Protein AF-A0A3D4PCR9-F1 (afdb_monomer_lite)

Structure (mmCIF, N/CA/C/O backbone):
data_AF-A0A3D4PCR9-F1
#
_entry.id   AF-A0A3D4PCR9-F1
#
loop_
_atom_site.group_PDB
_atom_site.id
_atom_site.type_symbol
_atom_site.label_atom_id
_atom_site.label_alt_id
_atom_site.label_comp_id
_atom_site.label_asym_id
_atom_site.label_entity_id
_atom_site.label_seq_id
_atom_site.pdbx_PDB_ins_code
_atom_site.Cartn_x
_atom_site.Cartn_y
_atom_site.Cartn_z
_atom_site.occupancy
_atom_site.B_iso_or_equiv
_atom_site.auth_seq_id
_atom_site.auth_comp_id
_atom_site.auth_asym_id
_atom_site.auth_atom_id
_atom_site.pdbx_PDB_model_num
ATOM 1 N N . MET A 1 1 ? -15.362 -0.947 72.064 1.00 38.75 1 MET A N 1
ATOM 2 C CA . MET A 1 1 ? -14.409 -1.753 71.273 1.00 38.75 1 MET A CA 1
ATOM 3 C C . MET A 1 1 ? -15.087 -2.124 69.965 1.00 38.75 1 MET A C 1
ATOM 5 O O . MET A 1 1 ? -15.830 -3.091 69.920 1.00 38.75 1 MET A O 1
ATOM 9 N N . SER A 1 2 ? -14.912 -1.293 68.941 1.00 34.62 2 SER A N 1
ATOM 10 C CA . SER A 1 2 ? -15.423 -1.503 67.584 1.00 34.62 2 SER A CA 1
ATOM 11 C C . SER A 1 2 ? -14.216 -1.511 66.654 1.00 34.62 2 SER A C 1
ATOM 13 O O . SER A 1 2 ? -13.598 -0.473 66.435 1.00 34.62 2 SER A O 1
ATOM 15 N N . THR A 1 3 ? -13.821 -2.697 66.205 1.00 38.88 3 THR A N 1
ATOM 16 C CA . THR A 1 3 ? -12.714 -2.907 65.271 1.00 38.88 3 THR A CA 1
ATOM 17 C C . THR A 1 3 ? -13.124 -2.453 63.875 1.00 38.88 3 THR A C 1
ATOM 19 O O . THR A 1 3 ? -14.027 -3.032 63.271 1.00 38.88 3 THR A O 1
ATOM 22 N N . GLU A 1 4 ? -12.465 -1.404 63.387 1.00 37.78 4 GLU A N 1
ATOM 23 C CA . GLU A 1 4 ? -12.544 -0.923 62.010 1.00 37.78 4 GLU A CA 1
ATOM 24 C C . GLU A 1 4 ? -12.047 -2.000 61.036 1.00 37.78 4 GLU A C 1
ATOM 26 O O . GLU A 1 4 ? -10.979 -2.589 61.215 1.00 37.78 4 GLU A O 1
ATOM 31 N N . ALA A 1 5 ? -12.844 -2.264 60.001 1.00 41.66 5 ALA A N 1
ATOM 32 C CA . ALA A 1 5 ? -12.480 -3.138 58.898 1.00 41.66 5 ALA A CA 1
ATOM 33 C C . ALA A 1 5 ? -11.456 -2.437 57.992 1.00 41.66 5 ALA A C 1
ATOM 35 O O . ALA A 1 5 ? -11.691 -1.335 57.495 1.00 41.66 5 ALA A O 1
ATOM 36 N N . SER A 1 6 ? -10.323 -3.095 57.766 1.00 38.94 6 SER A N 1
ATOM 37 C CA . SER A 1 6 ? -9.277 -2.665 56.843 1.00 38.94 6 SER A CA 1
ATOM 38 C C . SER A 1 6 ? -9.745 -2.744 55.377 1.00 38.94 6 SER A C 1
ATOM 40 O O . SER A 1 6 ? -10.474 -3.668 55.006 1.00 38.94 6 SER A O 1
ATOM 42 N N . PRO A 1 7 ? -9.329 -1.806 54.505 1.00 43.97 7 PRO A N 1
ATOM 43 C CA . PRO A 1 7 ? -9.683 -1.840 53.093 1.00 43.97 7 PRO A CA 1
ATOM 44 C C . PRO A 1 7 ? -8.920 -2.969 52.388 1.00 43.97 7 PRO A C 1
ATOM 46 O O . PRO A 1 7 ? -7.691 -3.030 52.417 1.00 43.97 7 PRO A O 1
ATOM 49 N N . SER A 1 8 ? -9.660 -3.869 51.739 1.00 39.69 8 SER A N 1
ATOM 50 C CA . SER A 1 8 ? -9.116 -4.939 50.904 1.00 39.69 8 SER A CA 1
ATOM 51 C C . SER A 1 8 ? -8.213 -4.361 49.811 1.00 39.69 8 SER A C 1
ATOM 53 O O . SER A 1 8 ? -8.686 -3.615 48.948 1.00 39.69 8 SER A O 1
ATOM 55 N N . LEU A 1 9 ? -6.925 -4.721 49.831 1.00 37.12 9 LEU A N 1
ATOM 56 C CA . LEU A 1 9 ? -5.989 -4.428 48.750 1.00 37.12 9 LEU A CA 1
ATOM 57 C C . LEU A 1 9 ? -6.541 -4.983 47.432 1.00 37.12 9 LEU A C 1
ATOM 59 O O . LEU A 1 9 ? -6.709 -6.192 47.273 1.00 37.12 9 LEU A O 1
ATOM 63 N N . ALA A 1 10 ? -6.791 -4.091 46.474 1.00 42.28 10 ALA A N 1
ATOM 64 C CA . ALA A 1 10 ? -7.032 -4.468 45.093 1.00 42.28 10 ALA A CA 1
ATOM 65 C C . ALA A 1 10 ? -5.829 -5.280 44.587 1.00 42.28 10 ALA A C 1
ATOM 67 O O . ALA A 1 10 ? -4.689 -4.813 44.631 1.00 42.28 10 ALA A O 1
ATOM 68 N N . ALA A 1 11 ? -6.084 -6.508 44.135 1.00 37.25 11 ALA A N 1
ATOM 69 C CA . ALA A 1 11 ? -5.051 -7.370 43.585 1.00 37.25 11 ALA A CA 1
ATOM 70 C C . ALA A 1 11 ? -4.355 -6.671 42.397 1.00 37.25 11 ALA A C 1
ATOM 72 O O . ALA A 1 11 ? -5.036 -6.081 41.551 1.00 37.25 11 ALA A O 1
ATOM 73 N N . PRO A 1 12 ? -3.016 -6.731 42.297 1.00 39.25 12 PRO A N 1
ATOM 74 C CA . PRO A 1 12 ? -2.302 -6.134 41.181 1.00 39.25 12 PRO A CA 1
ATOM 75 C C . PRO A 1 12 ? -2.707 -6.845 39.886 1.00 39.25 12 PRO A C 1
ATOM 77 O O . PRO A 1 12 ? -2.620 -8.070 39.779 1.00 39.25 12 PRO A O 1
ATOM 80 N N . VAL A 1 13 ? -3.140 -6.069 38.889 1.00 45.72 13 VAL A N 1
ATOM 81 C CA . VAL A 1 13 ? -3.347 -6.551 37.519 1.00 45.72 13 VAL A CA 1
ATOM 82 C C . VAL A 1 13 ? -1.994 -7.052 37.015 1.00 45.72 13 VAL A C 1
ATOM 84 O O . VAL A 1 13 ? -1.129 -6.254 36.653 1.00 45.72 13 VAL A O 1
ATOM 87 N N . LYS A 1 14 ? -1.776 -8.373 37.039 1.00 45.38 14 LYS A N 1
ATOM 88 C CA . LYS A 1 14 ? -0.592 -8.992 36.435 1.00 45.38 14 LYS A CA 1
ATOM 89 C C . LYS A 1 14 ? -0.577 -8.606 34.959 1.00 45.38 14 LYS A C 1
ATOM 91 O O . LYS A 1 14 ? -1.484 -8.980 34.217 1.00 45.38 14 LYS A O 1
ATOM 96 N N . SER A 1 15 ? 0.435 -7.850 34.541 1.00 50.72 15 SER A N 1
ATOM 97 C CA . SER A 1 15 ? 0.694 -7.618 33.127 1.00 50.72 15 SER A CA 1
ATOM 98 C C . SER A 1 15 ? 0.988 -8.966 32.480 1.00 50.72 15 SER A C 1
ATOM 100 O O . SER A 1 15 ? 1.953 -9.651 32.822 1.00 50.72 15 SER A O 1
ATOM 102 N N . THR A 1 16 ? 0.110 -9.393 31.579 1.00 50.12 16 THR A N 1
ATOM 103 C CA . THR A 1 16 ? 0.331 -10.608 30.802 1.00 50.12 16 THR A CA 1
ATOM 104 C C . THR A 1 16 ? 1.608 -10.413 29.981 1.00 50.12 16 THR A C 1
ATOM 106 O O . THR A 1 16 ? 1.724 -9.397 29.286 1.00 50.12 16 THR A O 1
ATOM 109 N N . PRO A 1 17 ? 2.585 -11.330 30.052 1.00 55.50 17 PRO A N 1
ATOM 110 C CA . PRO A 1 17 ? 3.783 -11.237 29.234 1.00 55.50 17 PRO A CA 1
ATOM 111 C C . PRO A 1 17 ? 3.419 -11.202 27.747 1.00 55.50 17 PRO A C 1
ATOM 113 O O . PRO A 1 17 ? 2.534 -11.936 27.311 1.00 55.50 17 PRO A O 1
ATOM 116 N N . TRP A 1 18 ? 4.104 -10.372 26.959 1.00 54.16 18 TRP A N 1
ATOM 117 C CA . TRP A 1 18 ? 3.751 -10.118 25.555 1.00 54.16 18 TRP A CA 1
ATOM 118 C C . TRP A 1 18 ? 3.720 -11.388 24.682 1.00 54.16 18 TRP A C 1
ATOM 120 O O . TRP A 1 18 ? 2.953 -11.453 23.723 1.00 54.16 18 TRP A O 1
ATOM 130 N N . TRP A 1 19 ? 4.490 -12.420 25.041 1.00 49.97 19 TRP A N 1
ATOM 131 C CA . TRP A 1 19 ? 4.498 -13.720 24.362 1.00 49.97 19 TRP A CA 1
ATOM 132 C C . TRP A 1 19 ? 3.258 -14.578 24.662 1.00 49.97 19 TRP A C 1
ATOM 134 O O . TRP A 1 19 ? 2.782 -15.287 23.782 1.00 49.97 19 TRP A O 1
ATOM 144 N N . LEU A 1 20 ? 2.678 -14.482 25.864 1.00 47.78 20 LEU A N 1
ATOM 145 C CA . LEU A 1 20 ? 1.407 -15.141 26.207 1.00 47.78 20 LEU A CA 1
ATOM 146 C C . LEU A 1 20 ? 0.223 -14.482 25.487 1.00 47.78 20 LEU A C 1
ATOM 148 O O . LEU A 1 20 ? -0.741 -15.154 25.134 1.00 47.78 20 LEU A O 1
ATOM 152 N N . THR A 1 21 ? 0.326 -13.187 25.183 1.00 51.66 21 THR A N 1
ATOM 153 C CA . THR A 1 21 ? -0.612 -12.489 24.293 1.00 51.66 21 THR A CA 1
ATOM 154 C C . THR A 1 21 ? -0.506 -12.987 22.847 1.00 51.66 21 THR A C 1
ATOM 156 O O . THR A 1 21 ? -1.517 -13.039 22.155 1.00 51.66 21 THR A O 1
ATOM 159 N N . LEU A 1 22 ? 0.687 -13.403 22.400 1.00 43.91 22 LEU A N 1
ATOM 160 C CA . LEU A 1 22 ? 0.885 -14.076 21.109 1.00 43.91 22 LEU A CA 1
ATOM 161 C C . LEU A 1 22 ? 0.280 -15.493 21.104 1.00 43.91 22 LEU A C 1
ATOM 163 O O . LEU A 1 22 ? -0.306 -15.899 20.107 1.00 43.91 22 LEU A O 1
ATOM 167 N N . TYR A 1 23 ? 0.394 -16.221 22.221 1.00 37.44 23 TYR A N 1
ATOM 168 C CA . TYR A 1 23 ? -0.085 -17.603 22.374 1.00 37.44 23 TYR A CA 1
ATOM 169 C C . TYR A 1 23 ? -1.620 -17.726 22.424 1.00 37.44 23 TYR A C 1
ATOM 171 O O . TYR A 1 23 ? -2.170 -18.771 22.091 1.00 37.44 23 TYR A O 1
ATOM 179 N N . ASN A 1 24 ? -2.327 -16.648 22.783 1.00 43.16 24 ASN A N 1
ATOM 180 C CA . ASN A 1 24 ? -3.793 -16.578 22.720 1.00 43.16 24 ASN A CA 1
ATOM 181 C C . ASN A 1 24 ? -4.350 -16.485 21.286 1.00 43.16 24 ASN A C 1
ATOM 183 O O . ASN A 1 24 ? -5.566 -16.462 21.103 1.00 43.16 24 ASN A O 1
ATOM 187 N N . HIS A 1 25 ? -3.484 -16.431 20.271 1.00 56.12 25 HIS A N 1
ATOM 188 C CA . HIS A 1 25 ? -3.868 -16.493 18.869 1.00 56.12 25 HIS A CA 1
ATOM 189 C C . HIS A 1 25 ? -3.437 -17.839 18.295 1.00 56.12 25 HIS A C 1
ATOM 191 O O . HIS A 1 25 ? -2.251 -18.145 18.280 1.00 56.12 25 HIS A O 1
ATOM 197 N N . ASN A 1 26 ? -4.393 -18.635 17.816 1.00 62.25 26 ASN A N 1
ATOM 198 C CA . ASN A 1 26 ? -4.150 -19.952 17.236 1.00 62.25 26 ASN A CA 1
ATOM 199 C C . ASN A 1 26 ? -3.173 -19.857 16.032 1.00 62.25 26 ASN A C 1
ATOM 201 O O . ASN A 1 26 ? -3.580 -19.413 14.950 1.00 62.25 26 ASN A O 1
ATOM 205 N N . PRO A 1 27 ? -1.889 -20.255 16.182 1.00 66.25 27 PRO A N 1
ATOM 206 C CA . PRO A 1 27 ? -0.880 -20.077 15.140 1.00 66.25 27 PRO A CA 1
ATOM 207 C C . PRO A 1 27 ? -1.011 -21.129 14.033 1.00 66.25 27 PRO A C 1
ATOM 209 O O . PRO A 1 27 ? -0.393 -20.989 12.976 1.00 66.25 27 PRO A O 1
ATOM 212 N N . PHE A 1 28 ? -1.820 -22.174 14.248 1.00 75.19 28 PHE A N 1
ATOM 213 C CA . PHE A 1 28 ? -1.920 -23.313 13.343 1.00 75.19 28 PHE A CA 1
ATOM 214 C C . PHE A 1 28 ? -2.427 -22.920 11.956 1.00 75.19 28 PHE A C 1
ATOM 216 O O . PHE A 1 28 ? -2.010 -23.535 10.984 1.00 75.19 28 PHE A O 1
ATOM 223 N N . TYR A 1 29 ? -3.232 -21.861 11.819 1.00 76.12 29 TYR A N 1
ATOM 224 C CA . TYR A 1 29 ? -3.656 -21.377 10.498 1.00 76.12 29 TYR A CA 1
ATOM 225 C C . TYR A 1 29 ? -2.513 -20.735 9.705 1.00 76.12 29 TYR A C 1
ATOM 227 O O . TYR A 1 29 ? -2.405 -20.929 8.492 1.00 76.12 29 TYR A O 1
ATOM 235 N N . VAL A 1 30 ? -1.633 -19.990 10.383 1.00 74.94 30 VAL A N 1
ATOM 236 C CA . VAL A 1 30 ? -0.445 -19.399 9.752 1.00 74.94 30 VAL A CA 1
ATOM 237 C C . VAL A 1 30 ? 0.533 -20.509 9.390 1.00 74.94 30 VAL A C 1
ATOM 239 O O . VAL A 1 30 ? 0.990 -20.561 8.253 1.00 74.94 30 VAL A O 1
ATOM 242 N N . ILE A 1 31 ? 0.782 -21.441 10.315 1.00 79.69 31 ILE A N 1
ATOM 243 C CA . ILE A 1 31 ? 1.640 -22.610 10.083 1.00 79.69 31 ILE A CA 1
ATOM 244 C C . ILE A 1 31 ? 1.096 -23.453 8.926 1.00 79.69 31 ILE A C 1
ATOM 246 O O . ILE A 1 31 ? 1.847 -23.761 8.013 1.00 79.69 31 ILE A O 1
ATOM 250 N N . SER A 1 32 ? -0.204 -23.759 8.905 1.00 80.81 32 SER A N 1
ATOM 251 C CA . SER A 1 32 ? -0.871 -24.473 7.806 1.00 80.81 32 SER A CA 1
ATOM 252 C C . SER A 1 32 ? -0.671 -23.760 6.476 1.00 80.81 32 SER A C 1
ATOM 254 O O . SER A 1 32 ? -0.349 -24.390 5.477 1.00 80.81 32 SER A O 1
ATOM 256 N N . THR A 1 33 ? -0.814 -22.435 6.458 1.00 78.75 33 THR A N 1
ATOM 257 C CA . THR A 1 33 ? -0.623 -21.647 5.238 1.00 78.75 33 THR A CA 1
ATOM 258 C C . THR A 1 33 ? 0.830 -21.681 4.774 1.00 78.75 33 THR A C 1
ATOM 260 O O . THR A 1 33 ? 1.081 -21.889 3.594 1.00 78.75 33 THR A O 1
ATOM 263 N N . VAL A 1 34 ? 1.794 -21.546 5.686 1.00 80.31 34 VAL A N 1
ATOM 264 C CA . VAL A 1 34 ? 3.226 -21.655 5.367 1.00 80.31 34 VAL A CA 1
ATOM 265 C C . VAL A 1 34 ? 3.574 -23.060 4.873 1.00 80.31 34 VAL A C 1
ATOM 267 O O . VAL A 1 34 ? 4.227 -23.190 3.844 1.00 80.31 34 VAL A O 1
ATOM 270 N N . LEU A 1 35 ? 3.107 -24.109 5.551 1.00 82.75 35 LEU A N 1
ATOM 271 C CA . LEU A 1 35 ? 3.311 -25.497 5.136 1.00 82.75 35 LEU A CA 1
ATOM 272 C C . LEU A 1 35 ? 2.672 -25.776 3.778 1.00 82.75 35 LEU A C 1
ATOM 274 O O . LEU A 1 35 ? 3.286 -26.451 2.960 1.00 82.75 35 LEU A O 1
ATOM 278 N N . MET A 1 36 ? 1.486 -25.230 3.509 1.00 83.12 36 MET A N 1
ATOM 279 C CA . MET A 1 36 ? 0.841 -25.308 2.201 1.00 83.12 36 MET A CA 1
ATOM 280 C C . MET A 1 36 ? 1.700 -24.622 1.134 1.00 83.12 36 MET A C 1
ATOM 282 O O . MET A 1 36 ? 2.001 -25.250 0.126 1.00 83.12 36 MET A O 1
ATOM 286 N N . LEU A 1 37 ? 2.182 -23.398 1.375 1.00 78.06 37 LEU A N 1
ATOM 287 C CA . LEU A 1 37 ? 3.066 -22.689 0.441 1.00 78.06 37 LEU A CA 1
ATOM 288 C C . LEU A 1 37 ? 4.370 -23.457 0.182 1.00 78.06 37 LEU A C 1
ATOM 290 O O . LEU A 1 37 ? 4.813 -23.549 -0.962 1.00 78.06 37 LEU A O 1
ATOM 294 N N . ILE A 1 38 ? 4.965 -24.045 1.224 1.00 78.06 38 ILE A N 1
ATOM 295 C CA . ILE A 1 38 ? 6.149 -24.905 1.104 1.00 78.06 38 ILE A CA 1
ATOM 296 C C . ILE A 1 38 ? 5.814 -26.168 0.313 1.00 78.06 38 ILE A C 1
ATOM 298 O O . ILE A 1 38 ? 6.592 -26.550 -0.549 1.00 78.06 38 ILE A O 1
ATOM 302 N N . SER A 1 39 ? 4.665 -26.795 0.566 1.00 76.25 39 SER A N 1
ATOM 303 C CA . SER A 1 39 ? 4.239 -28.021 -0.119 1.00 76.25 39 SER A CA 1
ATOM 304 C C . SER A 1 39 ? 3.983 -27.769 -1.599 1.00 76.25 39 SER A C 1
ATOM 306 O O . SER A 1 39 ? 4.423 -28.550 -2.431 1.00 76.25 39 SER A O 1
ATOM 308 N N . VAL A 1 40 ? 3.336 -26.652 -1.939 1.00 73.56 40 VAL A N 1
ATOM 309 C CA . VAL A 1 40 ? 3.161 -26.205 -3.325 1.00 73.56 40 VAL A CA 1
ATOM 310 C C . VAL A 1 40 ? 4.531 -25.964 -3.956 1.00 73.56 40 VAL A C 1
ATOM 312 O O . VAL A 1 40 ? 4.828 -26.523 -5.006 1.00 73.56 40 VAL A O 1
ATOM 315 N N . ARG A 1 41 ? 5.422 -25.217 -3.294 1.00 70.75 41 ARG A N 1
ATOM 316 C CA . ARG A 1 41 ? 6.776 -24.991 -3.814 1.00 70.75 41 ARG A CA 1
ATOM 317 C C . ARG A 1 41 ? 7.580 -26.283 -3.971 1.00 70.75 41 ARG A C 1
ATOM 319 O O . ARG A 1 41 ? 8.335 -26.381 -4.923 1.00 70.75 41 ARG A O 1
ATOM 326 N N . ALA A 1 42 ? 7.451 -27.246 -3.065 1.00 69.75 42 ALA A N 1
ATOM 327 C CA . ALA A 1 42 ? 8.159 -28.520 -3.134 1.00 69.75 42 ALA A CA 1
ATOM 328 C C . ALA A 1 42 ? 7.602 -29.404 -4.259 1.00 69.75 42 ALA A C 1
ATOM 330 O O . ALA A 1 42 ? 8.367 -29.895 -5.078 1.00 69.75 42 ALA A O 1
ATOM 331 N N . ALA A 1 43 ? 6.275 -29.528 -4.356 1.00 66.50 43 ALA A N 1
ATOM 332 C CA . ALA A 1 43 ? 5.608 -30.335 -5.377 1.00 66.50 43 ALA A CA 1
ATOM 333 C C . ALA A 1 43 ? 5.851 -29.815 -6.803 1.00 66.50 43 ALA A C 1
ATOM 335 O O . ALA A 1 43 ? 5.953 -30.605 -7.736 1.00 66.50 43 ALA A O 1
ATOM 336 N N . TYR A 1 44 ? 5.958 -28.494 -6.971 1.00 63.41 44 TYR A N 1
ATOM 337 C CA . TYR A 1 44 ? 6.218 -27.871 -8.272 1.00 63.41 44 TYR A CA 1
ATOM 338 C C . TYR A 1 44 ? 7.682 -27.444 -8.466 1.00 63.41 44 TYR A C 1
ATOM 340 O O . TYR A 1 44 ? 8.042 -26.994 -9.546 1.00 63.41 44 TYR A O 1
ATOM 348 N N . GLY A 1 45 ? 8.535 -27.592 -7.449 1.00 53.94 45 GLY A N 1
ATOM 349 C CA . GLY A 1 45 ? 9.948 -27.196 -7.476 1.00 53.94 45 GLY A CA 1
ATOM 350 C C . GLY A 1 45 ? 10.891 -28.238 -8.076 1.00 53.94 45 GLY A C 1
ATOM 351 O O . GLY A 1 45 ? 12.049 -27.917 -8.324 1.00 53.94 45 GLY A O 1
ATOM 352 N N . GLU A 1 46 ? 10.409 -29.461 -8.318 1.00 48.97 46 GLU A N 1
ATOM 353 C CA . GLU A 1 46 ? 11.153 -30.508 -9.038 1.00 48.97 46 GLU A CA 1
ATOM 354 C C . GLU A 1 46 ? 11.009 -30.403 -10.567 1.00 48.97 46 GLU A C 1
ATOM 356 O O . GLU A 1 46 ? 11.743 -31.057 -11.306 1.00 48.97 46 GLU A O 1
ATOM 361 N N . MET A 1 47 ? 10.098 -29.557 -11.059 1.00 49.31 47 MET A N 1
ATOM 362 C CA . MET A 1 47 ? 9.995 -29.237 -12.485 1.00 49.31 47 MET A CA 1
ATOM 363 C C . MET A 1 47 ? 11.031 -28.164 -12.854 1.00 49.31 47 MET A C 1
ATOM 365 O O . MET A 1 47 ? 11.295 -27.275 -12.037 1.00 49.31 47 MET A O 1
ATOM 369 N N . PRO A 1 48 ? 11.608 -28.187 -14.071 1.00 50.09 48 PRO A N 1
ATOM 370 C CA . PRO A 1 48 ? 12.495 -27.125 -14.531 1.00 50.09 48 PRO A CA 1
ATOM 371 C C . PRO A 1 48 ? 11.826 -25.757 -14.336 1.00 50.09 48 PRO A C 1
ATOM 373 O O . PRO A 1 48 ? 10.707 -25.524 -14.796 1.00 50.09 48 PRO A O 1
ATOM 376 N N . ILE A 1 49 ? 12.488 -24.841 -13.625 1.00 48.12 49 ILE A N 1
ATOM 377 C CA . ILE A 1 49 ? 11.961 -23.494 -13.366 1.00 48.12 49 ILE A CA 1
ATOM 378 C C . ILE A 1 49 ? 11.780 -22.787 -14.721 1.00 48.12 49 ILE A C 1
ATOM 380 O O . ILE A 1 49 ? 12.749 -22.568 -15.446 1.00 48.12 49 ILE A O 1
ATOM 384 N N . GLY A 1 50 ? 10.521 -22.504 -15.077 1.00 49.78 50 GLY A N 1
ATOM 385 C CA . GLY A 1 50 ? 10.078 -22.108 -16.425 1.00 49.78 50 GLY A CA 1
ATOM 386 C C . GLY A 1 50 ? 8.936 -22.982 -16.969 1.00 49.78 50 GLY A C 1
ATOM 387 O O . GLY A 1 50 ? 8.005 -22.453 -17.578 1.00 49.78 50 GLY A O 1
ATOM 388 N N . GLU A 1 51 ? 8.934 -24.276 -16.635 1.00 52.84 51 GLU A N 1
ATOM 389 C CA . GLU A 1 51 ? 7.885 -25.263 -16.963 1.00 52.84 51 GLU A CA 1
ATOM 390 C C . GLU A 1 51 ? 6.859 -25.457 -15.838 1.00 52.84 51 GLU A C 1
ATOM 392 O O . GLU A 1 51 ? 5.858 -26.151 -16.011 1.00 52.84 51 GLU A O 1
ATOM 397 N N . ILE A 1 52 ? 7.074 -24.811 -14.685 1.00 60.78 52 ILE A N 1
ATOM 398 C CA . ILE A 1 52 ? 6.090 -24.766 -13.603 1.00 60.78 52 ILE A CA 1
ATOM 399 C C . ILE A 1 52 ? 4.776 -24.238 -14.173 1.00 60.78 52 ILE A C 1
ATOM 401 O O . ILE A 1 52 ? 4.699 -23.115 -14.686 1.00 60.78 52 ILE A O 1
ATOM 405 N N . ASN A 1 53 ? 3.736 -25.063 -14.073 1.00 71.50 53 ASN A N 1
ATOM 406 C CA . ASN A 1 53 ? 2.406 -24.690 -14.506 1.00 71.50 53 ASN A CA 1
ATOM 407 C C . ASN A 1 53 ? 1.809 -23.697 -13.495 1.00 71.50 53 ASN A C 1
ATOM 409 O O . ASN A 1 53 ? 1.121 -24.077 -12.544 1.00 71.50 53 ASN A O 1
ATOM 413 N N . CYS A 1 54 ? 2.101 -22.408 -13.693 1.00 75.25 54 CYS A N 1
ATOM 414 C CA . CYS A 1 54 ? 1.661 -21.321 -12.818 1.00 75.25 54 CYS A CA 1
ATOM 415 C C . CYS A 1 54 ? 0.126 -21.255 -12.693 1.00 75.25 54 CYS A C 1
ATOM 417 O O . CYS A 1 54 ? -0.379 -20.827 -11.656 1.00 75.25 54 CYS A O 1
ATOM 419 N N . TRP A 1 55 ? -0.626 -21.764 -13.681 1.00 80.19 55 TRP A N 1
ATOM 420 C CA . TRP A 1 55 ? -2.083 -21.910 -13.581 1.00 80.19 55 TRP A CA 1
ATOM 421 C C . TRP A 1 55 ? -2.494 -22.869 -12.469 1.00 80.19 55 TRP A C 1
ATOM 423 O O . TRP A 1 55 ? -3.448 -22.596 -11.742 1.00 80.19 55 TRP A O 1
ATOM 433 N N . VAL A 1 56 ? -1.767 -23.975 -12.305 1.00 81.12 56 VAL A N 1
ATOM 434 C CA . VAL A 1 56 ? -2.053 -24.960 -11.258 1.00 81.12 56 VAL A CA 1
ATOM 435 C C . VAL A 1 56 ? -1.711 -24.386 -9.887 1.00 81.12 56 VAL A C 1
ATOM 437 O O . VAL A 1 56 ? -2.521 -24.498 -8.971 1.00 81.12 56 VAL A O 1
ATOM 440 N N . VAL A 1 57 ? -0.569 -23.705 -9.746 1.00 81.12 57 VAL A N 1
ATOM 441 C CA . VAL A 1 57 ? -0.192 -23.016 -8.496 1.00 81.12 57 VAL A CA 1
ATOM 442 C C . VAL A 1 57 ? -1.257 -21.991 -8.101 1.00 81.12 57 VAL A C 1
ATOM 444 O O . VAL A 1 57 ? -1.746 -22.009 -6.969 1.00 81.12 57 VAL A O 1
ATOM 447 N N . MET A 1 58 ? -1.681 -21.149 -9.046 1.00 85.19 58 MET A N 1
ATOM 448 C CA . MET A 1 58 ? -2.756 -20.181 -8.837 1.00 85.19 58 MET A CA 1
ATOM 449 C C . MET A 1 58 ? -4.074 -20.871 -8.454 1.00 85.19 58 MET A C 1
ATOM 451 O O . MET A 1 58 ? -4.738 -20.439 -7.512 1.00 85.19 58 MET A O 1
ATOM 455 N N . GLY A 1 59 ? -4.439 -21.960 -9.136 1.00 86.94 59 GLY A N 1
ATOM 456 C CA . GLY A 1 59 ? -5.645 -22.740 -8.852 1.00 86.94 59 GLY A CA 1
ATOM 457 C C . GLY A 1 59 ? -5.639 -23.360 -7.453 1.00 86.94 59 GLY A C 1
ATOM 458 O O . GLY A 1 59 ? -6.636 -23.269 -6.737 1.00 86.94 59 GLY A O 1
ATOM 459 N N . VAL A 1 60 ? -4.505 -23.921 -7.019 1.00 87.19 60 VAL A N 1
ATOM 460 C CA . VAL A 1 60 ? -4.331 -24.461 -5.662 1.00 87.19 60 VAL A CA 1
ATOM 461 C C . VAL A 1 60 ? -4.451 -23.349 -4.620 1.00 87.19 60 VAL A C 1
ATOM 463 O O . VAL A 1 60 ? -5.170 -23.517 -3.634 1.00 87.19 60 VAL A O 1
ATOM 466 N N . LEU A 1 61 ? -3.819 -22.192 -4.844 1.00 89.19 61 LEU A N 1
ATOM 467 C CA . LEU A 1 61 ? -3.930 -21.042 -3.942 1.00 89.19 61 LEU A CA 1
ATOM 468 C C . LEU A 1 61 ? -5.363 -20.503 -3.867 1.00 89.19 61 LEU A C 1
ATOM 470 O O . LEU A 1 61 ? -5.852 -20.224 -2.770 1.00 89.19 61 LEU A O 1
ATOM 474 N N . ALA A 1 62 ? -6.063 -20.390 -4.996 1.00 91.44 62 ALA A N 1
ATOM 475 C CA . ALA A 1 62 ? -7.461 -19.964 -5.043 1.00 91.44 62 ALA A CA 1
ATOM 476 C C . ALA A 1 62 ? -8.390 -20.969 -4.337 1.00 91.44 62 ALA A C 1
ATOM 478 O O . ALA A 1 62 ? -9.251 -20.574 -3.543 1.00 91.44 62 ALA A O 1
ATOM 479 N N . GLY A 1 63 ? -8.174 -22.270 -4.553 1.00 92.75 63 GLY A N 1
ATOM 480 C CA . GLY A 1 63 ? -8.895 -23.345 -3.870 1.00 92.75 63 GLY A CA 1
ATOM 481 C C . GLY A 1 63 ? -8.679 -23.312 -2.356 1.00 92.75 63 GLY A C 1
ATOM 482 O O . GLY A 1 63 ? -9.646 -23.306 -1.594 1.00 92.75 63 GLY A O 1
ATOM 483 N N . TYR A 1 64 ? -7.426 -23.190 -1.910 1.00 91.00 64 TYR A N 1
ATOM 484 C CA . TYR A 1 64 ? -7.084 -23.067 -0.491 1.00 91.00 64 TYR A CA 1
ATOM 485 C C . TYR A 1 64 ? -7.674 -21.801 0.145 1.00 91.00 64 TYR A C 1
ATOM 487 O O . TYR A 1 64 ? -8.216 -21.854 1.248 1.00 91.00 64 TYR A O 1
ATOM 495 N N . THR A 1 65 ? -7.640 -20.673 -0.567 1.00 94.00 65 THR A N 1
ATOM 496 C CA . THR A 1 65 ? -8.252 -19.411 -0.118 1.00 94.00 65 THR A CA 1
ATOM 497 C C . THR A 1 65 ? -9.760 -19.562 0.066 1.00 94.00 65 THR A C 1
ATOM 499 O O . THR A 1 65 ? -10.306 -19.135 1.082 1.00 94.00 65 THR A O 1
ATOM 502 N N . THR A 1 66 ? -10.432 -20.224 -0.878 1.00 95.81 66 THR A N 1
ATOM 503 C CA . THR A 1 66 ? -11.872 -20.507 -0.798 1.00 95.81 66 THR A CA 1
ATOM 504 C C . THR A 1 66 ? -12.187 -21.425 0.380 1.00 95.81 66 THR A C 1
ATOM 506 O O . THR A 1 66 ? -13.100 -21.143 1.155 1.00 95.81 66 THR A O 1
ATOM 509 N N . LEU A 1 67 ? -11.400 -22.487 0.569 1.00 93.56 67 LEU A N 1
ATOM 510 C CA . LEU A 1 67 ? -11.552 -23.409 1.691 1.00 93.56 67 LEU A CA 1
ATOM 511 C C . LEU A 1 67 ? -11.392 -22.691 3.037 1.00 93.56 67 LEU A C 1
ATOM 513 O O . LEU A 1 67 ? -12.241 -22.838 3.915 1.00 93.56 67 LEU A O 1
ATOM 517 N N . LEU A 1 68 ? -10.350 -21.869 3.196 1.00 92.31 68 LEU A N 1
ATOM 518 C CA . LEU A 1 68 ? -10.156 -21.074 4.409 1.00 92.31 68 LEU A CA 1
ATOM 519 C C . LEU A 1 68 ? -11.283 -20.067 4.634 1.00 92.31 68 LEU A C 1
ATOM 521 O O . LEU A 1 68 ? -11.703 -19.880 5.775 1.00 92.31 68 LEU A O 1
ATOM 525 N N . ALA A 1 69 ? -11.802 -19.444 3.575 1.00 94.25 69 ALA A N 1
ATOM 526 C CA . ALA A 1 69 ? -12.942 -18.542 3.684 1.00 94.25 69 ALA A CA 1
ATOM 527 C C . ALA A 1 69 ? -14.183 -19.281 4.205 1.00 94.25 69 ALA A C 1
ATOM 529 O O . ALA A 1 69 ? -14.827 -18.804 5.141 1.00 94.25 69 ALA A O 1
ATOM 530 N N . LEU A 1 70 ? -14.477 -20.471 3.669 1.00 94.38 70 LEU A N 1
ATOM 531 C CA . LEU A 1 70 ? -15.578 -21.322 4.132 1.00 94.38 70 LEU A CA 1
ATOM 532 C C . LEU A 1 70 ? -15.394 -21.749 5.593 1.00 94.38 70 LEU A C 1
ATOM 534 O O . LEU A 1 70 ? -16.326 -21.624 6.386 1.00 94.38 70 LEU A O 1
ATOM 538 N N . ILE A 1 71 ? -14.190 -22.187 5.975 1.00 90.25 71 ILE A N 1
ATOM 539 C CA . ILE A 1 71 ? -13.865 -22.542 7.365 1.00 90.25 71 ILE A CA 1
ATOM 540 C C . ILE A 1 71 ? -14.070 -21.332 8.285 1.00 90.25 71 ILE A C 1
ATOM 542 O O . ILE A 1 71 ? -14.741 -21.450 9.310 1.00 90.25 71 ILE A O 1
ATOM 546 N N . GLY A 1 72 ? -13.568 -20.155 7.903 1.00 89.12 72 GLY A N 1
ATOM 547 C CA . GLY A 1 72 ? -13.756 -18.913 8.653 1.00 89.12 72 GLY A CA 1
ATOM 548 C C . GLY A 1 72 ? -15.233 -18.549 8.830 1.00 89.12 72 GLY A C 1
ATOM 549 O O . GLY A 1 72 ? -15.655 -18.216 9.939 1.00 89.12 72 GLY A O 1
ATOM 550 N N . ILE A 1 73 ? -16.041 -18.678 7.772 1.00 91.88 73 ILE A N 1
ATOM 551 C CA . ILE A 1 73 ? -17.495 -18.463 7.826 1.00 91.88 73 ILE A CA 1
ATOM 552 C C . ILE A 1 73 ? -18.148 -19.439 8.812 1.00 91.88 73 ILE A C 1
ATOM 554 O O . ILE A 1 73 ? -18.915 -19.005 9.675 1.00 91.88 73 ILE A O 1
ATOM 558 N N . CYS A 1 74 ? -17.827 -20.732 8.727 1.00 88.81 74 CYS A N 1
ATOM 559 C CA . CYS A 1 74 ? -18.357 -21.760 9.620 1.00 88.81 74 CYS A CA 1
ATOM 560 C C . CYS A 1 74 ? -17.986 -21.496 11.088 1.00 88.81 74 CYS A C 1
ATOM 562 O O . CYS A 1 74 ? -18.855 -21.547 11.960 1.00 88.81 74 CYS A O 1
ATOM 564 N N . ILE A 1 75 ? -16.728 -21.145 11.370 1.00 87.31 75 ILE A N 1
ATOM 565 C CA . ILE A 1 75 ? -16.258 -20.826 12.727 1.00 87.31 75 ILE A CA 1
ATOM 566 C C . ILE A 1 75 ? -17.012 -19.624 13.300 1.00 87.31 75 ILE A C 1
ATOM 568 O O . ILE A 1 75 ? -17.449 -19.669 14.451 1.00 87.31 75 ILE A O 1
ATOM 572 N N . ILE A 1 76 ? -17.218 -18.565 12.512 1.00 88.00 76 ILE A N 1
ATOM 573 C CA . ILE A 1 76 ? -17.933 -17.369 12.979 1.00 88.00 76 ILE A CA 1
ATOM 574 C C . ILE A 1 76 ? -19.419 -17.674 13.206 1.00 88.00 76 ILE A C 1
ATOM 576 O O . ILE A 1 76 ? -19.974 -17.284 14.235 1.00 88.00 76 ILE A O 1
ATOM 580 N N . ARG A 1 77 ? -20.072 -18.367 12.264 1.00 87.44 77 ARG A N 1
ATOM 581 C CA . ARG A 1 77 ? -21.520 -18.625 12.316 1.00 87.44 77 ARG A CA 1
ATOM 582 C C . ARG A 1 77 ? -21.909 -19.647 13.374 1.00 87.44 77 ARG A C 1
ATOM 584 O O . ARG A 1 77 ? -22.879 -19.409 14.092 1.00 87.44 77 ARG A O 1
ATOM 591 N N . PHE A 1 78 ? -21.174 -20.752 13.471 1.00 86.19 78 PHE A N 1
ATOM 592 C CA . PHE A 1 78 ? -21.513 -21.861 14.362 1.00 86.19 78 PHE A CA 1
ATOM 593 C C . PHE A 1 78 ? -20.732 -21.808 15.675 1.00 86.19 78 PHE A C 1
ATOM 595 O O . PHE A 1 78 ? -21.321 -21.965 16.740 1.00 86.19 78 PHE A O 1
ATOM 602 N N . GLY A 1 79 ? -19.425 -21.543 15.616 1.00 76.38 79 GLY A N 1
ATOM 603 C CA . GLY A 1 79 ? -18.559 -21.537 16.798 1.00 76.38 79 GLY A CA 1
ATOM 604 C C . GLY A 1 79 ? -18.550 -20.216 17.570 1.00 76.38 79 GLY A C 1
ATOM 605 O O . GLY A 1 79 ? -18.286 -20.216 18.769 1.00 76.38 79 GLY A O 1
ATOM 606 N N . LYS A 1 80 ? -18.814 -19.081 16.903 1.00 79.38 80 LYS A N 1
ATOM 607 C CA . LYS A 1 80 ? -18.642 -17.716 17.449 1.00 79.38 80 LYS A CA 1
ATOM 608 C C . LYS A 1 80 ? -17.252 -17.489 18.078 1.00 79.38 80 LYS A C 1
ATOM 610 O O . LYS A 1 80 ? -17.095 -16.632 18.949 1.00 79.38 80 LYS A O 1
ATOM 615 N N . ILE A 1 81 ? -16.241 -18.235 17.623 1.00 81.31 81 ILE A N 1
ATOM 616 C CA . ILE A 1 81 ? -14.852 -18.140 18.091 1.00 81.31 81 ILE A CA 1
ATOM 617 C C . ILE A 1 81 ? -14.156 -17.051 17.277 1.00 81.31 81 ILE A C 1
ATOM 619 O O . ILE A 1 81 ? -13.619 -17.286 16.196 1.00 81.31 81 ILE A O 1
ATOM 623 N N . TRP A 1 82 ? -14.214 -15.822 17.781 1.00 79.19 82 TRP A N 1
ATOM 624 C CA . TRP A 1 82 ? -13.750 -14.661 17.027 1.00 79.19 82 TRP A CA 1
ATOM 625 C C . TRP A 1 82 ? -12.229 -14.537 16.949 1.00 79.19 82 TRP A C 1
ATOM 627 O O . TRP A 1 82 ? -11.733 -14.043 15.946 1.00 79.19 82 TRP A O 1
ATOM 637 N N . GLU A 1 83 ? -11.471 -14.987 17.948 1.00 75.50 83 GLU A N 1
ATOM 638 C CA . GLU A 1 83 ? -10.005 -14.868 17.895 1.00 75.50 83 GLU A CA 1
ATOM 639 C C . GLU A 1 83 ? -9.398 -15.701 16.754 1.00 75.50 83 GLU A C 1
ATOM 641 O O . GLU A 1 83 ? -8.602 -15.178 15.973 1.00 75.50 83 GLU A O 1
ATOM 646 N N . ASP A 1 84 ? -9.859 -16.940 16.569 1.00 72.19 84 ASP A N 1
ATOM 647 C CA . ASP A 1 84 ? -9.438 -17.805 15.457 1.00 72.19 84 ASP A CA 1
ATOM 648 C C . ASP A 1 84 ? -9.907 -17.259 14.106 1.00 72.19 84 ASP A C 1
ATOM 650 O O . ASP A 1 84 ? -9.146 -17.207 13.135 1.00 72.19 84 ASP A O 1
ATOM 654 N N . ALA A 1 85 ? -11.146 -16.767 14.060 1.00 79.94 85 ALA A N 1
ATOM 655 C CA . ALA A 1 85 ? -11.696 -16.142 12.870 1.00 79.94 85 ALA A CA 1
ATOM 656 C C . ALA A 1 85 ? -10.878 -14.924 12.416 1.00 79.94 85 ALA A C 1
ATOM 658 O O . ALA A 1 85 ? -10.698 -14.724 11.217 1.00 79.94 85 ALA A O 1
ATOM 659 N N . ARG A 1 86 ? -10.337 -14.125 13.348 1.00 84.31 86 ARG A N 1
ATOM 660 C CA . ARG A 1 86 ? -9.492 -12.970 13.013 1.00 84.31 86 ARG A CA 1
ATOM 661 C C . ARG A 1 86 ? -8.293 -13.381 12.173 1.00 84.31 86 ARG A C 1
ATOM 663 O O . ARG A 1 86 ? -8.042 -12.777 11.132 1.00 84.31 86 ARG A O 1
ATOM 670 N N . SER A 1 87 ? -7.562 -14.390 12.636 1.00 83.88 87 SER A N 1
ATOM 671 C CA . SER A 1 87 ? -6.354 -14.877 11.975 1.00 83.88 87 SER A CA 1
ATOM 672 C C . SER A 1 87 ? -6.672 -15.393 10.576 1.00 83.88 87 SER A C 1
ATOM 674 O O . SER A 1 87 ? -5.972 -15.038 9.633 1.00 83.88 87 SER A O 1
ATOM 676 N N . ILE A 1 88 ? -7.775 -16.133 10.415 1.00 86.38 88 ILE A N 1
ATOM 677 C CA . ILE A 1 88 ? -8.236 -16.609 9.103 1.00 86.38 88 ILE A CA 1
ATOM 678 C C . ILE A 1 88 ? -8.557 -15.434 8.174 1.00 86.38 88 ILE A C 1
ATOM 680 O O . ILE A 1 88 ? -8.066 -15.397 7.051 1.00 86.38 88 ILE A O 1
ATOM 684 N N . LEU A 1 89 ? -9.327 -14.442 8.634 1.00 88.12 89 LEU A N 1
ATOM 685 C CA . LEU A 1 89 ? -9.690 -13.284 7.809 1.00 88.12 89 LEU A CA 1
ATOM 686 C C . LEU A 1 89 ? -8.467 -12.472 7.362 1.00 88.12 89 LEU A C 1
ATOM 688 O O . LEU A 1 89 ? -8.425 -12.007 6.227 1.00 88.12 89 LEU A O 1
ATOM 692 N N . LEU A 1 90 ? -7.468 -12.306 8.233 1.00 89.06 90 LEU A N 1
ATOM 693 C CA . LEU A 1 90 ? -6.215 -11.636 7.874 1.00 89.06 90 LEU A CA 1
ATOM 694 C C . LEU A 1 90 ? -5.366 -12.484 6.915 1.00 89.06 90 LEU A C 1
ATOM 696 O O . LEU A 1 90 ? -4.738 -11.930 6.013 1.00 89.06 90 LEU A O 1
ATOM 700 N N . LEU A 1 91 ? -5.383 -13.812 7.066 1.00 89.56 91 LEU A N 1
ATOM 701 C CA . LEU A 1 91 ? -4.727 -14.736 6.141 1.00 89.56 91 LEU A CA 1
ATOM 702 C C . LEU A 1 91 ? -5.342 -14.695 4.743 1.00 89.56 91 LEU A C 1
ATOM 704 O O . LEU A 1 91 ? -4.594 -14.778 3.777 1.00 89.56 91 LEU A O 1
ATOM 708 N N . LEU A 1 92 ? -6.657 -14.496 4.607 1.00 92.69 92 LEU A N 1
ATOM 709 C CA . LEU A 1 92 ? -7.280 -14.319 3.287 1.00 92.69 92 LEU A CA 1
ATOM 710 C C . LEU A 1 92 ? -6.660 -13.143 2.519 1.00 92.69 92 LEU A C 1
ATOM 712 O O . LEU A 1 92 ? -6.402 -13.260 1.327 1.00 92.69 92 LEU A O 1
ATOM 716 N N . LEU A 1 93 ? -6.351 -12.035 3.199 1.00 92.69 93 LEU A N 1
ATOM 717 C CA . LEU A 1 93 ? -5.703 -10.873 2.573 1.00 92.69 93 LEU A CA 1
ATOM 718 C C . LEU A 1 93 ? -4.283 -11.199 2.110 1.00 92.69 93 LEU A C 1
ATOM 720 O O . LEU A 1 93 ? -3.869 -10.777 1.032 1.00 92.69 93 LEU A O 1
ATOM 724 N N . LEU A 1 94 ? -3.548 -11.958 2.925 1.00 90.38 94 LEU A N 1
ATOM 725 C CA . LEU A 1 94 ? -2.211 -12.424 2.574 1.00 90.38 94 LEU A CA 1
ATOM 726 C C . LEU A 1 94 ? -2.255 -13.405 1.395 1.00 90.38 94 LEU A C 1
ATOM 728 O O . LEU A 1 94 ? -1.384 -13.369 0.532 1.00 90.38 94 LEU A O 1
ATOM 732 N N . LEU A 1 95 ? -3.278 -14.253 1.324 1.00 91.94 95 LEU A N 1
ATOM 733 C CA . LEU A 1 95 ? -3.470 -15.175 0.210 1.00 91.94 95 LEU A CA 1
ATOM 734 C C . LEU A 1 95 ? -3.890 -14.456 -1.070 1.00 91.94 95 LEU A C 1
ATOM 736 O O . LEU A 1 95 ? -3.393 -14.816 -2.129 1.00 91.94 95 LEU A O 1
ATOM 740 N N . PHE A 1 96 ? -4.711 -13.405 -0.998 1.00 94.19 96 PHE A N 1
ATOM 741 C CA . PHE A 1 96 ? -4.972 -12.556 -2.165 1.00 94.19 96 PHE A CA 1
ATOM 742 C C . PHE A 1 96 ? -3.687 -11.927 -2.704 1.00 94.19 96 PHE A C 1
ATOM 744 O O . PHE A 1 96 ? -3.486 -11.916 -3.917 1.00 94.19 96 PHE A O 1
ATOM 751 N N . LEU A 1 97 ? -2.789 -11.472 -1.823 1.00 91.44 97 LEU A N 1
ATOM 752 C CA . LEU A 1 97 ? -1.453 -11.037 -2.231 1.00 91.44 97 LEU A CA 1
ATOM 753 C C . LEU A 1 97 ? -0.666 -12.186 -2.880 1.00 91.44 97 LEU A C 1
ATOM 755 O O . LEU A 1 97 ? -0.083 -11.990 -3.939 1.00 91.44 97 LEU A O 1
ATOM 759 N N . GLY A 1 98 ? -0.662 -13.378 -2.279 1.00 88.81 98 GLY A N 1
ATOM 760 C CA . GLY A 1 98 ? 0.035 -14.548 -2.822 1.00 88.81 98 GLY A CA 1
ATOM 761 C C . GLY A 1 98 ? -0.458 -14.956 -4.214 1.00 88.81 98 GLY A C 1
ATOM 762 O O . GLY A 1 98 ? 0.354 -15.219 -5.099 1.00 88.81 98 GLY A O 1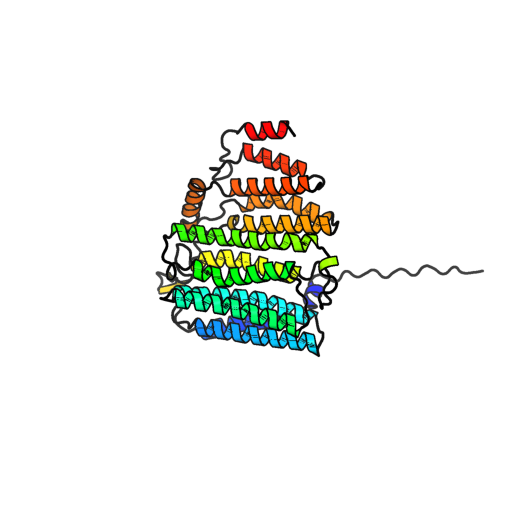
ATOM 763 N N . ILE A 1 99 ? -1.776 -14.949 -4.434 1.00 91.38 99 ILE A N 1
ATOM 764 C CA . ILE A 1 99 ? -2.387 -15.191 -5.749 1.00 91.38 99 ILE A CA 1
ATOM 765 C C . ILE A 1 99 ? -1.962 -14.089 -6.725 1.00 91.38 99 ILE A C 1
ATOM 767 O O . ILE A 1 99 ? -1.508 -14.402 -7.817 1.00 91.38 99 ILE A O 1
ATOM 771 N N . SER A 1 100 ? -2.051 -12.819 -6.319 1.00 92.62 100 SER A N 1
ATOM 772 C CA . SER A 1 100 ? -1.644 -11.671 -7.140 1.00 92.62 100 SER A CA 1
ATOM 773 C C . SER A 1 100 ? -0.182 -11.764 -7.592 1.00 92.62 100 SER A C 1
ATOM 775 O O . SER A 1 100 ? 0.084 -11.573 -8.770 1.00 92.62 100 SER A O 1
ATOM 777 N N . VAL A 1 101 ? 0.747 -12.119 -6.698 1.00 88.62 101 VAL A N 1
ATOM 778 C CA . VAL A 1 101 ? 2.166 -12.329 -7.044 1.00 88.62 101 VAL A CA 1
ATOM 779 C C . VAL A 1 101 ? 2.337 -13.524 -7.984 1.00 88.62 101 VAL A C 1
ATOM 781 O O . VAL A 1 101 ? 3.102 -13.448 -8.935 1.00 88.62 101 VAL A O 1
ATOM 784 N N . SER A 1 102 ? 1.599 -14.615 -7.764 1.00 85.19 102 SER A N 1
ATOM 785 C CA . SER A 1 102 ? 1.673 -15.805 -8.630 1.00 85.19 102 SER A CA 1
ATOM 786 C C . SER A 1 102 ? 1.178 -15.537 -10.056 1.00 85.19 102 SER A C 1
ATOM 788 O O . SER A 1 102 ? 1.564 -16.242 -10.986 1.00 85.19 102 SER A O 1
ATOM 790 N N . MET A 1 103 ? 0.316 -14.534 -10.237 1.00 88.12 103 MET A N 1
ATOM 791 C CA . MET A 1 103 ? -0.155 -14.117 -11.557 1.00 88.12 103 MET A CA 1
ATOM 792 C C . MET A 1 103 ? 0.906 -13.346 -12.347 1.00 88.12 103 MET A C 1
ATOM 794 O O . MET A 1 103 ? 0.800 -13.308 -13.568 1.00 88.12 103 MET A O 1
ATOM 798 N N . ASP A 1 104 ? 1.933 -12.775 -11.711 1.00 88.62 104 ASP A N 1
ATOM 799 C CA . ASP A 1 104 ? 2.977 -12.022 -12.421 1.00 88.62 104 ASP A CA 1
ATOM 800 C C . ASP A 1 104 ? 3.694 -12.891 -13.453 1.00 88.62 104 ASP A C 1
ATOM 802 O O . ASP A 1 104 ? 3.805 -12.509 -14.616 1.00 88.62 104 ASP A O 1
ATOM 806 N N . ASP A 1 105 ? 4.076 -14.106 -13.053 1.00 82.44 105 ASP A N 1
ATOM 807 C CA . ASP A 1 105 ? 4.705 -15.083 -13.945 1.00 82.44 105 ASP A CA 1
ATOM 808 C C . ASP A 1 105 ? 3.779 -15.497 -15.100 1.00 82.44 105 ASP A C 1
ATOM 810 O O . ASP A 1 105 ? 4.254 -15.870 -16.172 1.00 82.44 105 ASP A O 1
ATOM 814 N N . LEU A 1 106 ? 2.455 -15.456 -14.901 1.00 85.75 106 LEU A N 1
ATOM 815 C CA . LEU A 1 106 ? 1.490 -15.699 -15.976 1.00 85.75 106 LEU A CA 1
ATOM 816 C C . LEU A 1 106 ? 1.438 -14.517 -16.942 1.00 85.75 106 LEU A C 1
ATOM 818 O O . LEU A 1 106 ? 1.415 -14.741 -18.147 1.00 85.75 106 LEU A O 1
ATOM 822 N N . PHE A 1 107 ? 1.466 -13.278 -16.446 1.00 87.69 107 PHE A N 1
ATOM 823 C CA . PHE A 1 107 ? 1.461 -12.092 -17.304 1.00 87.69 107 PHE A CA 1
ATOM 824 C C . PHE A 1 107 ? 2.697 -12.009 -18.201 1.00 87.69 107 PHE A C 1
ATOM 826 O O . PHE A 1 107 ? 2.556 -11.638 -19.358 1.00 87.69 107 PHE A O 1
ATOM 833 N N . VAL A 1 108 ? 3.864 -12.439 -17.714 1.00 84.00 108 VAL A N 1
ATOM 834 C CA . VAL A 1 108 ? 5.094 -12.521 -18.526 1.00 84.00 108 VAL A CA 1
ATOM 835 C C . VAL A 1 108 ? 4.998 -13.591 -19.627 1.00 84.00 108 VAL A C 1
ATOM 837 O O . VAL A 1 108 ? 5.645 -13.475 -20.663 1.00 84.00 108 VAL A O 1
ATOM 840 N N . LYS A 1 109 ? 4.214 -14.658 -19.420 1.00 82.44 109 LYS A N 1
ATOM 841 C CA . LYS A 1 109 ? 4.092 -15.783 -20.372 1.00 82.44 109 LYS A CA 1
ATOM 842 C C . LYS A 1 109 ? 2.949 -15.635 -21.377 1.00 82.44 109 LYS A C 1
ATOM 844 O O . LYS A 1 109 ? 2.925 -16.370 -22.359 1.00 82.44 109 LYS A O 1
ATOM 849 N N . LEU A 1 110 ? 1.969 -14.779 -21.101 1.00 85.31 110 LEU A N 1
ATOM 850 C CA . LEU A 1 110 ? 0.806 -14.597 -21.965 1.00 85.31 110 LEU A CA 1
ATOM 851 C C . LEU A 1 110 ? 1.172 -13.778 -23.208 1.00 85.31 110 LEU A C 1
ATOM 853 O O . LEU A 1 110 ? 1.880 -12.782 -23.120 1.00 85.31 110 LEU A O 1
ATOM 857 N N . GLU A 1 111 ? 0.634 -14.177 -24.359 1.00 82.44 111 GLU A N 1
ATOM 858 C CA . GLU A 1 111 ? 0.915 -13.516 -25.641 1.00 82.44 111 GLU A CA 1
ATOM 859 C C . GLU A 1 111 ? -0.121 -12.440 -25.991 1.00 82.44 111 GLU A C 1
ATOM 861 O O . GLU A 1 111 ? 0.172 -11.521 -26.756 1.00 82.44 111 GLU A O 1
ATOM 866 N N . THR A 1 112 ? -1.346 -12.535 -25.452 1.00 87.75 112 THR A N 1
ATOM 867 C CA . THR A 1 112 ? -2.441 -11.636 -25.837 1.00 87.75 112 THR A CA 1
ATOM 868 C C . THR A 1 112 ? -2.885 -10.702 -24.698 1.00 87.75 112 THR A C 1
ATOM 870 O O . THR A 1 112 ? -3.199 -11.156 -23.590 1.00 87.75 112 THR A O 1
ATOM 873 N N . PRO A 1 113 ? -3.024 -9.382 -24.954 1.00 88.88 113 PRO A N 1
ATOM 874 C CA . PRO A 1 113 ? -3.457 -8.418 -23.936 1.00 88.88 113 PRO A CA 1
ATOM 875 C C . PRO A 1 113 ? -4.856 -8.708 -23.378 1.00 88.88 113 PRO A C 1
ATOM 877 O O . PRO A 1 113 ? -5.137 -8.411 -22.215 1.00 88.88 113 PRO A O 1
ATOM 880 N N . ALA A 1 114 ? -5.732 -9.293 -24.204 1.00 89.62 114 ALA A N 1
ATOM 881 C CA . ALA A 1 114 ? -7.103 -9.638 -23.842 1.00 89.62 114 ALA A CA 1
ATOM 882 C C . ALA A 1 114 ? -7.165 -10.785 -22.822 1.00 89.62 114 ALA A C 1
ATOM 884 O O . ALA A 1 114 ? -7.929 -10.698 -21.861 1.00 89.62 114 ALA A O 1
ATOM 885 N N . GLU A 1 115 ? -6.336 -11.823 -22.983 1.00 88.88 115 GLU A N 1
ATOM 886 C CA . GLU A 1 115 ? -6.216 -12.903 -21.995 1.00 88.88 115 GLU A CA 1
ATOM 887 C C . GLU A 1 115 ? -5.645 -12.379 -20.679 1.00 88.88 115 GLU A C 1
ATOM 889 O O . GLU A 1 115 ? -6.160 -12.711 -19.610 1.00 88.88 115 GLU A O 1
ATOM 894 N N . GLY A 1 116 ? -4.653 -11.486 -20.746 1.00 89.88 116 GLY A N 1
ATOM 895 C CA . GLY A 1 116 ? -4.142 -10.788 -19.569 1.00 89.88 116 GLY A CA 1
ATOM 896 C C . GLY A 1 116 ? -5.225 -9.968 -18.857 1.00 89.88 116 GLY A C 1
ATOM 897 O O . GLY A 1 116 ? -5.388 -10.064 -17.640 1.00 89.88 116 GLY A O 1
ATOM 898 N N . ALA A 1 117 ? -6.023 -9.200 -19.600 1.00 92.44 117 ALA A N 1
ATOM 899 C CA . ALA A 1 117 ? -7.093 -8.391 -19.021 1.00 92.44 117 ALA A CA 1
ATOM 900 C C . ALA A 1 117 ? -8.167 -9.273 -18.367 1.00 92.44 117 ALA A C 1
ATOM 902 O O . ALA A 1 117 ? -8.637 -8.972 -17.267 1.00 92.44 117 ALA A O 1
ATOM 903 N N . LEU A 1 118 ? -8.518 -10.392 -19.010 1.00 93.94 118 LEU A N 1
ATOM 904 C CA . LEU A 1 118 ? -9.443 -11.380 -18.465 1.00 93.94 118 LEU A CA 1
ATOM 905 C C . LEU A 1 118 ? -8.890 -12.026 -17.188 1.00 93.94 118 LEU A C 1
ATOM 907 O O . LEU A 1 118 ? -9.628 -12.172 -16.213 1.00 93.94 118 LEU A O 1
ATOM 911 N N . LEU A 1 119 ? -7.602 -12.374 -17.162 1.00 93.00 119 LEU A N 1
ATOM 912 C CA . LEU A 1 119 ? -6.935 -12.939 -15.990 1.00 93.00 119 LEU A CA 1
ATOM 913 C C . LEU A 1 119 ? -6.938 -11.943 -14.817 1.00 93.00 119 LEU A C 1
ATOM 915 O O . LEU A 1 119 ? -7.338 -12.300 -13.706 1.00 93.00 119 LEU A O 1
ATOM 919 N N . ALA A 1 120 ? -6.590 -10.677 -15.064 1.00 94.25 120 ALA A N 1
ATOM 920 C CA . ALA A 1 120 ? -6.649 -9.612 -14.062 1.00 94.25 120 ALA A CA 1
ATOM 921 C C . ALA A 1 120 ? -8.079 -9.393 -13.538 1.00 94.25 120 ALA A C 1
ATOM 923 O O . ALA A 1 120 ? -8.301 -9.367 -12.324 1.00 94.25 120 ALA A O 1
ATOM 924 N N . ALA A 1 121 ? -9.064 -9.301 -14.439 1.00 95.69 121 ALA A N 1
ATOM 925 C CA . ALA A 1 121 ? -10.475 -9.156 -14.083 1.00 95.69 121 ALA A CA 1
ATOM 926 C C . ALA A 1 121 ? -10.990 -10.353 -13.269 1.00 95.69 121 ALA A C 1
ATOM 928 O O . ALA A 1 121 ? -11.743 -10.168 -12.313 1.00 95.69 121 ALA A O 1
ATOM 929 N N . THR A 1 122 ? -10.540 -11.566 -13.595 1.00 94.50 122 THR A N 1
ATOM 930 C CA . THR A 1 122 ? -10.876 -12.788 -12.853 1.00 94.50 122 THR A CA 1
ATOM 931 C C . THR A 1 122 ? -10.286 -12.759 -11.446 1.00 94.50 122 THR A C 1
ATOM 933 O O . THR A 1 122 ? -10.997 -13.064 -10.491 1.00 94.50 122 THR A O 1
ATOM 936 N N . GLY A 1 123 ? -9.033 -12.324 -11.280 1.00 94.69 123 GLY A N 1
ATOM 937 C CA . GLY A 1 123 ? -8.409 -12.150 -9.962 1.00 94.69 123 GLY A CA 1
ATOM 938 C C . GLY A 1 123 ? -9.148 -11.127 -9.089 1.00 94.69 123 GLY A C 1
ATOM 939 O O . GLY A 1 123 ? -9.483 -11.409 -7.932 1.00 94.69 123 GLY A O 1
ATOM 940 N N . VAL A 1 124 ? -9.500 -9.970 -9.664 1.00 96.44 124 VAL A N 1
ATOM 941 C CA . VAL A 1 124 ? -10.324 -8.952 -8.988 1.00 96.44 124 VAL A CA 1
ATOM 942 C C . VAL A 1 124 ? -11.690 -9.529 -8.613 1.00 96.44 124 VAL A C 1
ATOM 944 O O . VAL A 1 124 ? -12.066 -9.489 -7.441 1.00 96.44 124 VAL A O 1
ATOM 947 N N . GLY A 1 125 ? -12.406 -10.117 -9.573 1.00 97.31 125 GLY A N 1
ATOM 948 C CA . GLY A 1 125 ? -13.732 -10.698 -9.370 1.00 97.31 125 GLY A CA 1
ATOM 949 C C . GLY A 1 125 ? -13.740 -11.793 -8.304 1.00 97.31 125 GLY A C 1
ATOM 950 O O . GLY A 1 125 ? -14.599 -11.782 -7.424 1.00 97.31 125 GLY A O 1
ATOM 951 N N . PHE A 1 126 ? -12.743 -12.680 -8.317 1.00 96.94 126 PHE A N 1
ATOM 952 C CA . PHE A 1 126 ? -12.551 -13.708 -7.296 1.00 96.94 126 PHE A CA 1
ATOM 953 C C . PHE A 1 126 ? -12.365 -13.092 -5.905 1.00 96.94 126 PHE A C 1
ATOM 955 O O . PHE A 1 126 ? -13.079 -13.453 -4.968 1.00 96.94 126 PHE A O 1
ATOM 962 N N . SER A 1 127 ? -11.457 -12.122 -5.763 1.00 96.69 127 SER A N 1
ATOM 963 C CA . SER A 1 127 ? -11.207 -11.472 -4.470 1.00 96.69 127 SER A CA 1
ATOM 964 C C . SER A 1 127 ? -12.444 -10.737 -3.934 1.00 96.69 127 SER A C 1
ATOM 966 O O . SER A 1 127 ? -12.732 -10.788 -2.734 1.00 96.69 127 SER A O 1
ATOM 968 N N . PHE A 1 128 ? -13.232 -10.119 -4.820 1.00 96.81 128 PHE A N 1
ATOM 969 C CA . PHE A 1 128 ? -14.482 -9.450 -4.466 1.00 96.81 128 PHE A CA 1
ATOM 970 C C . PHE A 1 128 ? -15.530 -10.465 -4.022 1.00 96.81 128 PHE A C 1
ATOM 972 O O . PHE A 1 128 ? -16.116 -10.294 -2.955 1.00 96.81 128 PHE A O 1
ATOM 979 N N . LEU A 1 129 ? -15.721 -11.539 -4.790 1.00 97.38 129 LEU A N 1
ATOM 980 C CA . LEU A 1 129 ? -16.686 -12.595 -4.493 1.00 97.38 129 LEU A CA 1
ATOM 981 C C . LEU A 1 129 ? -16.401 -13.255 -3.144 1.00 97.38 129 LEU A C 1
ATOM 983 O O . LEU A 1 129 ? -17.313 -13.388 -2.328 1.00 97.38 129 LEU A O 1
ATOM 987 N N . ILE A 1 130 ? -15.143 -13.613 -2.873 1.00 97.25 130 ILE A N 1
ATOM 988 C CA . ILE A 1 130 ? -14.755 -14.206 -1.588 1.00 97.25 130 ILE A CA 1
ATOM 989 C C . ILE A 1 130 ? -14.967 -13.207 -0.450 1.00 97.25 130 ILE A C 1
ATOM 991 O O . ILE A 1 130 ? -15.558 -13.563 0.569 1.00 97.25 130 ILE A O 1
ATOM 995 N N . THR A 1 131 ? -14.544 -11.950 -0.614 1.00 95.75 131 THR A N 1
ATOM 996 C CA . THR A 1 131 ? -14.720 -10.934 0.434 1.00 95.75 131 THR A CA 1
ATOM 997 C C . THR A 1 131 ? -16.196 -10.688 0.735 1.00 95.75 131 THR A C 1
ATOM 999 O O . THR A 1 131 ? -16.596 -10.705 1.897 1.00 95.75 131 THR A O 1
ATOM 1002 N N . GLU A 1 132 ? -17.019 -10.462 -0.288 1.00 96.25 132 GLU A N 1
ATOM 1003 C CA . GLU A 1 132 ? -18.454 -10.219 -0.123 1.00 96.25 132 GLU A CA 1
ATOM 1004 C C . GLU A 1 132 ? -19.163 -11.438 0.454 1.00 96.25 132 GLU A C 1
ATOM 1006 O O . GLU A 1 132 ? -19.969 -11.291 1.371 1.00 96.25 132 GLU A O 1
ATOM 1011 N N . GLY A 1 133 ? -18.810 -12.639 -0.011 1.00 95.44 133 GLY A N 1
ATOM 1012 C CA . GLY A 1 133 ? -19.293 -13.894 0.550 1.00 95.44 133 GLY A CA 1
ATOM 1013 C C . GLY A 1 133 ? -18.992 -13.984 2.042 1.00 95.44 133 GLY A C 1
ATOM 1014 O O . GLY A 1 133 ? -19.899 -14.220 2.836 1.00 95.44 133 GLY A O 1
ATOM 1015 N N . VAL A 1 134 ? -17.754 -13.698 2.450 1.00 94.50 134 VAL A N 1
ATOM 1016 C CA . VAL A 1 134 ? -17.363 -13.667 3.863 1.00 94.50 134 VAL A CA 1
ATOM 1017 C C . VAL A 1 134 ? -18.132 -12.594 4.630 1.00 94.50 134 VAL A C 1
ATOM 1019 O O . VAL A 1 134 ? -18.730 -12.912 5.653 1.00 94.50 134 VAL A O 1
ATOM 1022 N N . LEU A 1 135 ? -18.173 -11.341 4.172 1.00 93.50 135 LEU A N 1
ATOM 1023 C CA . LEU A 1 135 ? -18.858 -10.249 4.881 1.00 93.50 135 LEU A CA 1
ATOM 1024 C C . LEU A 1 135 ? -20.362 -10.521 5.035 1.00 93.50 135 LEU A C 1
ATOM 1026 O O . LEU A 1 135 ? -20.910 -10.403 6.135 1.00 93.50 135 LEU A O 1
ATOM 1030 N N . PHE A 1 136 ? -21.023 -10.943 3.957 1.00 93.81 136 PHE A N 1
ATOM 1031 C CA . PHE A 1 136 ? -22.447 -11.263 3.938 1.00 93.81 136 PHE A CA 1
ATOM 1032 C C . PHE A 1 136 ? -22.761 -12.479 4.815 1.00 93.81 136 PHE A C 1
ATOM 1034 O O . PHE A 1 136 ? -23.601 -12.410 5.720 1.00 93.81 136 PHE A O 1
ATOM 1041 N N . LEU A 1 137 ? -22.040 -13.584 4.610 1.00 93.31 137 LEU A N 1
ATOM 1042 C CA . LEU A 1 137 ? -22.275 -14.828 5.335 1.00 93.31 137 LEU A CA 1
ATOM 1043 C C . LEU A 1 137 ? -21.795 -14.776 6.776 1.00 93.31 137 LEU A C 1
ATOM 1045 O O . LEU A 1 137 ? -22.249 -15.596 7.549 1.00 93.31 137 LEU A O 1
ATOM 1049 N N . THR A 1 138 ? -20.976 -13.824 7.210 1.00 90.31 138 THR A N 1
ATOM 1050 C CA . THR A 1 138 ? -20.624 -13.655 8.638 1.00 90.31 138 THR A CA 1
ATOM 1051 C C . THR A 1 138 ? -21.440 -12.561 9.323 1.00 90.31 138 THR A C 1
ATOM 1053 O O . THR A 1 138 ? -21.521 -12.530 10.548 1.00 90.31 138 THR A O 1
ATOM 1056 N N . GLY A 1 139 ? -22.091 -11.685 8.550 1.00 88.38 139 GLY A N 1
ATOM 1057 C CA . GLY A 1 139 ? -22.797 -10.514 9.070 1.00 88.38 139 GLY A CA 1
ATOM 1058 C C . GLY A 1 139 ? -21.862 -9.375 9.494 1.00 88.38 139 GLY A C 1
ATOM 1059 O O . GLY A 1 139 ? -22.318 -8.426 10.141 1.00 88.38 139 GLY A O 1
ATOM 1060 N N . ILE A 1 140 ? -20.575 -9.445 9.135 1.00 90.69 140 ILE A N 1
ATOM 1061 C CA . ILE A 1 140 ? -19.596 -8.385 9.388 1.00 90.69 140 ILE A CA 1
ATOM 1062 C C . ILE A 1 140 ? -19.910 -7.197 8.481 1.00 90.69 140 ILE A C 1
ATOM 1064 O O . ILE A 1 140 ? -19.984 -7.302 7.258 1.00 90.69 140 ILE A O 1
ATOM 1068 N N . ARG A 1 141 ? -20.070 -6.020 9.085 1.00 90.12 141 ARG A N 1
ATOM 1069 C CA . ARG A 1 141 ? -20.441 -4.790 8.380 1.00 90.12 141 ARG A CA 1
ATOM 1070 C C . ARG A 1 141 ? -19.230 -3.892 8.196 1.00 90.12 141 ARG A C 1
ATOM 1072 O O . ARG A 1 141 ? -18.976 -2.994 9.004 1.00 90.12 141 ARG A O 1
ATOM 1079 N N . LEU A 1 142 ? -18.522 -4.087 7.086 1.00 91.00 142 LEU A N 1
ATOM 1080 C CA . LEU A 1 142 ? -17.535 -3.120 6.615 1.00 91.00 142 LEU A CA 1
ATOM 1081 C C . LEU A 1 142 ? -18.260 -1.949 5.937 1.00 91.00 142 LEU A C 1
ATOM 1083 O O . LEU A 1 142 ? -18.796 -2.070 4.836 1.00 91.00 142 LEU A O 1
ATOM 1087 N N . ARG A 1 143 ? -18.330 -0.808 6.627 1.00 91.44 143 ARG A N 1
ATOM 1088 C CA . ARG A 1 143 ? -19.037 0.374 6.113 1.00 91.44 143 ARG A CA 1
ATOM 1089 C C . ARG A 1 143 ? -18.357 0.952 4.873 1.00 91.44 143 ARG A C 1
ATOM 1091 O O . ARG A 1 143 ? -17.143 0.846 4.725 1.00 91.44 143 ARG A O 1
ATOM 1098 N N . ILE A 1 144 ? -19.134 1.648 4.040 1.00 92.31 144 ILE A N 1
ATOM 1099 C CA . ILE A 1 144 ? -18.716 2.115 2.709 1.00 92.31 144 ILE A CA 1
ATOM 1100 C C . ILE A 1 144 ? -17.391 2.896 2.697 1.00 92.31 144 ILE A C 1
ATOM 1102 O O . ILE A 1 144 ? -16.553 2.647 1.839 1.00 92.31 144 ILE A O 1
ATOM 1106 N N . ARG A 1 145 ? -17.139 3.756 3.697 1.00 93.44 145 ARG A N 1
ATOM 1107 C CA . ARG A 1 145 ? -15.897 4.551 3.773 1.00 93.44 145 ARG A CA 1
ATOM 1108 C C . ARG A 1 145 ? -14.636 3.712 4.023 1.00 93.44 145 ARG A C 1
ATOM 1110 O O . ARG A 1 145 ? -13.549 4.173 3.719 1.00 93.44 145 ARG A O 1
ATOM 1117 N N . TYR A 1 146 ? -14.773 2.501 4.563 1.00 93.12 146 TYR A N 1
ATOM 1118 C CA . TYR A 1 146 ? -13.683 1.522 4.636 1.00 93.12 146 TYR A CA 1
ATOM 1119 C C . TYR A 1 146 ? -13.733 0.522 3.479 1.00 93.12 146 TYR A C 1
ATOM 1121 O O . TYR A 1 146 ? -12.702 0.041 3.030 1.00 93.12 146 TYR A O 1
ATOM 1129 N N . ARG A 1 147 ? -14.926 0.214 2.973 1.00 94.69 147 ARG A N 1
ATOM 1130 C CA . ARG A 1 147 ? -15.120 -0.764 1.901 1.00 94.69 147 ARG A CA 1
ATOM 1131 C C . ARG A 1 147 ? -14.557 -0.287 0.559 1.00 94.69 147 ARG A C 1
ATOM 1133 O O . ARG A 1 147 ? -13.930 -1.076 -0.130 1.00 94.69 147 ARG A O 1
ATOM 1140 N N . ILE A 1 148 ? -14.706 0.998 0.225 1.00 95.38 148 ILE A N 1
ATOM 1141 C CA . ILE A 1 148 ? -14.119 1.583 -0.995 1.00 95.38 148 ILE A CA 1
ATOM 1142 C C . ILE A 1 148 ? -12.586 1.429 -1.015 1.00 95.38 148 ILE A C 1
ATOM 1144 O O . ILE A 1 148 ? -12.090 0.753 -1.911 1.00 95.38 148 ILE A O 1
ATOM 1148 N N . PRO A 1 149 ? -11.819 1.973 -0.046 1.00 96.19 149 PRO A N 1
ATOM 1149 C CA . PRO A 1 149 ? -10.361 1.846 -0.059 1.00 96.19 149 PRO A CA 1
ATOM 1150 C C . PRO A 1 149 ? -9.893 0.393 0.020 1.00 96.19 149 PRO A C 1
ATOM 1152 O O . PRO A 1 149 ? -8.902 0.041 -0.609 1.00 96.19 149 PRO A O 1
ATOM 1155 N N . TYR A 1 150 ? -10.627 -0.471 0.725 1.00 96.31 150 TYR A N 1
ATOM 1156 C CA . TYR A 1 150 ? -10.362 -1.908 0.721 1.00 96.31 150 TYR A CA 1
ATOM 1157 C C . TYR A 1 150 ? -10.382 -2.501 -0.698 1.00 96.31 150 TYR A C 1
ATOM 1159 O O . TYR A 1 150 ? -9.423 -3.153 -1.107 1.00 96.31 150 TYR A O 1
ATOM 1167 N N . TYR A 1 151 ? -11.436 -2.232 -1.471 1.00 96.88 151 TYR A N 1
ATOM 1168 C CA . TYR A 1 151 ? -11.533 -2.723 -2.845 1.00 96.88 151 TYR A CA 1
ATOM 1169 C C . TYR A 1 151 ? -10.551 -2.046 -3.794 1.00 96.88 151 TYR A C 1
ATOM 1171 O O . TYR A 1 151 ? -10.043 -2.706 -4.696 1.00 96.88 151 TYR A O 1
ATOM 1179 N N . LEU A 1 152 ? -10.225 -0.771 -3.566 1.00 97.06 152 LEU A N 1
ATOM 1180 C CA . LEU A 1 152 ? -9.168 -0.088 -4.310 1.00 97.06 152 LEU A CA 1
ATOM 1181 C C . LEU A 1 152 ? -7.808 -0.781 -4.132 1.00 97.06 152 LEU A C 1
ATOM 1183 O O . LEU A 1 152 ? -7.081 -0.923 -5.109 1.00 97.06 152 LEU A O 1
ATOM 1187 N N . PHE A 1 153 ? -7.479 -1.277 -2.932 1.00 96.94 153 PHE A N 1
ATOM 1188 C CA . PHE A 1 153 ? -6.264 -2.075 -2.719 1.00 96.94 153 PHE A CA 1
ATOM 1189 C C . PHE A 1 153 ? -6.282 -3.405 -3.467 1.00 96.94 153 PHE A C 1
ATOM 1191 O O . PHE A 1 153 ? -5.287 -3.754 -4.097 1.00 96.94 153 PHE A O 1
ATOM 1198 N N . LEU A 1 154 ? -7.397 -4.137 -3.422 1.00 96.19 154 LEU A N 1
ATOM 1199 C CA . LEU A 1 154 ? -7.510 -5.401 -4.152 1.00 96.19 154 LEU A CA 1
ATOM 1200 C C . LEU A 1 154 ? -7.379 -5.181 -5.663 1.00 96.19 154 LEU A C 1
ATOM 1202 O O . LEU A 1 154 ? -6.607 -5.877 -6.317 1.00 96.19 154 LEU A O 1
ATOM 1206 N N . MET A 1 155 ? -8.061 -4.169 -6.204 1.00 96.62 155 MET A N 1
ATOM 1207 C CA . MET A 1 155 ? -7.907 -3.786 -7.609 1.00 96.62 155 MET A CA 1
ATOM 1208 C C . MET A 1 155 ? -6.462 -3.409 -7.921 1.00 96.62 155 MET A C 1
ATOM 1210 O O . MET A 1 155 ? -5.917 -3.902 -8.901 1.00 96.62 155 MET A O 1
ATOM 1214 N N . LEU A 1 156 ? -5.812 -2.618 -7.064 1.00 96.31 156 LEU A N 1
ATOM 1215 C CA . LEU A 1 156 ? -4.412 -2.253 -7.244 1.00 96.31 156 LEU A CA 1
ATOM 1216 C C . LEU A 1 156 ? -3.509 -3.497 -7.299 1.00 96.31 156 LEU A C 1
ATOM 1218 O O . LEU A 1 156 ? -2.651 -3.572 -8.168 1.00 96.31 156 LEU A O 1
ATOM 1222 N N . PHE A 1 157 ? -3.700 -4.499 -6.441 1.00 95.25 157 PHE A N 1
ATOM 1223 C CA . PHE A 1 157 ? -2.858 -5.702 -6.454 1.00 95.25 157 PHE A CA 1
ATOM 1224 C C . PHE A 1 157 ? -3.021 -6.548 -7.722 1.00 95.25 157 PHE A C 1
ATOM 1226 O O . PHE A 1 157 ? -2.022 -7.015 -8.267 1.00 95.25 157 PHE A O 1
ATOM 1233 N N . PHE A 1 158 ? -4.249 -6.749 -8.199 1.00 94.56 158 PHE A N 1
ATOM 1234 C CA . PHE A 1 158 ? -4.516 -7.632 -9.341 1.00 94.56 158 PHE A CA 1
ATOM 1235 C C . PHE A 1 158 ? -4.381 -6.947 -10.704 1.00 94.56 158 PHE A C 1
ATOM 1237 O O . PHE A 1 158 ? -3.969 -7.586 -11.666 1.00 94.56 158 PHE A O 1
ATOM 1244 N N . PHE A 1 159 ? -4.708 -5.659 -10.800 1.00 93.81 159 PHE A N 1
ATOM 1245 C CA . PHE A 1 159 ? -4.693 -4.925 -12.067 1.00 93.81 159 PHE A CA 1
ATOM 1246 C C . PHE A 1 159 ? -3.306 -4.397 -12.437 1.00 93.81 159 PHE A C 1
ATOM 1248 O O . PHE A 1 159 ? -2.936 -4.382 -13.608 1.00 93.81 159 PHE A O 1
ATOM 1255 N N . THR A 1 160 ? -2.526 -3.978 -11.440 1.00 92.88 160 THR A N 1
ATOM 1256 C CA . THR A 1 160 ? -1.190 -3.419 -11.662 1.00 92.88 160 THR A CA 1
ATOM 1257 C C . THR A 1 160 ? -0.255 -4.322 -12.476 1.00 92.88 160 THR A C 1
ATOM 1259 O O . THR A 1 160 ? 0.309 -3.818 -13.444 1.00 92.88 160 THR A O 1
ATOM 1262 N N 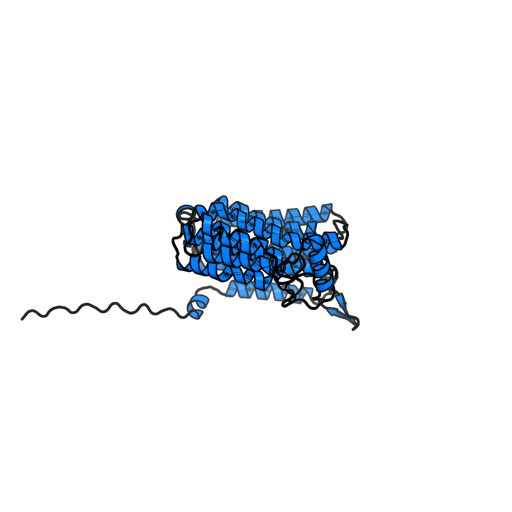. PRO A 1 161 ? -0.067 -5.616 -12.149 1.00 91.62 161 PRO A N 1
ATOM 1263 C CA . PRO A 1 161 ? 0.871 -6.457 -12.896 1.00 91.62 161 PRO A CA 1
ATOM 1264 C C . PRO A 1 161 ? 0.475 -6.632 -14.369 1.00 91.62 161 PRO A C 1
ATOM 1266 O O . PRO A 1 161 ? 1.340 -6.592 -15.237 1.00 91.62 161 PRO A O 1
ATOM 1269 N N . TRP A 1 162 ? -0.827 -6.710 -14.677 1.00 93.12 162 TRP A N 1
ATOM 1270 C CA . TRP A 1 162 ? -1.305 -6.690 -16.064 1.00 93.12 162 TRP A CA 1
ATOM 1271 C C . TRP A 1 162 ? -0.911 -5.396 -16.778 1.00 93.12 162 TRP A C 1
ATOM 1273 O O . TRP A 1 162 ? -0.386 -5.434 -17.887 1.00 93.12 162 TRP A O 1
ATOM 1283 N N . TRP A 1 163 ? -1.139 -4.249 -16.133 1.00 92.12 163 TRP A N 1
ATOM 1284 C CA . TRP A 1 163 ? -0.816 -2.950 -16.719 1.00 92.12 163 TRP A CA 1
ATOM 1285 C C . TRP A 1 163 ? 0.690 -2.761 -16.932 1.00 92.12 163 TRP A C 1
ATOM 1287 O O . TRP A 1 163 ? 1.085 -2.138 -17.916 1.00 92.12 163 TRP A O 1
ATOM 1297 N N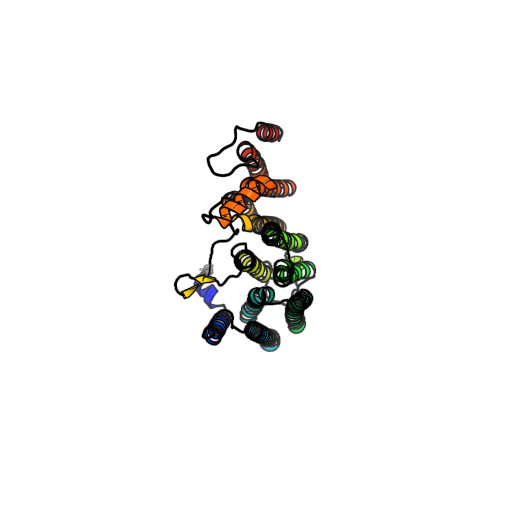 . MET A 1 164 ? 1.512 -3.287 -16.020 1.00 90.88 164 MET A N 1
ATOM 1298 C CA . MET A 1 164 ? 2.968 -3.121 -16.007 1.00 90.88 164 MET A CA 1
ATOM 1299 C C . MET A 1 164 ? 3.728 -4.119 -16.878 1.00 90.88 164 MET A C 1
ATOM 1301 O O . MET A 1 164 ? 4.866 -3.819 -17.211 1.00 90.88 164 MET A O 1
ATOM 1305 N N . SER A 1 165 ? 3.133 -5.253 -17.261 1.00 89.75 165 SER A N 1
ATOM 1306 C CA . SER A 1 165 ? 3.790 -6.248 -18.120 1.00 89.75 165 SER A CA 1
ATOM 1307 C C . SER A 1 165 ? 4.167 -5.652 -19.487 1.00 89.75 165 SER A C 1
ATOM 1309 O O . SER A 1 165 ? 3.263 -5.259 -20.238 1.00 89.75 165 SER A O 1
ATOM 1311 N N . PRO A 1 166 ? 5.469 -5.600 -19.833 1.00 85.81 166 PRO A N 1
ATOM 1312 C CA . PRO A 1 166 ? 5.929 -5.148 -21.148 1.00 85.81 166 PRO A CA 1
ATOM 1313 C C . PRO A 1 166 ? 5.486 -6.056 -22.304 1.00 85.81 166 PRO A C 1
ATOM 1315 O O . PRO A 1 166 ? 5.303 -5.587 -23.422 1.00 85.81 166 PRO A O 1
ATOM 1318 N N . GLU A 1 167 ? 5.291 -7.345 -22.041 1.00 84.69 167 GLU A N 1
ATOM 1319 C CA . GLU A 1 167 ? 4.912 -8.369 -23.019 1.00 84.69 167 GLU A CA 1
ATOM 1320 C C . GLU A 1 167 ? 3.469 -8.166 -23.484 1.00 84.69 167 GLU A C 1
ATOM 1322 O O . GLU A 1 167 ? 3.170 -8.234 -24.675 1.00 84.69 167 GLU A O 1
ATOM 1327 N N . LEU A 1 168 ? 2.579 -7.845 -22.542 1.00 87.25 168 LEU A N 1
ATOM 1328 C CA . LEU A 1 168 ? 1.169 -7.577 -22.821 1.00 87.25 168 LEU A CA 1
ATOM 1329 C C . LEU A 1 168 ? 0.912 -6.132 -23.236 1.00 87.25 168 LEU A C 1
ATOM 1331 O O . LEU A 1 168 ? -0.021 -5.856 -23.987 1.00 87.25 168 LEU A O 1
ATOM 1335 N N . ASN A 1 169 ? 1.709 -5.195 -22.732 1.00 88.94 169 ASN A N 1
ATOM 1336 C CA . ASN A 1 169 ? 1.589 -3.782 -23.049 1.00 88.94 169 ASN A CA 1
ATOM 1337 C C . ASN A 1 169 ? 2.970 -3.227 -23.432 1.00 88.94 169 ASN A C 1
ATOM 1339 O O . ASN A 1 169 ? 3.636 -2.632 -22.577 1.00 88.94 169 ASN A O 1
ATOM 1343 N N . PRO A 1 170 ? 3.385 -3.390 -24.706 1.00 86.56 170 PRO A N 1
ATOM 1344 C CA . PRO A 1 170 ? 4.699 -2.967 -25.180 1.00 86.56 170 PRO A CA 1
ATOM 1345 C C . PRO A 1 170 ? 4.932 -1.477 -24.945 1.00 86.56 170 PRO A C 1
ATOM 1347 O O . PRO A 1 170 ? 4.199 -0.628 -25.456 1.00 86.56 170 PRO A O 1
ATOM 1350 N N . ARG A 1 171 ? 5.958 -1.166 -24.152 1.00 87.44 171 ARG A N 1
ATOM 1351 C CA . ARG A 1 171 ? 6.390 0.191 -23.792 1.00 87.44 171 ARG A CA 1
ATOM 1352 C C . ARG A 1 171 ? 7.908 0.242 -23.722 1.00 87.44 171 ARG A C 1
ATOM 1354 O O . ARG A 1 171 ? 8.573 -0.794 -23.688 1.00 87.44 171 ARG A O 1
ATOM 1361 N N . SER A 1 172 ? 8.463 1.446 -23.692 1.00 88.56 172 SER A N 1
ATOM 1362 C CA . SER A 1 172 ? 9.890 1.605 -23.420 1.00 88.56 172 SER A CA 1
ATOM 1363 C C . SER A 1 172 ? 10.236 1.154 -21.992 1.00 88.56 172 SER A C 1
ATOM 1365 O O . SER A 1 172 ? 9.400 1.191 -21.082 1.00 88.56 172 SER A O 1
ATOM 1367 N N . SER A 1 173 ? 11.489 0.746 -21.776 1.00 84.94 173 SER A N 1
ATOM 1368 C CA . SER A 1 173 ? 11.981 0.361 -20.446 1.00 84.94 173 SER A CA 1
ATOM 1369 C C . SER A 1 173 ? 11.810 1.501 -19.437 1.00 84.94 173 SER A C 1
ATOM 1371 O O . SER A 1 173 ? 11.274 1.283 -18.355 1.00 84.94 173 SER A O 1
ATOM 1373 N N . ALA A 1 174 ? 12.131 2.734 -19.843 1.00 87.56 174 ALA A N 1
ATOM 1374 C CA . ALA A 1 174 ? 11.966 3.923 -19.012 1.00 87.56 174 ALA A CA 1
ATOM 1375 C C . ALA A 1 174 ? 10.502 4.148 -18.589 1.00 87.56 174 ALA A C 1
ATOM 1377 O O . ALA A 1 174 ? 10.226 4.395 -17.418 1.00 87.56 174 ALA A O 1
ATOM 1378 N N . GLU A 1 175 ? 9.536 4.026 -19.507 1.00 90.69 175 GLU A N 1
ATOM 1379 C CA . GLU A 1 175 ? 8.109 4.156 -19.163 1.00 90.69 175 GLU A CA 1
ATOM 1380 C C . GLU A 1 175 ? 7.663 3.104 -18.140 1.00 90.69 175 GLU A C 1
ATOM 1382 O O . GLU A 1 175 ? 6.881 3.410 -17.239 1.00 90.69 175 GLU A O 1
ATOM 1387 N N . THR A 1 176 ? 8.175 1.877 -18.248 1.00 90.62 176 THR A N 1
ATOM 1388 C CA . THR A 1 176 ? 7.863 0.791 -17.308 1.00 90.62 176 THR A CA 1
ATOM 1389 C C . THR A 1 176 ? 8.424 1.082 -15.914 1.00 90.62 176 THR A C 1
ATOM 1391 O O . THR A 1 176 ? 7.722 0.902 -14.918 1.00 90.62 176 THR A O 1
ATOM 1394 N N . GLU A 1 177 ? 9.642 1.617 -15.820 1.00 91.19 177 GLU A N 1
ATOM 1395 C CA . GLU A 1 177 ? 10.256 2.033 -14.551 1.00 91.19 177 GLU A CA 1
ATOM 1396 C C . GLU A 1 177 ? 9.460 3.152 -13.858 1.00 91.19 177 GLU A C 1
ATOM 1398 O O . GLU A 1 177 ? 9.201 3.091 -12.651 1.00 91.19 177 GLU A O 1
ATOM 1403 N N . TRP A 1 178 ? 8.974 4.135 -14.622 1.00 93.50 178 TRP A N 1
ATOM 1404 C CA . TRP A 1 178 ? 8.083 5.176 -14.096 1.00 93.50 178 TRP A CA 1
ATOM 1405 C C . TRP A 1 178 ? 6.732 4.621 -13.638 1.00 93.50 178 TRP A C 1
ATOM 1407 O O . TRP A 1 178 ? 6.208 5.046 -12.604 1.00 93.50 178 TRP A O 1
ATOM 1417 N N . LEU A 1 179 ? 6.169 3.648 -14.362 1.00 93.69 179 LEU A N 1
ATOM 1418 C CA . LEU A 1 179 ? 4.958 2.952 -13.926 1.00 93.69 179 LEU A CA 1
ATOM 1419 C C . LEU A 1 179 ? 5.198 2.212 -12.606 1.00 93.69 179 LEU A C 1
ATOM 1421 O O . LEU A 1 179 ? 4.375 2.325 -11.697 1.00 93.69 179 LEU A O 1
ATOM 1425 N N . LEU A 1 180 ? 6.326 1.515 -12.456 1.00 93.62 180 LEU A N 1
ATOM 1426 C CA . LEU A 1 180 ? 6.700 0.834 -11.212 1.00 93.62 180 LEU A CA 1
ATOM 1427 C C . LEU A 1 180 ? 6.758 1.804 -10.022 1.00 93.62 180 LEU A C 1
ATOM 1429 O O . LEU A 1 180 ? 6.251 1.485 -8.943 1.00 93.62 180 LEU A O 1
ATOM 1433 N N . LEU A 1 181 ? 7.279 3.018 -10.225 1.00 94.00 181 LEU A N 1
ATOM 1434 C CA . LEU A 1 181 ? 7.250 4.080 -9.215 1.00 94.00 181 LEU A CA 1
ATOM 1435 C C . LEU A 1 181 ? 5.836 4.636 -8.950 1.00 94.00 181 LEU A C 1
ATOM 1437 O O . LEU A 1 181 ? 5.533 5.077 -7.838 1.00 94.00 181 LEU A O 1
ATOM 1441 N N . LEU A 1 182 ? 4.935 4.594 -9.931 1.00 95.44 182 LEU A N 1
ATOM 1442 C CA . LEU A 1 182 ? 3.550 5.034 -9.760 1.00 95.44 182 LEU A CA 1
ATOM 1443 C C . LEU A 1 182 ? 2.760 4.126 -8.803 1.00 95.44 182 LEU A C 1
ATOM 1445 O O . LEU A 1 182 ? 1.839 4.602 -8.137 1.00 95.44 182 LEU A O 1
ATOM 1449 N N . PHE A 1 183 ? 3.121 2.845 -8.669 1.00 96.06 183 PHE A N 1
ATOM 1450 C CA . PHE A 1 183 ? 2.445 1.912 -7.758 1.00 96.06 183 PHE A CA 1
ATOM 1451 C C . PHE A 1 183 ? 2.402 2.383 -6.290 1.00 96.06 183 PHE A C 1
ATOM 1453 O O . PHE A 1 183 ? 1.299 2.487 -5.742 1.00 96.06 183 PHE A O 1
ATOM 1460 N N . PRO A 1 184 ? 3.530 2.696 -5.613 1.00 96.25 184 PRO A N 1
ATOM 1461 C CA . PRO A 1 184 ? 3.485 3.195 -4.238 1.00 96.25 184 PRO A CA 1
ATOM 1462 C C . PRO A 1 184 ? 2.754 4.540 -4.106 1.00 96.25 184 PRO A C 1
ATOM 1464 O O . PRO A 1 184 ? 2.142 4.796 -3.066 1.00 96.25 184 PRO A O 1
ATOM 1467 N N . ILE A 1 185 ? 2.751 5.379 -5.148 1.00 96.62 185 ILE A N 1
ATOM 1468 C CA . ILE A 1 185 ? 1.989 6.639 -5.180 1.00 96.62 185 ILE A CA 1
ATOM 1469 C C . ILE A 1 185 ? 0.481 6.352 -5.235 1.00 96.62 185 ILE A C 1
ATOM 1471 O O . ILE A 1 185 ? -0.288 6.906 -4.448 1.00 96.62 185 ILE A O 1
ATOM 1475 N N . ALA A 1 186 ? 0.048 5.439 -6.106 1.00 97.50 186 ALA A N 1
ATOM 1476 C CA . ALA A 1 186 ? -1.343 4.999 -6.190 1.00 97.50 186 ALA A CA 1
ATOM 1477 C C . ALA A 1 186 ? -1.806 4.343 -4.878 1.00 97.50 186 ALA A C 1
ATOM 1479 O O . ALA A 1 186 ? -2.904 4.619 -4.387 1.00 97.50 186 ALA A O 1
ATOM 1480 N N . ALA A 1 187 ? -0.945 3.539 -4.249 1.00 97.19 187 ALA A N 1
ATOM 1481 C CA . ALA A 1 187 ? -1.220 2.964 -2.940 1.00 97.19 187 ALA A CA 1
ATOM 1482 C C . ALA A 1 187 ? -1.363 4.028 -1.841 1.00 97.19 187 ALA A C 1
ATOM 1484 O O . ALA A 1 187 ? -2.262 3.927 -1.003 1.00 97.19 187 ALA A O 1
ATOM 1485 N N . ALA A 1 188 ? -0.526 5.070 -1.857 1.00 97.62 188 ALA A N 1
ATOM 1486 C CA . ALA A 1 188 ? -0.685 6.222 -0.975 1.00 97.62 188 ALA A CA 1
ATOM 1487 C C . ALA A 1 188 ? -2.037 6.916 -1.206 1.00 97.62 188 ALA A C 1
ATOM 1489 O O . ALA A 1 188 ? -2.740 7.209 -0.242 1.00 97.62 188 ALA A O 1
ATOM 1490 N N . GLY A 1 189 ? -2.466 7.086 -2.461 1.00 97.69 189 GLY A N 1
ATOM 1491 C CA . GLY A 1 189 ? -3.807 7.575 -2.802 1.00 97.69 189 GLY A CA 1
ATOM 1492 C C . GLY A 1 189 ? -4.932 6.726 -2.191 1.00 97.69 189 GLY A C 1
ATOM 1493 O O . GLY A 1 189 ? -5.844 7.264 -1.556 1.00 97.69 189 GLY A O 1
ATOM 1494 N N . ASN A 1 190 ? -4.828 5.397 -2.283 1.00 97.44 190 ASN A N 1
ATOM 1495 C CA . ASN A 1 190 ? -5.780 4.467 -1.661 1.00 97.44 190 ASN A CA 1
ATOM 1496 C C . ASN A 1 190 ? -5.800 4.578 -0.128 1.00 97.44 190 ASN A C 1
ATOM 1498 O O . ASN A 1 190 ? -6.863 4.463 0.487 1.00 97.44 190 ASN A O 1
ATOM 1502 N N . LEU A 1 191 ? -4.650 4.838 0.504 1.00 97.25 191 LEU A N 1
ATOM 1503 C CA . LEU A 1 191 ? -4.587 5.137 1.936 1.00 97.25 191 LEU A CA 1
ATOM 1504 C C . LEU A 1 191 ? -5.277 6.457 2.267 1.00 97.25 191 LEU A C 1
ATOM 1506 O O . LEU A 1 191 ? -6.066 6.510 3.205 1.00 97.25 191 LEU A O 1
ATOM 1510 N N . LEU A 1 192 ? -5.037 7.519 1.502 1.00 96.94 192 LEU A N 1
ATOM 1511 C CA . LEU A 1 192 ? -5.677 8.817 1.733 1.00 96.94 192 LEU A CA 1
ATOM 1512 C C . LEU A 1 192 ? -7.201 8.746 1.568 1.00 96.94 192 LEU A C 1
ATOM 1514 O O . LEU A 1 192 ? -7.924 9.434 2.289 1.00 96.94 192 LEU A O 1
ATOM 1518 N N . ALA A 1 193 ? -7.711 7.845 0.723 1.00 96.56 193 ALA A N 1
ATOM 1519 C CA . ALA A 1 193 ? -9.144 7.563 0.627 1.00 96.56 193 ALA A CA 1
ATOM 1520 C C . ALA A 1 193 ? -9.762 7.023 1.940 1.00 96.56 193 ALA A C 1
ATOM 1522 O O . ALA A 1 193 ? -10.986 7.030 2.088 1.00 96.56 193 ALA A O 1
ATOM 1523 N N . LEU A 1 194 ? -8.951 6.614 2.931 1.00 95.38 194 LEU A N 1
ATOM 1524 C CA . LEU A 1 194 ? -9.412 6.277 4.285 1.00 95.38 194 LEU A CA 1
ATOM 1525 C C . LEU A 1 194 ? -9.692 7.502 5.164 1.00 95.38 194 LEU A C 1
ATOM 1527 O O . LEU A 1 194 ? -10.377 7.348 6.179 1.00 95.38 194 LEU A O 1
ATOM 1531 N N . LEU A 1 195 ? -9.213 8.703 4.818 1.00 94.38 195 LEU A N 1
ATOM 1532 C CA . LEU A 1 195 ? -9.382 9.916 5.635 1.00 94.38 195 LEU A CA 1
ATOM 1533 C C . LEU A 1 195 ? -10.846 10.176 6.047 1.00 94.38 195 LEU A C 1
ATOM 1535 O O . LEU A 1 195 ? -11.096 10.347 7.246 1.00 94.38 195 LEU A O 1
ATOM 1539 N N . PRO A 1 196 ? -11.849 10.098 5.143 1.00 93.44 196 PRO A N 1
ATOM 1540 C CA . PRO A 1 196 ? -13.251 10.291 5.521 1.00 93.44 196 PRO A CA 1
ATOM 1541 C C . PRO A 1 196 ? -13.764 9.251 6.526 1.00 93.44 196 PRO A C 1
ATOM 1543 O O . PRO A 1 196 ? -14.722 9.500 7.271 1.00 93.44 196 PRO A O 1
ATOM 1546 N N . ALA A 1 197 ? -13.166 8.058 6.526 1.00 91.62 197 ALA A N 1
ATOM 1547 C CA . ALA A 1 197 ? -13.472 6.994 7.468 1.00 91.62 197 ALA A CA 1
ATOM 1548 C C . ALA A 1 197 ? -12.854 7.296 8.842 1.00 91.62 197 ALA A C 1
ATOM 1550 O O . ALA A 1 197 ? -13.549 7.207 9.855 1.00 91.62 197 ALA A O 1
ATOM 1551 N N . VAL A 1 198 ? -11.589 7.737 8.870 1.00 91.44 198 VAL A N 1
ATOM 1552 C CA . VAL A 1 198 ? -10.877 8.151 10.093 1.00 91.44 198 VAL A CA 1
ATOM 1553 C C . VAL A 1 198 ? -11.605 9.284 10.810 1.00 91.44 198 VAL A C 1
ATOM 1555 O O . VAL A 1 198 ? -11.806 9.203 12.022 1.00 91.44 198 VAL A O 1
ATOM 1558 N N . TRP A 1 199 ? -12.091 10.285 10.072 1.00 90.88 199 TRP A N 1
ATOM 1559 C CA . TRP A 1 199 ? -12.888 11.384 10.632 1.00 90.88 199 TRP A CA 1
ATOM 1560 C C . TRP A 1 199 ? -14.201 10.927 11.275 1.00 90.88 199 TRP A C 1
ATOM 1562 O O . TRP A 1 199 ? -14.688 11.564 12.205 1.00 90.88 199 TRP A O 1
ATOM 1572 N N . GLY A 1 200 ? -14.766 9.802 10.827 1.00 86.69 200 GLY A N 1
ATOM 1573 C CA . GLY A 1 200 ? -15.940 9.192 11.457 1.00 86.69 200 GLY A CA 1
ATOM 1574 C C . GLY A 1 200 ? -15.659 8.592 12.843 1.00 86.69 200 GLY A C 1
ATOM 1575 O O . GLY A 1 200 ? -16.584 8.440 13.651 1.00 86.69 200 GLY A O 1
ATOM 1576 N N . GLY A 1 201 ? -14.396 8.265 13.129 1.00 86.19 201 GLY A N 1
ATOM 1577 C CA . GLY A 1 201 ? -13.924 7.797 14.428 1.00 86.19 201 GLY A CA 1
ATOM 1578 C C . GLY A 1 201 ? -14.623 6.532 14.961 1.00 86.19 201 GLY A C 1
ATOM 1579 O O . GLY A 1 201 ? -15.274 5.789 14.219 1.00 86.19 201 GLY A O 1
ATOM 1580 N N . PRO A 1 202 ? -14.550 6.287 16.285 1.00 84.06 202 PRO A N 1
ATOM 1581 C CA . PRO A 1 202 ? -15.127 5.095 16.915 1.00 84.06 202 PRO A CA 1
ATOM 1582 C C . PRO A 1 202 ? -16.646 4.966 16.720 1.00 84.06 202 PRO A C 1
ATOM 1584 O O . PRO A 1 202 ? -17.178 3.860 16.611 1.00 84.06 202 PRO A O 1
ATOM 1587 N N . LYS A 1 203 ? -17.362 6.100 16.651 1.00 85.94 203 LYS A N 1
ATOM 1588 C CA . LYS A 1 203 ? -18.822 6.132 16.457 1.00 85.94 203 LYS A CA 1
ATOM 1589 C C . 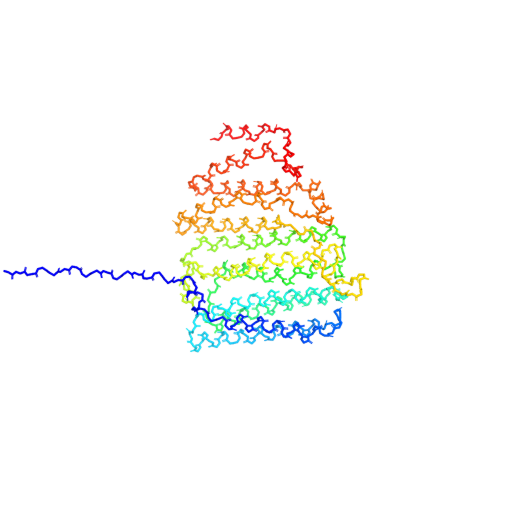LYS A 1 203 ? -19.221 5.522 15.116 1.00 85.94 203 LYS A C 1
ATOM 1591 O O . LYS A 1 203 ? -20.248 4.848 15.029 1.00 85.94 203 LYS A O 1
ATOM 1596 N N . TYR A 1 204 ? -18.396 5.710 14.087 1.00 86.44 204 TYR A N 1
ATOM 1597 C CA . TYR A 1 204 ? -18.664 5.178 12.761 1.00 86.44 204 TYR A CA 1
ATOM 1598 C C . TYR A 1 204 ? -18.520 3.651 12.684 1.00 86.44 204 TYR A C 1
ATOM 1600 O O . TYR A 1 204 ? -19.097 3.053 11.793 1.00 86.44 204 TYR A O 1
ATOM 1608 N N . VAL A 1 205 ? -17.840 2.978 13.614 1.00 85.19 205 VAL A N 1
ATOM 1609 C CA . VAL A 1 205 ? -17.639 1.512 13.552 1.00 85.19 205 VAL A CA 1
ATOM 1610 C C . VAL A 1 205 ? -18.304 0.739 14.692 1.00 85.19 205 VAL A C 1
ATOM 1612 O O . VAL A 1 205 ? -18.134 -0.471 14.786 1.00 85.19 205 VAL A O 1
ATOM 1615 N N . ARG A 1 206 ? -19.093 1.405 15.546 1.00 81.38 206 ARG A N 1
ATOM 1616 C CA . ARG A 1 206 ? -19.635 0.827 16.791 1.00 81.38 206 ARG A CA 1
ATOM 1617 C C . ARG A 1 206 ? -20.496 -0.434 16.600 1.00 81.38 206 ARG A C 1
ATOM 1619 O O . ARG A 1 206 ? -20.445 -1.318 17.442 1.00 81.38 206 ARG A O 1
ATOM 1626 N N . ASN A 1 207 ? -21.243 -0.529 15.497 1.00 83.44 207 ASN A N 1
ATOM 1627 C CA . ASN A 1 207 ? -22.150 -1.648 15.197 1.00 83.44 207 ASN A CA 1
ATOM 1628 C C . ASN A 1 207 ? -21.665 -2.420 13.958 1.00 83.44 207 ASN A C 1
ATOM 1630 O O . ASN A 1 207 ? -22.340 -2.438 12.926 1.00 83.44 207 ASN A O 1
ATOM 1634 N N . ASN A 1 208 ? -20.456 -2.980 14.039 1.00 84.25 208 ASN A N 1
ATOM 1635 C CA . ASN A 1 208 ? -19.774 -3.634 12.917 1.00 84.25 208 ASN A CA 1
ATOM 1636 C C . ASN A 1 208 ? -20.028 -5.154 12.811 1.00 84.25 208 ASN A C 1
ATOM 1638 O O . ASN A 1 208 ? -19.566 -5.771 11.857 1.00 84.25 208 ASN A O 1
ATOM 1642 N N . GLY A 1 209 ? -20.766 -5.756 13.749 1.00 83.12 209 GLY A N 1
ATOM 1643 C CA . GLY A 1 209 ? -21.057 -7.197 13.748 1.00 83.12 209 GLY A CA 1
ATOM 1644 C C . GLY A 1 209 ? -19.923 -8.084 14.281 1.00 83.12 209 GLY A C 1
ATOM 1645 O O . GLY A 1 209 ? -20.067 -9.298 14.270 1.00 83.12 209 GLY A O 1
ATOM 1646 N N . THR A 1 210 ? -18.830 -7.496 14.777 1.00 84.75 210 THR A N 1
ATOM 1647 C CA . THR A 1 210 ? -17.682 -8.187 15.389 1.00 84.75 210 THR A CA 1
ATOM 1648 C C . THR A 1 210 ? -17.515 -7.754 16.853 1.00 84.75 210 THR A C 1
ATOM 1650 O O . THR A 1 210 ? -17.952 -6.660 17.222 1.00 84.75 210 THR A O 1
ATOM 1653 N N . PRO A 1 211 ? -16.848 -8.549 17.709 1.00 83.44 211 PRO A N 1
ATOM 1654 C CA . PRO A 1 211 ? -16.488 -8.118 19.062 1.00 83.44 211 PRO A CA 1
ATOM 1655 C C . PRO A 1 211 ? -15.328 -7.109 19.075 1.00 83.44 211 PRO A C 1
ATOM 1657 O O . PRO A 1 211 ? -15.042 -6.505 20.112 1.00 83.44 211 PRO A O 1
ATOM 1660 N N . TRP A 1 212 ? -14.643 -6.913 17.944 1.00 82.00 212 TRP A N 1
ATOM 1661 C CA . TRP A 1 212 ? -13.472 -6.054 17.864 1.00 82.00 212 TRP A CA 1
ATOM 1662 C C . TRP A 1 212 ? -13.866 -4.579 17.837 1.00 82.00 212 TRP A C 1
ATOM 1664 O O . TRP A 1 212 ? -14.616 -4.096 16.982 1.00 82.00 212 TRP A O 1
ATOM 1674 N N . LYS A 1 213 ? -13.307 -3.843 18.795 1.00 82.44 213 LYS A N 1
ATOM 1675 C CA . LYS A 1 213 ? -13.526 -2.407 18.953 1.00 82.44 213 LYS A CA 1
ATOM 1676 C C . LYS A 1 213 ? -12.494 -1.613 18.158 1.00 82.44 213 LYS A C 1
ATOM 1678 O O . LYS A 1 213 ? -11.413 -2.101 17.832 1.00 82.44 213 LYS A O 1
ATOM 1683 N N . TRP A 1 214 ? -12.818 -0.354 17.895 1.00 80.31 214 TRP A N 1
ATOM 1684 C CA . TRP A 1 214 ? -11.847 0.620 17.412 1.00 80.31 214 TRP A CA 1
ATOM 1685 C C . TRP A 1 214 ? -10.674 0.744 18.406 1.00 80.31 214 TRP A C 1
ATOM 1687 O O . TRP A 1 214 ? -10.937 0.841 19.607 1.00 80.31 214 TRP A O 1
ATOM 1697 N N . PRO A 1 215 ? -9.404 0.770 17.960 1.00 79.62 215 PRO A N 1
ATOM 1698 C CA . PRO A 1 215 ? -8.954 0.808 16.567 1.00 79.62 215 PRO A CA 1
ATOM 1699 C C . PRO A 1 215 ? -8.739 -0.570 15.913 1.00 79.62 215 PRO A C 1
ATOM 1701 O O . PRO A 1 215 ? -8.540 -0.619 14.710 1.00 79.62 215 PRO A O 1
ATOM 1704 N N . LEU A 1 216 ? -8.790 -1.692 16.638 1.00 78.50 216 LEU A N 1
ATOM 1705 C CA . LEU A 1 216 ? -8.442 -3.019 16.093 1.00 78.50 216 LEU A CA 1
ATOM 1706 C C . LEU A 1 216 ? -9.249 -3.407 14.842 1.00 78.50 216 LEU A C 1
ATOM 1708 O O . LEU A 1 216 ? -8.675 -3.931 13.881 1.00 78.50 216 LEU A O 1
ATOM 1712 N N . PHE A 1 217 ? -10.551 -3.109 14.823 1.00 80.00 217 PHE A N 1
ATOM 1713 C CA . PHE A 1 217 ? -11.371 -3.192 13.615 1.00 80.00 217 PHE A CA 1
ATOM 1714 C C . PHE A 1 217 ? -11.755 -1.789 13.124 1.00 80.00 217 PHE A C 1
ATOM 1716 O O . PHE A 1 217 ? -12.258 -0.988 13.922 1.00 80.00 217 PHE A O 1
ATOM 1723 N N . PRO A 1 218 ? -11.569 -1.478 11.826 1.00 85.69 218 PRO A N 1
ATOM 1724 C CA . PRO A 1 218 ? -11.063 -2.334 10.742 1.00 85.69 218 PRO A CA 1
ATOM 1725 C C . PRO A 1 218 ? -9.542 -2.225 10.498 1.00 85.69 218 PRO A C 1
ATOM 1727 O O . PRO A 1 218 ? -9.053 -2.753 9.504 1.00 85.69 218 PRO A O 1
ATOM 1730 N N . TRP A 1 219 ? -8.767 -1.544 11.353 1.00 87.75 219 TRP A N 1
ATOM 1731 C CA . TRP A 1 219 ? -7.363 -1.236 11.033 1.00 87.75 219 TRP A CA 1
ATOM 1732 C C . TRP A 1 219 ? -6.436 -2.442 10.931 1.00 87.75 219 TRP A C 1
ATOM 1734 O O . TRP A 1 219 ? -5.455 -2.356 10.207 1.00 87.75 219 TRP A O 1
ATOM 1744 N N . SER A 1 220 ? -6.725 -3.565 11.594 1.00 89.00 220 SER A N 1
ATOM 1745 C CA . SER A 1 220 ? -5.909 -4.782 11.436 1.00 89.00 220 SER A CA 1
ATOM 1746 C C . SER A 1 220 ? -5.884 -5.300 9.992 1.00 89.00 220 SER A C 1
ATOM 1748 O O . SER A 1 220 ? -4.834 -5.713 9.510 1.00 89.00 220 SER A O 1
ATOM 1750 N N . MET A 1 221 ? -7.005 -5.195 9.276 1.00 90.44 221 MET A N 1
ATOM 1751 C CA . MET A 1 221 ? -7.097 -5.511 7.848 1.00 90.44 221 MET A CA 1
ATOM 1752 C C . MET A 1 221 ? -6.247 -4.546 7.013 1.00 90.44 221 MET A C 1
ATOM 1754 O O . MET A 1 221 ? -5.457 -4.981 6.182 1.00 90.44 221 MET A O 1
ATOM 1758 N N . PHE A 1 222 ? -6.353 -3.237 7.264 1.00 93.56 222 PHE A N 1
ATOM 1759 C CA . PHE A 1 222 ? -5.553 -2.241 6.543 1.00 93.56 222 PHE A CA 1
ATOM 1760 C C . PHE A 1 222 ? -4.065 -2.330 6.855 1.00 93.56 222 PHE A C 1
ATOM 1762 O O . PHE A 1 222 ? -3.258 -2.116 5.964 1.00 93.56 222 PHE A O 1
ATOM 1769 N N . PHE A 1 223 ? -3.693 -2.693 8.080 1.00 92.25 223 PHE A N 1
ATOM 1770 C CA . PHE A 1 223 ? -2.307 -2.975 8.428 1.00 92.25 223 PHE A CA 1
ATOM 1771 C C . PHE A 1 223 ? -1.749 -4.115 7.568 1.00 92.25 223 PHE A C 1
ATOM 1773 O O . PHE A 1 223 ? -0.681 -3.961 6.982 1.00 92.25 223 PHE A O 1
ATOM 1780 N N . MET A 1 224 ? -2.499 -5.212 7.412 1.00 91.50 224 MET A N 1
ATOM 1781 C CA . MET A 1 224 ? -2.098 -6.301 6.516 1.00 91.50 224 MET A CA 1
ATOM 1782 C C . MET A 1 224 ? -2.000 -5.844 5.057 1.00 91.50 224 MET A C 1
ATOM 1784 O O . MET A 1 224 ? -1.028 -6.183 4.394 1.00 91.50 224 MET A O 1
ATOM 1788 N N . LEU A 1 225 ? -2.947 -5.036 4.566 1.00 94.44 225 LEU A N 1
ATOM 1789 C CA . LEU A 1 225 ? -2.889 -4.477 3.208 1.00 94.44 225 LEU A CA 1
ATOM 1790 C C . LEU A 1 225 ? -1.696 -3.532 3.008 1.00 94.44 225 LEU A C 1
ATOM 1792 O O . LEU A 1 225 ? -1.075 -3.547 1.951 1.00 94.44 225 LEU A O 1
ATOM 1796 N N . ILE A 1 226 ? -1.343 -2.735 4.016 1.00 95.12 226 ILE A N 1
ATOM 1797 C CA . ILE A 1 226 ? -0.168 -1.856 4.003 1.00 95.12 226 ILE A CA 1
ATOM 1798 C C . ILE A 1 226 ? 1.110 -2.689 3.899 1.00 95.12 226 ILE A C 1
ATOM 1800 O O . ILE A 1 226 ? 1.933 -2.435 3.023 1.00 95.12 226 ILE A O 1
ATOM 1804 N N . VAL A 1 227 ? 1.263 -3.710 4.749 1.00 93.00 227 VAL A N 1
ATOM 1805 C CA . VAL A 1 227 ? 2.413 -4.628 4.699 1.00 93.00 227 VAL A CA 1
ATOM 1806 C C . VAL A 1 227 ? 2.480 -5.333 3.346 1.00 93.00 227 VAL A C 1
ATOM 1808 O O . VAL A 1 227 ? 3.536 -5.349 2.717 1.00 93.00 227 VAL A O 1
ATOM 1811 N N . ALA A 1 228 ? 1.342 -5.833 2.863 1.00 93.00 228 ALA A N 1
ATOM 1812 C CA . ALA A 1 228 ? 1.220 -6.446 1.549 1.00 93.00 228 ALA A CA 1
ATOM 1813 C C . ALA A 1 228 ? 1.658 -5.492 0.433 1.00 93.00 228 ALA A C 1
ATOM 1815 O O . ALA A 1 228 ? 2.436 -5.885 -0.423 1.00 93.00 228 ALA A O 1
ATOM 1816 N N . THR A 1 229 ? 1.238 -4.228 0.481 1.00 95.00 229 THR A N 1
ATOM 1817 C CA . THR A 1 229 ? 1.617 -3.195 -0.494 1.00 95.00 229 THR A CA 1
ATOM 1818 C C . THR A 1 229 ? 3.120 -2.930 -0.483 1.00 95.00 229 THR A C 1
ATOM 1820 O O . THR A 1 229 ? 3.726 -2.832 -1.546 1.00 95.00 229 THR A O 1
ATOM 1823 N N . MET A 1 230 ? 3.740 -2.833 0.697 1.00 94.12 230 MET A N 1
ATOM 1824 C CA . MET A 1 230 ? 5.187 -2.611 0.800 1.00 94.12 230 MET A CA 1
ATOM 1825 C C . MET A 1 230 ? 5.962 -3.765 0.155 1.00 94.12 230 MET A C 1
ATOM 1827 O O . MET A 1 230 ? 6.809 -3.521 -0.701 1.00 94.12 230 MET A O 1
ATOM 1831 N N . ILE A 1 231 ? 5.601 -5.013 0.474 1.00 92.38 231 ILE A N 1
ATOM 1832 C CA . ILE A 1 231 ? 6.188 -6.209 -0.154 1.00 92.38 231 ILE A CA 1
ATOM 1833 C C . ILE A 1 231 ? 5.910 -6.219 -1.663 1.00 92.38 231 ILE A C 1
ATOM 1835 O O . ILE A 1 231 ? 6.803 -6.497 -2.461 1.00 92.38 231 ILE A O 1
ATOM 1839 N N . ARG A 1 232 ? 4.684 -5.873 -2.065 1.00 93.25 232 ARG A N 1
ATOM 1840 C CA . ARG A 1 232 ? 4.254 -5.862 -3.465 1.00 93.25 232 ARG A CA 1
ATOM 1841 C C . ARG A 1 232 ? 5.033 -4.859 -4.306 1.00 93.25 232 ARG A C 1
ATOM 1843 O O . ARG A 1 232 ? 5.379 -5.190 -5.431 1.00 93.25 232 ARG A O 1
ATOM 1850 N N . SER A 1 233 ? 5.343 -3.681 -3.759 1.00 94.44 233 SER A N 1
ATOM 1851 C CA . SER A 1 233 ? 6.141 -2.665 -4.460 1.00 94.44 233 SER A CA 1
ATOM 1852 C C . SER A 1 233 ? 7.521 -3.195 -4.851 1.00 94.44 233 SER A C 1
ATOM 1854 O O . SER A 1 233 ? 7.979 -2.955 -5.960 1.00 94.44 233 SER A O 1
ATOM 1856 N N . TYR A 1 234 ? 8.142 -3.984 -3.973 1.00 91.38 234 TYR A N 1
ATOM 1857 C CA . TYR A 1 234 ? 9.418 -4.634 -4.247 1.00 91.38 234 TYR A CA 1
ATOM 1858 C C . TYR A 1 234 ? 9.269 -5.795 -5.240 1.00 91.38 234 TYR A C 1
ATOM 1860 O O . TYR A 1 234 ? 10.034 -5.892 -6.195 1.00 91.38 234 TYR A O 1
ATOM 1868 N N . ALA A 1 235 ? 8.249 -6.642 -5.061 1.00 90.25 235 ALA A N 1
ATOM 1869 C CA . ALA A 1 235 ? 7.987 -7.779 -5.946 1.00 90.25 235 ALA A CA 1
ATOM 1870 C C . ALA A 1 235 ? 7.708 -7.359 -7.402 1.00 90.25 235 ALA A C 1
ATOM 1872 O O . ALA A 1 235 ? 8.182 -8.009 -8.329 1.00 90.25 235 ALA A O 1
ATOM 1873 N N . LEU A 1 236 ? 6.986 -6.253 -7.615 1.00 91.88 236 LEU A N 1
ATOM 1874 C CA . LEU A 1 236 ? 6.743 -5.714 -8.957 1.00 91.88 236 LEU A CA 1
ATOM 1875 C C . LEU A 1 236 ? 8.047 -5.252 -9.619 1.00 91.88 236 LEU A C 1
ATOM 1877 O O . LEU A 1 236 ? 8.290 -5.599 -10.771 1.00 91.88 236 LEU A O 1
ATOM 1881 N N . CYS A 1 237 ? 8.918 -4.550 -8.884 1.00 90.88 237 CYS A N 1
ATOM 1882 C CA . CYS A 1 237 ? 10.231 -4.144 -9.395 1.00 90.88 237 CYS A CA 1
ATOM 1883 C C . CYS A 1 237 ? 11.156 -5.334 -9.681 1.00 90.88 237 CYS A C 1
ATOM 1885 O O . CYS A 1 237 ? 12.001 -5.234 -10.562 1.00 90.88 237 CYS A O 1
ATOM 1887 N N . LEU A 1 238 ? 11.011 -6.443 -8.950 1.00 87.56 238 LEU A N 1
ATOM 1888 C CA . LEU A 1 238 ? 11.732 -7.685 -9.241 1.00 87.56 238 LEU A CA 1
ATOM 1889 C C . LEU A 1 238 ? 11.218 -8.398 -10.497 1.00 87.56 238 LEU A C 1
ATOM 1891 O O . LEU A 1 238 ? 11.990 -9.104 -11.130 1.00 87.56 238 LEU A O 1
ATOM 1895 N N . THR A 1 239 ? 9.930 -8.266 -10.825 1.00 86.25 239 THR A N 1
ATOM 1896 C CA . THR A 1 239 ? 9.309 -9.049 -11.909 1.00 86.25 239 THR A CA 1
ATOM 1897 C C . THR A 1 239 ? 9.287 -8.320 -13.240 1.00 86.25 239 THR A C 1
ATOM 1899 O O . THR A 1 239 ? 9.593 -8.912 -14.267 1.00 86.25 239 THR A O 1
ATOM 1902 N N . PHE A 1 240 ? 8.921 -7.039 -13.217 1.00 88.44 240 PHE A N 1
ATOM 1903 C CA . PHE A 1 240 ? 8.769 -6.201 -14.411 1.00 88.44 240 PHE A CA 1
ATOM 1904 C C . PHE A 1 240 ? 9.870 -5.139 -14.519 1.00 88.44 240 PHE A C 1
ATOM 1906 O O . PHE A 1 240 ? 9.783 -4.231 -15.342 1.00 88.44 240 PHE A O 1
ATOM 1913 N N . GLY A 1 241 ? 10.879 -5.206 -13.646 1.00 84.00 241 GLY A N 1
ATOM 1914 C CA . GLY A 1 241 ? 12.015 -4.296 -13.671 1.00 84.00 241 GLY A CA 1
ATOM 1915 C C . GLY A 1 241 ? 12.945 -4.532 -14.866 1.00 84.00 241 GLY A C 1
ATOM 1916 O O . GLY A 1 241 ? 12.806 -5.510 -15.599 1.00 84.00 241 GLY A O 1
ATOM 1917 N N . PRO A 1 242 ? 13.949 -3.664 -15.047 1.00 78.25 242 PRO A N 1
ATOM 1918 C CA . PRO A 1 242 ? 14.836 -3.683 -16.214 1.00 78.25 242 PRO A CA 1
ATOM 1919 C C . PRO A 1 242 ? 15.744 -4.916 -16.295 1.00 78.25 242 PRO A C 1
ATOM 1921 O O . PRO A 1 242 ? 16.260 -5.227 -17.364 1.00 78.25 242 PRO A O 1
ATOM 1924 N N . THR A 1 243 ? 15.932 -5.650 -15.195 1.00 70.75 243 THR A N 1
ATOM 1925 C CA . THR A 1 243 ? 16.613 -6.950 -15.227 1.00 70.75 243 THR A CA 1
ATOM 1926 C C . THR A 1 243 ? 15.791 -8.034 -15.911 1.00 70.75 243 THR A C 1
ATOM 1928 O O . THR A 1 243 ? 16.363 -9.045 -16.296 1.00 70.75 243 THR A O 1
ATOM 1931 N N . GLY A 1 244 ? 14.491 -7.820 -16.121 1.00 67.25 244 GLY A N 1
ATOM 1932 C CA . GLY A 1 244 ? 13.573 -8.819 -16.650 1.00 67.25 244 GLY A CA 1
ATOM 1933 C C . GLY A 1 244 ? 12.976 -9.703 -15.545 1.00 67.25 244 GLY A C 1
ATOM 1934 O O . GLY A 1 244 ? 12.977 -9.305 -14.377 1.00 67.25 244 GLY A O 1
ATOM 1935 N N . PRO A 1 245 ? 12.434 -10.882 -15.901 1.00 65.94 245 PRO A N 1
ATOM 1936 C CA . PRO A 1 245 ? 11.676 -11.724 -14.980 1.00 65.94 245 PRO A CA 1
ATOM 1937 C C . PRO A 1 245 ? 12.520 -12.241 -13.810 1.00 65.94 245 PRO A C 1
ATOM 1939 O O . PRO A 1 245 ? 13.715 -12.481 -13.949 1.00 65.94 245 PRO A O 1
ATOM 1942 N N . ILE A 1 246 ? 11.862 -12.512 -12.673 1.00 65.50 246 ILE A N 1
ATOM 1943 C CA . ILE A 1 246 ? 12.481 -12.905 -11.388 1.00 65.50 246 ILE A CA 1
ATOM 1944 C C . ILE A 1 246 ? 13.556 -14.003 -11.535 1.00 65.50 246 ILE A C 1
ATOM 1946 O O . ILE A 1 246 ? 14.541 -14.023 -10.791 1.00 65.50 246 ILE A O 1
ATOM 1950 N N . TRP A 1 247 ? 13.358 -14.949 -12.454 1.00 64.38 247 TRP A N 1
ATOM 1951 C CA . TRP A 1 247 ? 14.175 -16.151 -12.589 1.00 64.38 247 TRP A CA 1
ATOM 1952 C C . TRP A 1 247 ? 15.138 -16.064 -13.774 1.00 64.38 247 TRP A C 1
ATOM 1954 O O . TRP A 1 247 ? 14.722 -16.122 -14.931 1.00 64.38 247 TRP A O 1
ATOM 1964 N N . HIS A 1 248 ? 16.441 -16.038 -13.485 1.00 64.62 248 HIS A N 1
ATOM 1965 C CA . HIS A 1 248 ? 17.497 -16.022 -14.498 1.00 64.62 248 HIS A CA 1
ATOM 1966 C C . HIS A 1 248 ? 18.317 -17.307 -14.503 1.00 64.62 248 HIS A C 1
ATOM 1968 O O . HIS A 1 248 ? 18.654 -17.844 -13.449 1.00 64.62 248 HIS A O 1
ATOM 1974 N N . LYS A 1 249 ? 18.720 -17.767 -15.694 1.00 64.94 249 LYS A N 1
ATOM 1975 C CA . LYS A 1 249 ? 19.770 -18.786 -15.835 1.00 64.94 249 LYS A CA 1
ATOM 1976 C C . LYS A 1 249 ? 21.127 -18.151 -15.515 1.00 64.94 249 LYS A C 1
ATOM 1978 O O . LYS A 1 249 ? 21.563 -17.241 -16.213 1.00 64.94 249 LYS A O 1
ATOM 1983 N N . LEU A 1 250 ? 21.784 -18.624 -14.462 1.00 68.19 250 LEU A N 1
ATOM 1984 C CA . LEU A 1 250 ? 23.148 -18.248 -14.108 1.00 68.19 250 LEU A CA 1
ATOM 1985 C C . LEU A 1 250 ? 24.139 -18.889 -15.077 1.00 68.19 250 LEU A C 1
ATOM 1987 O O . LEU A 1 250 ? 23.969 -20.025 -15.522 1.00 68.19 250 LEU A O 1
ATOM 1991 N N . SER A 1 251 ? 25.253 -18.196 -15.298 1.00 64.69 251 SER A N 1
ATOM 1992 C CA . SER A 1 251 ? 26.379 -18.674 -16.109 1.00 64.69 251 SER A CA 1
ATOM 1993 C C . SER A 1 251 ? 26.988 -19.993 -15.606 1.00 64.69 251 SER A C 1
ATOM 1995 O O . SER A 1 251 ? 27.659 -20.683 -16.363 1.00 64.69 251 SER A O 1
ATOM 1997 N N . SER A 1 252 ? 26.741 -20.372 -14.347 1.00 69.31 252 SER A N 1
ATOM 1998 C CA . SER A 1 252 ? 27.149 -21.649 -13.743 1.00 69.31 252 SER A CA 1
ATOM 1999 C C . SER A 1 252 ? 26.236 -22.837 -14.090 1.00 69.31 252 SER A C 1
ATOM 2001 O O . SER A 1 252 ? 26.438 -23.928 -13.563 1.00 69.31 252 SER A O 1
ATOM 2003 N N . GLY A 1 253 ? 25.224 -22.644 -14.944 1.00 55.84 253 GLY A N 1
ATOM 2004 C CA . GLY A 1 253 ? 24.259 -23.681 -15.328 1.00 55.84 253 GLY A CA 1
ATOM 2005 C C . GLY A 1 253 ? 23.096 -23.865 -14.343 1.00 55.84 253 GLY A C 1
ATOM 2006 O O . GLY A 1 253 ? 22.233 -24.706 -14.580 1.00 55.84 253 GLY A O 1
ATOM 2007 N N . GLY A 1 254 ? 23.052 -23.078 -13.260 1.00 60.69 254 GLY A N 1
ATOM 2008 C CA . GLY A 1 254 ? 21.923 -23.005 -12.324 1.00 60.69 254 GLY A CA 1
ATOM 2009 C C . GLY A 1 254 ? 20.914 -21.914 -12.692 1.00 60.69 254 GLY A C 1
ATOM 2010 O O . GLY A 1 254 ? 21.148 -21.121 -13.594 1.00 60.69 254 GLY A O 1
ATOM 2011 N N . VAL A 1 255 ? 19.795 -21.836 -11.973 1.00 61.09 255 VAL A N 1
ATOM 2012 C CA . VAL A 1 255 ? 18.817 -20.737 -12.071 1.00 61.09 255 VAL A CA 1
ATOM 2013 C C . VAL A 1 255 ? 18.767 -20.018 -10.724 1.00 61.09 255 VAL A C 1
ATOM 2015 O O . VAL A 1 255 ? 18.857 -20.663 -9.681 1.00 61.09 255 VAL A O 1
ATOM 2018 N N . GLY A 1 256 ? 18.647 -18.694 -10.721 1.00 61.69 256 GLY A N 1
ATOM 2019 C CA . GLY A 1 256 ? 18.655 -17.893 -9.502 1.00 61.69 256 GLY A CA 1
ATOM 2020 C C . GLY A 1 256 ? 18.091 -16.496 -9.714 1.00 61.69 256 GLY A C 1
ATOM 2021 O O . GLY A 1 256 ? 17.841 -16.069 -10.840 1.00 61.69 256 GLY A O 1
ATOM 2022 N N . ILE A 1 257 ? 17.839 -15.822 -8.595 1.00 66.25 257 ILE A N 1
ATOM 2023 C CA . ILE A 1 257 ? 17.134 -14.543 -8.556 1.00 66.25 257 ILE A CA 1
ATOM 2024 C C . ILE A 1 257 ? 18.155 -13.411 -8.600 1.00 66.25 257 ILE A C 1
ATOM 2026 O O . ILE A 1 257 ? 19.077 -13.367 -7.780 1.00 66.25 257 ILE A O 1
ATOM 2030 N N . VAL A 1 258 ? 17.979 -12.489 -9.545 1.00 73.12 258 VAL A N 1
ATOM 2031 C CA . VAL A 1 258 ? 18.769 -11.259 -9.615 1.00 73.12 258 VAL A CA 1
ATOM 2032 C C . VAL A 1 258 ? 18.054 -10.196 -8.788 1.00 73.12 258 VAL A C 1
ATOM 2034 O O . VAL A 1 258 ? 16.958 -9.767 -9.121 1.00 73.12 258 VAL A O 1
ATOM 2037 N N . PHE A 1 259 ? 18.674 -9.770 -7.688 1.00 76.81 259 PHE A N 1
ATOM 2038 C CA . PHE A 1 259 ? 18.097 -8.772 -6.778 1.00 76.81 259 PHE A CA 1
ATOM 2039 C C . PHE A 1 259 ? 18.429 -7.318 -7.161 1.00 76.81 259 PHE A C 1
ATOM 2041 O O . PHE A 1 259 ? 18.152 -6.398 -6.391 1.00 76.81 259 PHE A O 1
ATOM 2048 N N . SER A 1 260 ? 19.024 -7.102 -8.337 1.00 79.50 260 SER A N 1
ATOM 2049 C CA . SER A 1 260 ? 19.300 -5.770 -8.879 1.00 79.50 260 SER A CA 1
ATOM 2050 C C . SER A 1 260 ? 17.997 -5.150 -9.375 1.00 79.50 260 SER A C 1
ATOM 2052 O O . SER A 1 260 ? 17.477 -5.552 -10.406 1.00 79.50 260 SER A O 1
ATOM 2054 N N . THR A 1 261 ? 17.457 -4.178 -8.645 1.00 86.44 261 THR A N 1
ATOM 2055 C CA . THR A 1 261 ? 16.185 -3.528 -8.996 1.00 86.44 261 THR A CA 1
ATOM 2056 C C . THR A 1 261 ? 16.296 -2.020 -8.842 1.00 86.44 261 THR A C 1
ATOM 2058 O O . THR A 1 261 ? 17.173 -1.525 -8.138 1.00 86.44 261 THR A O 1
ATOM 2061 N N . ILE A 1 262 ? 15.360 -1.290 -9.448 1.00 90.38 262 ILE A N 1
ATOM 2062 C CA . ILE A 1 262 ? 15.204 0.157 -9.240 1.00 90.38 262 ILE A CA 1
ATOM 2063 C C . ILE A 1 262 ? 14.662 0.506 -7.842 1.00 90.38 262 ILE A C 1
ATOM 2065 O O . ILE A 1 262 ? 14.627 1.672 -7.455 1.00 90.38 262 ILE A O 1
ATOM 2069 N N . TRP A 1 263 ? 14.189 -0.491 -7.084 1.00 91.62 263 TRP A N 1
ATOM 2070 C CA . TRP A 1 263 ? 13.529 -0.270 -5.805 1.00 91.62 263 TRP A CA 1
ATOM 2071 C C . TRP A 1 263 ? 14.527 0.230 -4.759 1.00 91.62 263 TRP A C 1
ATOM 2073 O O . TRP A 1 263 ? 15.544 -0.406 -4.486 1.00 91.62 263 TRP A O 1
ATOM 208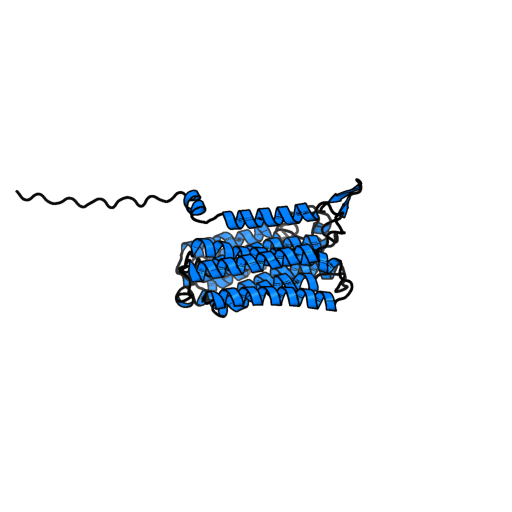3 N N . GLY A 1 264 ? 14.198 1.349 -4.122 1.00 89.94 264 GLY A N 1
ATOM 2084 C CA . GLY A 1 264 ? 14.895 1.850 -2.942 1.00 89.94 264 GLY A CA 1
ATOM 2085 C C . GLY A 1 264 ? 13.931 2.114 -1.798 1.00 89.94 264 GLY A C 1
ATOM 2086 O O . GLY A 1 264 ? 12.716 2.165 -1.983 1.00 89.94 264 GLY A O 1
ATOM 2087 N N . THR A 1 265 ? 14.466 2.382 -0.608 1.00 91.00 265 THR A N 1
ATOM 2088 C CA . THR A 1 265 ? 13.657 2.777 0.561 1.00 91.00 265 THR A CA 1
ATOM 2089 C C . THR A 1 265 ? 12.785 4.004 0.289 1.00 91.00 265 THR A C 1
ATOM 2091 O O . THR A 1 265 ? 11.727 4.157 0.898 1.00 91.00 265 THR A O 1
ATOM 2094 N N . TRP A 1 266 ? 13.179 4.839 -0.673 1.00 90.56 266 TRP A N 1
ATOM 2095 C CA . TRP A 1 266 ? 12.436 6.013 -1.109 1.00 90.56 266 TRP A CA 1
ATOM 2096 C C . TRP A 1 266 ? 11.089 5.676 -1.779 1.00 90.56 266 TRP A C 1
ATOM 2098 O O . TRP A 1 266 ? 10.158 6.475 -1.685 1.00 90.56 266 TRP A O 1
ATOM 2108 N N . PHE A 1 267 ? 10.908 4.463 -2.326 1.00 93.94 267 PHE A N 1
ATOM 2109 C CA . PHE A 1 267 ? 9.601 3.973 -2.800 1.00 93.94 267 PHE A CA 1
ATOM 2110 C C . PHE A 1 267 ? 8.568 3.891 -1.666 1.00 93.94 267 PHE A C 1
ATOM 2112 O O . PHE A 1 267 ? 7.363 3.947 -1.908 1.00 93.94 267 PHE A O 1
ATOM 2119 N N . LEU A 1 268 ? 9.014 3.770 -0.411 1.00 94.88 268 LEU A N 1
ATOM 2120 C CA . LEU A 1 268 ? 8.126 3.700 0.750 1.00 94.88 268 LEU A CA 1
ATOM 2121 C C . LEU A 1 268 ? 7.640 5.079 1.207 1.00 94.88 268 LEU A C 1
ATOM 2123 O O . LEU A 1 268 ? 6.658 5.153 1.947 1.00 94.88 268 LEU A O 1
ATOM 2127 N N . VAL A 1 269 ? 8.289 6.168 0.779 1.00 95.69 269 VAL A N 1
ATOM 2128 C CA . VAL A 1 269 ? 7.997 7.530 1.254 1.00 95.69 269 VAL A CA 1
ATOM 2129 C C . VAL A 1 269 ? 6.532 7.926 1.027 1.00 95.69 269 VAL A C 1
ATOM 2131 O O . VAL A 1 269 ? 5.908 8.343 2.005 1.00 95.69 269 VAL A O 1
ATOM 2134 N N . PRO A 1 270 ? 5.920 7.748 -0.165 1.00 96.81 270 PRO A N 1
ATOM 2135 C CA . PRO A 1 270 ? 4.511 8.097 -0.371 1.00 96.81 270 PRO A CA 1
ATOM 2136 C C . PRO A 1 270 ? 3.564 7.319 0.555 1.00 96.81 270 PRO A C 1
ATOM 2138 O O . PRO A 1 270 ? 2.652 7.892 1.155 1.00 96.81 270 PRO A O 1
ATOM 2141 N N . ILE A 1 271 ? 3.806 6.014 0.714 1.00 96.75 271 ILE A N 1
ATOM 2142 C CA . ILE A 1 271 ? 2.985 5.121 1.542 1.00 96.75 271 ILE A CA 1
ATOM 2143 C C . ILE A 1 271 ? 3.084 5.538 3.013 1.00 96.75 271 ILE A C 1
ATOM 2145 O O . ILE A 1 271 ? 2.068 5.741 3.679 1.00 96.75 271 ILE A O 1
ATOM 2149 N N . LEU A 1 272 ? 4.307 5.693 3.524 1.00 96.75 272 LEU A N 1
ATOM 2150 C CA . LEU A 1 272 ? 4.558 6.060 4.916 1.00 96.75 272 LEU A CA 1
ATOM 2151 C C . LEU A 1 272 ? 4.066 7.472 5.230 1.00 96.75 272 LEU A C 1
ATOM 2153 O O . LEU A 1 272 ? 3.527 7.698 6.313 1.00 96.75 272 LEU A O 1
ATOM 2157 N N . TRP A 1 273 ? 4.170 8.401 4.281 1.00 97.56 273 TRP A N 1
ATOM 2158 C CA . TRP A 1 273 ? 3.591 9.733 4.409 1.00 97.56 273 TRP A CA 1
ATOM 2159 C C . TRP A 1 273 ? 2.070 9.680 4.592 1.00 97.56 273 TRP A C 1
ATOM 2161 O O . TRP A 1 273 ? 1.542 10.262 5.544 1.00 97.56 273 TRP A O 1
ATOM 2171 N N . ALA A 1 274 ? 1.364 8.913 3.755 1.00 97.62 274 ALA A N 1
ATOM 2172 C CA . ALA A 1 274 ? -0.079 8.730 3.896 1.00 97.62 274 ALA A CA 1
ATOM 2173 C C . ALA A 1 274 ? -0.446 8.055 5.232 1.00 97.62 274 ALA A C 1
ATOM 2175 O O . ALA A 1 274 ? -1.414 8.455 5.883 1.00 97.62 274 ALA A O 1
ATOM 2176 N N . ILE A 1 275 ? 0.351 7.083 5.696 1.00 96.50 275 ILE A N 1
ATOM 2177 C CA . ILE A 1 275 ? 0.175 6.450 7.014 1.00 96.50 275 ILE A CA 1
ATOM 2178 C C . ILE A 1 275 ? 0.323 7.473 8.140 1.00 96.50 275 ILE A C 1
ATOM 2180 O O . ILE A 1 275 ? -0.529 7.517 9.028 1.00 96.50 275 ILE A O 1
ATOM 2184 N N . LEU A 1 276 ? 1.368 8.305 8.122 1.00 96.62 276 LEU A N 1
ATOM 2185 C CA . LEU A 1 276 ? 1.575 9.333 9.143 1.00 96.62 276 LEU A CA 1
ATOM 2186 C C . LEU A 1 276 ? 0.410 10.321 9.188 1.00 96.62 276 LEU A C 1
ATOM 2188 O O . LEU A 1 276 ? -0.039 10.679 10.278 1.00 96.62 276 LEU A O 1
ATOM 2192 N N . LEU A 1 277 ? -0.126 10.711 8.029 1.00 96.69 277 LEU A N 1
ATOM 2193 C CA . LEU A 1 277 ? -1.295 11.583 7.955 1.00 96.69 277 LEU A CA 1
ATOM 2194 C C . LEU A 1 277 ? -2.544 10.922 8.562 1.00 96.69 277 LEU A C 1
ATOM 2196 O O . LEU A 1 277 ? -3.237 11.536 9.376 1.00 96.69 277 LEU A O 1
ATOM 2200 N N . LEU A 1 278 ? -2.802 9.650 8.241 1.00 95.44 278 LEU A N 1
ATOM 2201 C CA . LEU A 1 278 ? -3.901 8.879 8.835 1.00 95.44 278 LEU A CA 1
ATOM 2202 C C . LEU A 1 278 ? -3.737 8.707 10.352 1.00 95.44 278 LEU A C 1
ATOM 2204 O O . LEU A 1 278 ? -4.716 8.805 11.096 1.00 95.44 278 LEU A O 1
ATOM 2208 N N . LEU A 1 279 ? -2.512 8.464 10.827 1.00 94.38 279 LEU A N 1
ATOM 2209 C CA . LEU A 1 279 ? -2.205 8.345 12.252 1.00 94.38 279 LEU A CA 1
ATOM 2210 C C . LEU A 1 279 ? -2.390 9.676 12.983 1.00 94.38 279 LEU A C 1
ATOM 2212 O O . LEU A 1 279 ? -2.924 9.675 14.095 1.00 94.38 279 LEU A O 1
ATOM 2216 N N . LEU A 1 280 ? -2.001 10.791 12.365 1.00 94.88 280 LEU A N 1
ATOM 2217 C CA . LEU A 1 280 ? -2.210 12.129 12.903 1.00 94.88 280 LEU A CA 1
ATOM 2218 C C . LEU A 1 280 ? -3.706 12.428 13.047 1.00 94.88 280 LEU A C 1
ATOM 2220 O O . LEU A 1 280 ? -4.161 12.744 14.148 1.00 94.88 280 LEU A O 1
ATOM 2224 N N . GLU A 1 281 ? -4.478 12.266 11.971 1.00 94.88 281 GLU A N 1
ATOM 2225 C CA . GLU A 1 281 ? -5.929 12.492 11.967 1.00 94.88 281 GLU A CA 1
ATOM 2226 C C . GLU A 1 281 ? -6.653 11.557 12.940 1.00 94.88 281 GLU A C 1
ATOM 2228 O O . GLU A 1 281 ? -7.505 11.995 13.717 1.00 94.88 281 GLU A O 1
ATOM 2233 N N . GLY A 1 282 ? -6.256 10.284 12.987 1.00 90.75 282 GLY A N 1
ATOM 2234 C CA . GLY A 1 282 ? -6.769 9.325 13.961 1.00 90.75 282 GLY A CA 1
ATOM 2235 C C . GLY A 1 282 ? -6.476 9.751 15.400 1.00 90.75 282 GLY A C 1
ATOM 2236 O O . GLY A 1 282 ? -7.352 9.660 16.260 1.00 90.75 282 GLY A O 1
ATOM 2237 N N . GLY A 1 283 ? -5.278 10.279 15.664 1.00 89.88 283 GLY A N 1
ATOM 2238 C CA . GLY A 1 283 ? -4.885 10.807 16.969 1.00 89.88 283 GLY A CA 1
ATOM 2239 C C . GLY A 1 283 ? -5.640 12.079 17.369 1.00 89.88 283 GLY A C 1
ATOM 2240 O O . GLY A 1 283 ? -5.909 12.271 18.557 1.00 89.88 283 GLY A O 1
ATOM 2241 N N . ILE A 1 284 ? -6.008 12.927 16.403 1.00 91.44 284 ILE A N 1
ATOM 2242 C CA . ILE A 1 284 ? -6.857 14.108 16.623 1.00 91.44 284 ILE A CA 1
ATOM 2243 C C . ILE A 1 284 ? -8.271 13.666 17.010 1.00 91.44 284 ILE A C 1
ATOM 2245 O O . ILE A 1 284 ? -8.759 14.059 18.068 1.00 91.44 284 ILE A O 1
ATOM 2249 N N . VAL A 1 285 ? -8.895 12.798 16.207 1.00 90.88 285 VAL A N 1
ATOM 2250 C CA . VAL A 1 285 ? -10.277 12.324 16.416 1.00 90.88 285 VAL A CA 1
ATOM 2251 C C . VAL A 1 285 ? -10.413 11.492 17.694 1.00 90.88 285 VAL A C 1
ATOM 2253 O O . VAL A 1 285 ? -11.411 11.593 18.402 1.00 90.88 285 VAL A O 1
ATOM 2256 N N . ALA A 1 286 ? -9.410 10.674 18.019 1.00 86.62 286 ALA A N 1
ATOM 2257 C CA . ALA A 1 286 ? -9.393 9.874 19.243 1.00 86.62 286 ALA A CA 1
ATOM 2258 C C . ALA A 1 286 ? -8.910 10.655 20.481 1.00 86.62 286 ALA A C 1
ATOM 2260 O O . ALA A 1 286 ? -8.780 10.067 21.553 1.00 86.62 286 ALA A O 1
ATOM 2261 N N . HIS A 1 287 ? -8.584 11.946 20.340 1.00 87.38 287 HIS A N 1
ATOM 2262 C CA . HIS A 1 287 ? -7.983 12.790 21.380 1.00 87.38 287 HIS A CA 1
ATOM 2263 C C . HIS A 1 287 ? -6.697 12.214 22.016 1.00 87.38 287 HIS A C 1
ATOM 2265 O O . HIS A 1 287 ? -6.263 12.638 23.089 1.00 87.38 287 HIS A O 1
ATOM 2271 N N . CYS A 1 288 ? -6.003 11.303 21.330 1.00 88.00 288 CYS A N 1
ATOM 2272 C CA . CYS A 1 288 ? -4.807 10.637 21.837 1.00 88.00 288 CYS A CA 1
ATOM 2273 C C . CYS A 1 288 ? -3.566 11.521 21.640 1.00 88.00 288 CYS A C 1
ATOM 2275 O O . CYS A 1 288 ? -3.069 11.711 20.528 1.00 88.00 288 CYS A O 1
ATOM 2277 N N . SER A 1 289 ? -3.044 12.100 22.725 1.00 88.38 289 SER A N 1
ATOM 2278 C CA . SER A 1 289 ? -1.851 12.965 22.677 1.00 88.38 289 SER A CA 1
ATOM 2279 C C . SER A 1 289 ? -0.581 12.199 22.299 1.00 88.38 289 SER A C 1
ATOM 2281 O O . SER A 1 289 ? 0.248 12.722 21.557 1.00 88.38 289 SER A O 1
ATOM 2283 N N . LYS A 1 290 ? -0.446 10.945 22.753 1.00 90.75 290 LYS A N 1
ATOM 2284 C CA . LYS A 1 290 ? 0.696 10.076 22.437 1.00 90.75 290 LYS A CA 1
ATOM 2285 C C . LYS A 1 290 ? 0.793 9.826 20.932 1.00 90.75 290 LYS A C 1
ATOM 2287 O O . LYS A 1 290 ? 1.846 10.058 20.353 1.00 90.75 290 LYS A O 1
ATOM 2292 N N . GLN A 1 291 ? -0.306 9.430 20.293 1.00 89.69 291 GLN A N 1
ATOM 2293 C CA . GLN A 1 291 ? -0.339 9.161 18.853 1.00 89.69 291 GLN A CA 1
ATOM 2294 C C . GLN A 1 291 ? -0.001 10.405 18.018 1.00 89.69 291 GLN A C 1
ATOM 2296 O O . GLN A 1 291 ? 0.799 10.313 17.090 1.00 89.69 291 GLN A O 1
ATOM 2301 N N . ARG A 1 292 ? -0.532 11.580 18.389 1.00 92.62 292 ARG A N 1
ATOM 2302 C CA . ARG A 1 292 ? -0.188 12.859 17.742 1.00 92.62 292 ARG A CA 1
ATOM 2303 C C . ARG A 1 292 ? 1.309 13.165 17.845 1.00 92.62 292 ARG A C 1
ATOM 2305 O O . ARG A 1 292 ? 1.936 13.463 16.837 1.00 92.62 292 ARG A O 1
ATOM 2312 N N . LYS A 1 293 ? 1.894 13.026 19.042 1.00 92.31 293 LYS A N 1
ATOM 2313 C CA . LYS A 1 293 ? 3.334 13.245 19.268 1.00 92.31 293 LYS A CA 1
ATOM 2314 C C . LYS A 1 293 ? 4.202 12.301 18.437 1.00 92.31 293 LYS A C 1
ATOM 2316 O O . LYS A 1 293 ? 5.137 12.767 17.802 1.00 92.31 293 LYS A O 1
ATOM 2321 N N . TRP A 1 294 ? 3.881 11.007 18.411 1.00 92.88 294 TRP A N 1
ATOM 2322 C CA . TRP A 1 294 ? 4.624 10.034 17.603 1.00 92.88 294 TRP A CA 1
ATOM 2323 C C . TRP A 1 294 ? 4.503 10.310 16.105 1.00 92.88 294 TRP A C 1
ATOM 2325 O O . TRP A 1 294 ? 5.503 10.233 15.405 1.00 92.88 294 TRP A O 1
ATOM 2335 N N . SER A 1 295 ? 3.320 10.704 15.625 1.00 93.19 295 SER A N 1
ATOM 2336 C CA . SER A 1 295 ? 3.126 11.052 14.209 1.00 93.19 295 SER A CA 1
ATOM 2337 C C . SER A 1 295 ? 3.990 12.253 13.806 1.00 93.19 295 SER A C 1
ATOM 2339 O O . SER A 1 295 ? 4.633 12.224 12.764 1.00 93.19 295 SER A O 1
ATOM 2341 N N . LEU A 1 296 ? 4.073 13.279 14.664 1.00 93.81 296 LEU A N 1
ATOM 2342 C CA . LEU A 1 296 ? 4.953 14.432 14.446 1.00 93.81 296 LEU A CA 1
ATOM 2343 C C . LEU A 1 296 ? 6.440 14.069 14.541 1.00 93.81 296 LEU A C 1
ATOM 2345 O O . LEU A 1 296 ? 7.234 14.608 13.782 1.00 93.81 296 LEU A O 1
ATOM 2349 N N . ALA A 1 297 ? 6.826 13.191 15.468 1.00 93.88 297 ALA A N 1
ATOM 2350 C CA . ALA A 1 297 ? 8.224 12.810 15.679 1.00 93.88 297 ALA A CA 1
ATOM 2351 C C . ALA A 1 297 ? 8.772 11.889 14.578 1.00 93.88 297 ALA A C 1
ATOM 2353 O O . ALA A 1 297 ? 9.969 11.906 14.318 1.00 93.88 297 ALA A O 1
ATOM 2354 N N . LEU A 1 298 ? 7.911 11.089 13.940 1.00 94.81 298 LEU A N 1
ATOM 2355 C CA . LEU A 1 298 ? 8.301 10.162 12.875 1.00 94.81 298 LEU A CA 1
ATOM 2356 C C . LEU A 1 298 ? 8.361 10.816 11.488 1.00 94.81 298 LEU A C 1
ATOM 2358 O O . LEU A 1 298 ? 9.000 10.260 10.604 1.00 94.81 298 LEU A O 1
ATOM 2362 N N . ALA A 1 299 ? 7.744 11.982 11.279 1.00 93.94 299 ALA A N 1
ATOM 2363 C CA . ALA A 1 299 ? 7.743 12.648 9.973 1.00 93.94 299 ALA A CA 1
ATOM 2364 C C . ALA A 1 299 ? 9.147 12.905 9.385 1.00 93.94 299 ALA A C 1
ATOM 2366 O O . ALA A 1 299 ? 9.339 12.597 8.210 1.00 93.94 299 ALA A O 1
ATOM 2367 N N . PRO A 1 300 ? 10.165 13.344 10.155 1.00 93.00 300 PRO A N 1
ATOM 2368 C CA . PRO A 1 300 ? 11.518 13.522 9.625 1.00 93.00 300 PRO A CA 1
ATOM 2369 C C . PRO A 1 300 ? 12.170 12.215 9.151 1.00 93.00 300 PRO A C 1
ATOM 2371 O O . PRO A 1 300 ? 13.039 12.252 8.285 1.00 93.00 300 PRO A O 1
ATOM 2374 N N . ALA A 1 301 ? 11.733 11.050 9.655 1.00 93.44 301 ALA A N 1
ATOM 2375 C CA . ALA A 1 301 ? 12.230 9.749 9.200 1.00 93.44 301 ALA A CA 1
ATOM 2376 C C . ALA A 1 301 ? 11.960 9.506 7.705 1.00 93.44 301 ALA A C 1
ATOM 2378 O O . ALA A 1 301 ? 12.710 8.771 7.069 1.00 93.44 301 ALA A O 1
ATOM 2379 N N . LEU A 1 302 ? 10.944 10.159 7.123 1.00 94.00 302 LEU A N 1
ATOM 2380 C CA . LEU A 1 302 ? 10.681 10.097 5.683 1.00 94.00 302 LEU A CA 1
ATOM 2381 C C . LEU A 1 302 ? 11.846 10.650 4.855 1.00 94.00 302 LEU A C 1
ATOM 2383 O O . LEU A 1 302 ? 12.149 10.096 3.804 1.00 94.00 302 LEU A O 1
ATOM 2387 N N . ILE A 1 303 ? 12.519 11.700 5.338 1.00 91.69 303 ILE A N 1
ATOM 2388 C CA . ILE A 1 303 ? 13.681 12.287 4.656 1.00 91.69 303 ILE A CA 1
ATOM 2389 C C . ILE A 1 303 ? 14.847 11.297 4.693 1.00 91.69 303 ILE A C 1
ATOM 2391 O O . ILE A 1 303 ? 15.498 11.077 3.679 1.00 91.69 303 ILE A O 1
ATOM 2395 N N . PHE A 1 304 ? 15.065 10.631 5.831 1.00 90.12 304 PHE A N 1
ATOM 2396 C CA . PHE A 1 304 ? 16.103 9.604 5.953 1.00 90.12 304 PHE A CA 1
ATOM 2397 C C . PHE A 1 304 ? 15.853 8.399 5.040 1.00 90.12 304 PHE A C 1
ATOM 2399 O O . PHE A 1 304 ? 16.791 7.873 4.452 1.00 90.12 304 PHE A O 1
ATOM 2406 N N . LEU A 1 305 ? 14.598 7.980 4.874 1.00 90.50 305 LEU A N 1
ATOM 2407 C CA . LEU A 1 305 ? 14.243 6.896 3.953 1.00 90.50 305 LEU A CA 1
ATOM 2408 C C . LEU A 1 305 ? 14.405 7.276 2.480 1.00 90.50 305 LEU A C 1
ATOM 2410 O O . LEU A 1 305 ? 14.494 6.385 1.639 1.00 90.50 305 LEU A O 1
ATOM 2414 N N . ALA A 1 306 ? 14.450 8.570 2.167 1.00 90.69 306 ALA A N 1
ATOM 2415 C CA . ALA A 1 306 ? 14.624 9.056 0.809 1.00 90.69 306 ALA A CA 1
ATOM 2416 C C . ALA A 1 306 ? 16.080 9.001 0.313 1.00 90.69 306 ALA A C 1
ATOM 2418 O O . ALA A 1 306 ? 16.323 9.291 -0.855 1.00 90.69 306 ALA A O 1
ATOM 2419 N N . PHE A 1 307 ? 17.039 8.636 1.171 1.00 87.31 307 PHE A N 1
ATOM 2420 C CA . PHE A 1 307 ? 18.440 8.508 0.776 1.00 87.31 307 PHE A CA 1
ATOM 2421 C C . PHE A 1 307 ? 18.687 7.290 -0.135 1.00 87.31 307 PHE A C 1
ATOM 2423 O O . PHE A 1 307 ? 18.025 6.255 0.011 1.00 87.31 307 PHE A O 1
ATOM 2430 N N . PRO A 1 308 ? 19.664 7.388 -1.056 1.00 85.31 308 PRO A N 1
ATOM 2431 C CA . PRO A 1 308 ? 20.021 6.296 -1.948 1.00 85.31 308 PRO A CA 1
ATOM 2432 C C . PRO A 1 308 ? 20.870 5.251 -1.209 1.00 85.31 308 PRO A C 1
ATOM 2434 O O . PRO A 1 308 ? 22.085 5.376 -1.112 1.00 85.31 308 PRO A O 1
ATOM 2437 N N . PHE A 1 309 ? 20.231 4.208 -0.675 1.00 80.00 309 PHE A N 1
ATOM 2438 C CA . PHE A 1 309 ? 20.930 3.069 -0.052 1.00 80.00 309 PHE A CA 1
ATOM 2439 C C . PHE A 1 309 ? 21.248 1.920 -1.033 1.00 80.00 309 PHE A C 1
ATOM 2441 O O . PHE A 1 309 ? 21.753 0.880 -0.612 1.00 80.00 309 PHE A O 1
ATOM 2448 N N . GLY A 1 310 ? 20.909 2.065 -2.318 1.00 75.75 310 GLY A N 1
ATOM 2449 C CA . GLY A 1 310 ? 21.131 1.044 -3.345 1.00 75.75 310 GLY A CA 1
ATOM 2450 C C . GLY A 1 310 ? 22.491 1.188 -4.033 1.00 75.75 310 GLY A C 1
ATOM 2451 O O . GLY A 1 310 ? 22.907 2.298 -4.345 1.00 75.75 310 GLY A O 1
ATOM 2452 N N . ASN A 1 311 ? 23.152 0.057 -4.306 1.00 76.06 311 ASN A N 1
ATOM 2453 C CA . ASN A 1 311 ? 24.501 0.016 -4.899 1.00 76.06 311 ASN A CA 1
ATOM 2454 C C . ASN A 1 311 ? 24.559 -0.671 -6.279 1.00 76.06 311 ASN A C 1
ATOM 2456 O O . ASN A 1 311 ? 25.645 -0.879 -6.815 1.00 76.06 311 ASN A O 1
ATOM 2460 N N . SER A 1 312 ? 23.425 -1.101 -6.839 1.00 83.44 312 SER A N 1
ATOM 2461 C CA . SER A 1 312 ? 23.382 -1.732 -8.166 1.00 83.44 312 SER A CA 1
ATOM 2462 C C . SER A 1 312 ? 23.369 -0.689 -9.279 1.00 83.44 312 SER A C 1
ATOM 2464 O O . SER A 1 312 ? 22.722 0.341 -9.126 1.00 83.44 312 SER A O 1
ATOM 2466 N N . THR A 1 313 ? 23.965 -1.004 -10.432 1.00 85.81 313 THR A N 1
ATOM 2467 C CA . THR A 1 313 ? 23.956 -0.131 -11.624 1.00 85.81 313 THR A CA 1
ATOM 2468 C C . THR A 1 313 ? 22.537 0.259 -12.045 1.00 85.81 313 THR A C 1
ATOM 2470 O O . THR A 1 313 ? 22.229 1.427 -12.205 1.00 85.81 313 THR A O 1
ATOM 2473 N N . VAL A 1 314 ? 21.622 -0.713 -12.060 1.00 86.12 314 VAL A N 1
ATOM 2474 C CA . VAL A 1 314 ? 20.187 -0.502 -12.327 1.00 86.12 314 VAL A CA 1
ATOM 2475 C C . VAL A 1 314 ? 19.560 0.554 -11.407 1.00 86.12 314 VAL A C 1
ATOM 2477 O O . VAL A 1 314 ? 18.696 1.321 -11.818 1.00 86.12 314 VAL A O 1
ATOM 2480 N N . PHE A 1 315 ? 19.979 0.582 -10.142 1.00 87.38 315 PHE A N 1
ATOM 2481 C CA . PHE A 1 315 ? 19.455 1.531 -9.165 1.00 87.38 315 PHE A CA 1
ATOM 2482 C C . PHE A 1 315 ? 20.035 2.927 -9.399 1.00 87.38 315 PHE A C 1
ATOM 2484 O O . PHE A 1 315 ? 19.290 3.904 -9.358 1.00 87.38 315 PHE A O 1
ATOM 2491 N N . THR A 1 316 ? 21.345 3.021 -9.642 1.00 87.69 316 THR A N 1
ATOM 2492 C CA . THR A 1 316 ? 22.021 4.300 -9.889 1.00 87.69 316 THR A CA 1
ATOM 2493 C C . THR A 1 316 ? 21.534 4.951 -11.180 1.00 87.69 316 THR A C 1
ATOM 2495 O O . THR A 1 316 ? 21.237 6.138 -11.170 1.00 87.69 316 THR A O 1
ATOM 2498 N N . ASP A 1 317 ? 21.326 4.170 -12.243 1.00 88.56 317 ASP A N 1
ATOM 2499 C CA . ASP A 1 317 ? 20.851 4.680 -13.534 1.00 88.56 317 ASP A CA 1
ATOM 2500 C C . ASP A 1 317 ? 19.452 5.315 -13.406 1.00 88.56 317 ASP A C 1
ATOM 2502 O O . ASP A 1 317 ? 19.200 6.423 -13.889 1.00 88.56 317 ASP A O 1
ATOM 2506 N N . PHE A 1 318 ? 18.538 4.652 -12.687 1.00 89.31 318 PHE A N 1
ATOM 2507 C CA . PHE A 1 318 ? 17.202 5.199 -12.438 1.00 89.31 318 PHE A CA 1
ATOM 2508 C C . PHE A 1 318 ? 17.221 6.382 -11.456 1.00 89.31 318 PHE A C 1
ATOM 2510 O O . PHE A 1 318 ? 16.441 7.327 -11.594 1.00 89.31 318 PHE A O 1
ATOM 2517 N N . TRP A 1 319 ? 18.125 6.371 -10.473 1.00 88.44 319 TRP A N 1
ATOM 2518 C CA . TRP A 1 319 ? 18.329 7.498 -9.561 1.00 88.44 319 TRP A CA 1
ATOM 2519 C C . TRP A 1 319 ? 18.787 8.765 -10.303 1.00 88.44 319 TRP A C 1
ATOM 2521 O O . TRP A 1 319 ? 18.255 9.851 -10.057 1.00 88.44 319 TRP A O 1
ATOM 2531 N N . ASP A 1 320 ? 19.695 8.629 -11.266 1.00 89.25 320 ASP A N 1
ATOM 2532 C CA . ASP A 1 320 ? 20.153 9.741 -12.105 1.00 89.25 320 ASP A CA 1
ATOM 2533 C C . ASP A 1 320 ? 19.033 10.247 -13.034 1.00 89.25 320 ASP A C 1
ATOM 2535 O O . ASP A 1 320 ? 18.851 11.458 -13.224 1.00 89.25 320 ASP A O 1
ATOM 2539 N N . CYS A 1 321 ? 18.195 9.338 -13.545 1.00 89.06 321 CYS A N 1
ATOM 2540 C CA . CYS A 1 321 ? 16.979 9.703 -14.277 1.00 89.06 321 CYS A CA 1
ATOM 2541 C C . CYS A 1 321 ? 16.000 10.517 -13.404 1.00 89.06 321 CYS A C 1
ATOM 2543 O O . CYS A 1 321 ? 15.457 11.537 -13.847 1.00 89.06 321 CYS A O 1
ATOM 2545 N N . MET A 1 322 ? 15.816 10.127 -12.138 1.00 89.38 322 MET A N 1
ATOM 2546 C CA . MET A 1 322 ? 15.004 10.873 -11.170 1.00 89.38 322 MET A CA 1
ATOM 2547 C C . MET A 1 322 ? 15.548 12.288 -10.939 1.00 89.38 322 MET A C 1
ATOM 2549 O O . MET A 1 322 ? 14.780 13.254 -11.008 1.00 89.38 322 MET A O 1
ATOM 2553 N N . LEU A 1 323 ? 16.859 12.424 -10.710 1.00 89.38 323 LEU A N 1
ATOM 2554 C CA . LEU A 1 323 ? 17.531 13.707 -10.462 1.00 89.38 323 LEU A CA 1
ATOM 2555 C C . LEU A 1 323 ? 17.391 14.702 -11.619 1.00 89.38 323 LEU A C 1
ATOM 2557 O O . LEU A 1 323 ? 17.307 15.910 -11.384 1.00 89.38 323 LEU A O 1
ATOM 2561 N N . THR A 1 324 ? 17.374 14.203 -12.854 1.00 87.81 324 THR A N 1
ATOM 2562 C CA . THR A 1 324 ? 17.284 15.026 -14.068 1.00 87.81 324 THR A CA 1
ATOM 2563 C C . THR A 1 324 ? 15.847 15.364 -14.463 1.00 87.81 324 THR A C 1
ATOM 2565 O O . THR A 1 324 ? 15.610 16.443 -15.003 1.00 87.81 324 THR A O 1
ATOM 2568 N N . THR A 1 325 ? 14.882 14.484 -14.174 1.00 88.81 325 THR A N 1
ATOM 2569 C CA . THR A 1 325 ? 13.498 14.624 -14.664 1.00 88.81 325 THR A CA 1
ATOM 2570 C C . THR A 1 325 ? 12.559 15.293 -13.659 1.00 88.81 325 THR A C 1
ATOM 2572 O O . THR A 1 325 ? 11.807 16.196 -14.021 1.00 88.81 325 THR A O 1
ATOM 2575 N N . VAL A 1 326 ? 12.568 14.845 -12.399 1.00 88.94 326 VAL A N 1
ATOM 2576 C CA . VAL A 1 326 ? 11.606 15.285 -11.362 1.00 88.94 326 VAL A CA 1
ATOM 2577 C C . VAL A 1 326 ? 12.311 16.013 -10.219 1.00 88.94 326 VAL A C 1
ATOM 2579 O O . VAL A 1 326 ? 11.761 16.947 -9.634 1.00 88.94 326 VAL A O 1
ATOM 2582 N N . GLY A 1 327 ? 13.534 15.593 -9.912 1.00 88.12 327 GLY A N 1
ATOM 2583 C CA . GLY A 1 327 ? 14.332 16.062 -8.794 1.00 88.12 327 GLY A CA 1
ATOM 2584 C C . GLY A 1 327 ? 14.603 14.957 -7.775 1.00 88.12 327 GLY A C 1
ATOM 2585 O O . GLY A 1 327 ? 13.991 13.888 -7.775 1.00 88.12 327 GLY A O 1
ATOM 2586 N N . SER A 1 328 ? 15.544 15.243 -6.882 1.00 89.75 328 SER A N 1
ATOM 2587 C CA . SER A 1 328 ? 16.030 14.334 -5.853 1.00 89.75 328 SER A CA 1
ATOM 2588 C C . SER A 1 328 ? 14.882 13.800 -4.990 1.00 89.75 328 SER A C 1
ATOM 2590 O O . SER A 1 328 ? 14.106 14.595 -4.440 1.00 89.75 328 SER A O 1
ATOM 2592 N N . PRO A 1 329 ? 14.795 12.476 -4.772 1.00 90.69 329 PRO A N 1
ATOM 2593 C CA . PRO A 1 329 ? 13.843 11.892 -3.830 1.00 90.69 329 PRO A CA 1
ATOM 2594 C C . PRO A 1 329 ? 13.909 12.514 -2.425 1.00 90.69 329 PRO A C 1
ATOM 2596 O O . PRO A 1 329 ? 12.879 12.634 -1.759 1.00 90.69 329 PRO A O 1
ATOM 2599 N N . ILE A 1 330 ? 15.084 12.990 -1.992 1.00 91.19 330 ILE A N 1
ATOM 2600 C CA . ILE A 1 330 ? 15.283 13.688 -0.709 1.00 91.19 330 ILE A CA 1
ATOM 2601 C C . ILE A 1 330 ? 14.524 15.024 -0.685 1.00 91.19 330 ILE A C 1
ATOM 2603 O O . ILE A 1 330 ? 13.865 15.371 0.302 1.00 91.19 330 ILE A O 1
ATOM 2607 N N . TRP A 1 331 ? 14.590 15.771 -1.787 1.00 91.19 331 TRP A N 1
ATOM 2608 C CA . TRP A 1 331 ? 13.869 17.029 -1.954 1.00 91.19 331 TRP A CA 1
ATOM 2609 C C . TRP A 1 331 ? 12.353 16.803 -1.964 1.00 91.19 331 TRP A C 1
ATOM 2611 O O . TRP A 1 331 ? 11.630 17.458 -1.210 1.00 91.19 331 TRP A O 1
ATOM 2621 N N . ILE A 1 332 ? 11.879 15.795 -2.704 1.00 93.00 332 ILE A N 1
ATOM 2622 C CA . ILE A 1 332 ? 10.459 15.404 -2.730 1.00 93.00 332 ILE A CA 1
ATOM 2623 C C . ILE A 1 332 ? 9.974 15.011 -1.326 1.00 93.00 332 ILE A C 1
ATOM 2625 O O . ILE A 1 332 ? 8.921 15.469 -0.877 1.00 93.00 332 ILE A O 1
ATOM 2629 N N . ALA A 1 333 ? 10.749 14.207 -0.591 1.00 94.12 333 ALA A N 1
ATOM 2630 C CA . ALA A 1 333 ? 10.411 13.821 0.777 1.00 94.12 333 ALA A CA 1
ATOM 2631 C C . ALA A 1 333 ? 10.340 15.032 1.719 1.00 94.12 333 ALA A C 1
ATOM 2633 O O . ALA A 1 333 ? 9.448 15.098 2.564 1.00 94.12 333 ALA A O 1
ATOM 2634 N N . THR A 1 334 ? 11.221 16.020 1.544 1.00 93.12 334 THR A N 1
ATOM 2635 C CA . THR A 1 334 ? 11.202 17.264 2.327 1.00 93.12 334 THR A CA 1
ATOM 2636 C C . THR A 1 334 ? 9.937 18.076 2.040 1.00 93.12 334 THR A C 1
ATOM 2638 O O . THR A 1 334 ? 9.283 18.526 2.982 1.00 93.12 334 THR A O 1
ATOM 2641 N N . ILE A 1 335 ? 9.514 18.188 0.774 1.00 94.50 335 ILE A N 1
ATOM 2642 C CA . ILE A 1 335 ? 8.229 18.814 0.409 1.00 94.50 335 ILE A CA 1
ATOM 2643 C C . ILE A 1 335 ? 7.061 18.081 1.074 1.00 94.50 335 ILE A C 1
ATOM 2645 O O . ILE A 1 335 ? 6.193 18.714 1.673 1.00 94.50 335 ILE A O 1
ATOM 2649 N N . LEU A 1 336 ? 7.036 16.748 1.022 1.00 95.88 336 LEU A N 1
ATOM 2650 C CA . LEU A 1 336 ? 5.986 15.958 1.665 1.00 95.88 336 LEU A CA 1
ATOM 2651 C C . LEU A 1 336 ? 5.950 16.186 3.185 1.00 95.88 336 LEU A C 1
ATOM 2653 O O . LEU A 1 336 ? 4.872 16.353 3.762 1.00 95.88 336 LEU A O 1
ATOM 2657 N N . VAL A 1 337 ? 7.105 16.255 3.847 1.00 95.94 337 VAL A N 1
ATOM 2658 C CA . VAL A 1 337 ? 7.192 16.565 5.283 1.00 95.94 337 VAL A CA 1
ATOM 2659 C C . VAL A 1 337 ? 6.701 17.986 5.586 1.00 95.94 337 VAL A C 1
ATOM 2661 O O . VAL A 1 337 ? 5.958 18.177 6.553 1.00 95.94 337 VAL A O 1
ATOM 2664 N N . ILE A 1 338 ? 7.024 18.968 4.739 1.00 94.75 338 ILE A N 1
ATOM 2665 C CA . ILE A 1 338 ? 6.483 20.331 4.833 1.00 94.75 338 ILE A CA 1
ATOM 2666 C C . ILE A 1 338 ? 4.956 20.313 4.732 1.00 94.75 338 ILE A C 1
ATOM 2668 O O . ILE A 1 338 ? 4.283 20.893 5.585 1.00 94.75 338 ILE A O 1
ATOM 2672 N N . LEU A 1 339 ? 4.397 19.616 3.740 1.00 95.94 339 LEU A N 1
ATOM 2673 C CA . LEU A 1 339 ? 2.948 19.488 3.566 1.00 95.94 339 LEU A CA 1
ATOM 2674 C C . LEU A 1 339 ? 2.291 18.825 4.783 1.00 95.94 339 LEU A C 1
ATOM 2676 O O . LEU A 1 339 ? 1.241 19.277 5.241 1.00 95.94 339 LEU A O 1
ATOM 2680 N N . PHE A 1 340 ? 2.927 17.801 5.355 1.00 96.88 340 PHE A N 1
ATOM 2681 C CA . PHE A 1 340 ? 2.449 17.130 6.563 1.00 96.88 340 PHE A CA 1
ATOM 2682 C C . PHE A 1 340 ? 2.405 18.073 7.774 1.00 96.88 340 PHE A C 1
ATOM 2684 O O . PHE A 1 340 ? 1.373 18.168 8.444 1.00 96.88 340 PHE A O 1
ATOM 2691 N N . TYR A 1 341 ? 3.492 18.798 8.062 1.00 95.94 341 TYR A N 1
ATOM 2692 C CA . TYR A 1 341 ? 3.509 19.745 9.181 1.00 95.94 341 TYR A CA 1
ATOM 2693 C C . TYR A 1 341 ? 2.629 20.973 8.932 1.00 95.94 341 TYR A C 1
ATOM 2695 O O . TYR A 1 341 ? 2.027 21.486 9.878 1.00 95.94 341 TYR A O 1
ATOM 2703 N N . GLY A 1 342 ? 2.505 21.416 7.680 1.00 95.19 342 GLY A N 1
ATOM 2704 C CA . GLY A 1 342 ? 1.589 22.482 7.280 1.00 95.19 342 GLY A CA 1
ATOM 2705 C C . GLY A 1 342 ? 0.147 22.083 7.571 1.00 95.19 342 GLY A C 1
ATOM 2706 O O . GLY A 1 342 ? -0.568 22.797 8.272 1.00 95.19 342 GLY A O 1
ATOM 2707 N N . TRP A 1 343 ? -0.245 20.874 7.162 1.00 95.75 343 TRP A N 1
ATOM 2708 C CA . TRP A 1 343 ? -1.547 20.305 7.502 1.00 95.75 343 TRP A CA 1
ATOM 2709 C C . TRP A 1 343 ? -1.756 20.173 9.017 1.00 95.75 343 TRP A C 1
ATOM 2711 O O . TRP A 1 343 ? -2.788 20.585 9.548 1.00 95.75 343 TRP A O 1
ATOM 2721 N N . ALA A 1 344 ? -0.765 19.656 9.750 1.00 94.69 344 ALA A N 1
ATOM 2722 C CA . ALA A 1 344 ? -0.836 19.539 11.206 1.00 94.69 344 ALA A CA 1
ATOM 2723 C C . ALA A 1 344 ? -1.000 20.904 11.906 1.00 94.69 344 ALA A C 1
ATOM 2725 O O . ALA A 1 344 ? -1.704 21.005 12.916 1.00 94.69 344 ALA A O 1
ATOM 2726 N N . THR A 1 345 ? -0.384 21.952 11.355 1.00 93.94 345 THR A N 1
ATOM 2727 C CA . THR A 1 345 ? -0.495 23.334 11.839 1.00 93.94 345 THR A CA 1
ATOM 2728 C C . THR A 1 345 ? -1.887 23.905 11.568 1.00 93.94 345 THR A C 1
ATOM 2730 O O . THR A 1 345 ? -2.499 24.444 12.490 1.00 93.94 345 THR A O 1
ATOM 2733 N N . LEU A 1 346 ? -2.443 23.693 10.367 1.00 94.75 346 LEU A N 1
ATOM 2734 C CA . LEU A 1 346 ? -3.829 24.063 10.029 1.00 94.75 346 LEU A CA 1
ATOM 2735 C C . LEU A 1 346 ? -4.858 23.378 10.940 1.00 94.75 346 LEU A C 1
ATOM 2737 O O . LEU A 1 346 ? -5.906 23.938 11.243 1.00 94.75 346 LEU A O 1
ATOM 2741 N N . ARG A 1 347 ? -4.552 22.170 11.423 1.00 92.75 347 ARG A N 1
ATOM 2742 C CA . ARG A 1 347 ? -5.379 21.424 12.385 1.00 92.75 347 ARG A CA 1
ATOM 2743 C C . ARG A 1 347 ? -5.092 21.773 13.850 1.00 92.75 347 ARG A C 1
ATOM 2745 O O . ARG A 1 347 ? -5.548 21.056 14.741 1.00 92.75 347 ARG A O 1
ATOM 2752 N N . HIS A 1 348 ? -4.356 22.859 14.098 1.00 91.12 348 HIS A N 1
ATOM 2753 C CA . HIS A 1 348 ? -4.010 23.389 15.420 1.00 91.12 348 HIS A CA 1
ATOM 2754 C C . HIS A 1 348 ? -3.340 22.365 16.353 1.00 91.12 348 HIS A C 1
ATOM 2756 O O . HIS A 1 348 ? -3.564 22.348 17.568 1.00 91.12 348 HIS A O 1
ATOM 2762 N N . VAL A 1 349 ? -2.495 21.485 15.808 1.00 90.75 349 VAL A N 1
ATOM 2763 C CA . VAL A 1 349 ? -1.728 20.538 16.622 1.00 90.75 349 VAL A CA 1
ATOM 2764 C C . VAL A 1 349 ? -0.545 21.260 17.271 1.00 90.75 349 VAL A C 1
ATOM 2766 O O . VAL A 1 349 ? 0.314 21.826 16.598 1.00 90.75 349 VAL A O 1
ATOM 2769 N N . SER A 1 350 ? -0.474 21.218 18.605 1.00 87.69 350 SER A N 1
ATOM 2770 C CA . SER A 1 350 ? 0.621 21.836 19.364 1.00 87.69 350 SER A CA 1
ATOM 2771 C C . SER A 1 350 ? 1.993 21.343 18.881 1.00 87.69 350 SER A C 1
ATOM 2773 O O . SER A 1 350 ? 2.195 20.140 18.707 1.00 87.69 350 SER A O 1
ATOM 2775 N N . ARG A 1 351 ? 2.937 22.280 18.715 1.00 87.44 351 ARG A N 1
ATOM 2776 C CA . ARG A 1 351 ? 4.321 22.080 18.238 1.00 87.44 351 ARG A CA 1
ATOM 2777 C C . ARG A 1 351 ? 4.492 21.707 16.759 1.00 87.44 351 ARG A C 1
ATOM 2779 O O . ARG A 1 351 ? 5.633 21.604 16.323 1.00 87.44 351 ARG A O 1
ATOM 2786 N N . ALA A 1 352 ? 3.416 21.561 15.982 1.00 89.94 352 ALA A N 1
ATOM 2787 C CA . ALA A 1 352 ? 3.526 21.297 14.543 1.00 89.94 352 ALA A CA 1
ATOM 2788 C C . ALA A 1 352 ? 4.232 22.436 13.787 1.00 89.94 352 ALA A C 1
ATOM 2790 O O . ALA A 1 352 ? 5.013 22.165 12.880 1.00 89.94 352 ALA A O 1
ATOM 2791 N N . ILE A 1 353 ? 4.039 23.684 14.231 1.00 90.69 353 ILE A N 1
ATOM 2792 C CA . ILE A 1 353 ? 4.668 24.869 13.635 1.00 90.69 353 ILE A CA 1
ATOM 2793 C C . ILE A 1 353 ? 6.200 24.809 13.664 1.00 90.69 353 ILE A C 1
ATOM 2795 O O . ILE A 1 353 ? 6.843 25.160 12.685 1.00 90.69 353 ILE A O 1
ATOM 2799 N N . TYR A 1 354 ? 6.806 24.283 14.734 1.00 90.44 354 TYR A N 1
ATOM 2800 C CA . TYR A 1 354 ? 8.264 24.145 14.798 1.00 90.44 354 TYR A CA 1
ATOM 2801 C C . TYR A 1 354 ? 8.780 23.117 13.788 1.00 90.44 354 TYR A C 1
ATOM 2803 O O . TYR A 1 354 ? 9.818 23.332 13.173 1.00 90.44 354 TYR A O 1
ATOM 2811 N N . GLY A 1 355 ? 8.038 22.022 13.587 1.00 89.12 355 GLY A N 1
ATOM 2812 C CA . GLY A 1 355 ? 8.347 21.041 12.546 1.00 89.12 355 GLY A CA 1
ATOM 2813 C C . GLY A 1 355 ? 8.198 21.630 11.144 1.00 89.12 355 GLY A C 1
ATOM 2814 O O . GLY A 1 355 ? 9.048 21.392 10.290 1.00 89.12 355 GLY A O 1
ATOM 2815 N N . PHE A 1 356 ? 7.171 22.455 10.927 1.00 90.62 356 PHE A N 1
ATOM 2816 C CA . PHE A 1 356 ? 6.949 23.170 9.671 1.00 90.62 356 PHE A CA 1
ATOM 2817 C C . PHE A 1 356 ? 8.109 24.118 9.345 1.00 90.62 356 PHE A C 1
ATOM 2819 O O . PHE A 1 356 ? 8.732 23.972 8.297 1.00 90.62 356 PHE A O 1
ATOM 2826 N N . LEU A 1 357 ? 8.454 25.019 10.272 1.00 89.50 357 LEU A N 1
ATOM 2827 C CA . LEU A 1 357 ? 9.561 25.966 10.109 1.00 89.50 357 LEU A CA 1
ATOM 2828 C C . LEU A 1 357 ? 10.902 25.244 9.947 1.00 89.50 357 LEU A C 1
ATOM 2830 O O . LEU A 1 357 ? 11.667 25.570 9.046 1.00 89.50 357 LEU A O 1
ATOM 2834 N N . GLY A 1 358 ? 11.165 24.218 10.762 1.00 88.12 358 GLY A N 1
ATOM 2835 C CA . GLY A 1 358 ? 12.379 23.408 10.650 1.00 88.12 358 GLY A CA 1
ATOM 2836 C C . GLY A 1 358 ? 12.501 22.708 9.295 1.00 88.12 358 GLY A C 1
ATOM 2837 O O . GLY A 1 358 ? 13.577 22.699 8.708 1.00 88.12 358 GLY A O 1
ATOM 2838 N N . SER A 1 359 ? 11.397 22.184 8.758 1.00 87.12 359 SER A N 1
ATOM 2839 C CA . SER A 1 359 ? 11.389 21.533 7.440 1.00 87.12 359 SER A CA 1
ATOM 2840 C C . SER A 1 359 ? 11.554 22.539 6.297 1.00 87.12 359 SER A C 1
ATOM 2842 O O . SER A 1 359 ? 12.215 22.233 5.311 1.00 87.12 359 SER A O 1
ATOM 2844 N N . PHE A 1 360 ? 11.021 23.756 6.442 1.00 86.50 360 PHE A N 1
ATOM 2845 C CA . PHE A 1 360 ? 11.281 24.855 5.508 1.00 86.50 360 PHE A CA 1
ATOM 2846 C C . PHE A 1 360 ? 12.747 25.289 5.521 1.00 86.50 360 PHE A C 1
ATOM 2848 O O . PHE A 1 360 ? 13.326 25.484 4.456 1.00 86.50 360 PHE A O 1
ATOM 2855 N N . LEU A 1 361 ? 13.374 25.379 6.699 1.00 85.81 361 LEU A N 1
ATOM 2856 C CA . LEU A 1 361 ? 14.806 25.662 6.802 1.00 85.81 361 LEU A CA 1
ATOM 2857 C C . LEU A 1 361 ? 15.643 24.597 6.086 1.00 85.81 361 LEU A C 1
ATOM 2859 O O . LEU A 1 361 ? 16.615 24.950 5.431 1.00 85.81 361 LEU A O 1
ATOM 2863 N N . LEU A 1 362 ? 15.250 23.317 6.135 1.00 84.06 362 LEU A N 1
ATOM 2864 C CA . LEU A 1 362 ? 15.961 22.249 5.418 1.00 84.06 362 LEU A CA 1
ATOM 2865 C C . LEU A 1 362 ? 16.044 22.485 3.900 1.00 84.06 362 LEU A C 1
ATOM 2867 O O . LEU A 1 362 ? 17.051 22.116 3.297 1.00 84.06 362 LEU A O 1
ATOM 2871 N N . LEU A 1 363 ? 15.065 23.164 3.286 1.00 84.00 363 LEU A N 1
ATOM 2872 C CA . LEU A 1 363 ? 15.130 23.535 1.864 1.00 84.00 363 LEU A CA 1
ATOM 2873 C C . LEU A 1 363 ? 16.252 24.534 1.538 1.00 84.00 363 LEU A C 1
ATOM 2875 O O . LEU A 1 363 ? 16.625 24.658 0.377 1.00 84.00 363 LEU A O 1
ATOM 2879 N N . ALA A 1 364 ? 16.825 25.230 2.527 1.00 80.06 364 ALA A N 1
ATOM 2880 C CA . ALA A 1 364 ? 17.994 26.085 2.296 1.00 80.06 364 ALA A CA 1
ATOM 2881 C C . ALA A 1 364 ? 19.239 25.273 1.895 1.00 80.06 364 ALA A C 1
ATOM 2883 O O . ALA A 1 364 ? 20.146 25.816 1.261 1.00 80.06 364 ALA A O 1
ATOM 2884 N N . TRP A 1 365 ? 19.262 23.985 2.256 1.00 78.81 365 TRP A N 1
ATOM 2885 C CA . TRP A 1 365 ? 20.368 23.056 2.024 1.00 78.81 365 TRP A CA 1
ATOM 2886 C C . TRP A 1 365 ? 20.008 21.896 1.083 1.00 78.81 365 TRP A C 1
ATOM 2888 O O . TRP A 1 365 ? 20.901 21.301 0.483 1.00 78.81 365 TRP A O 1
ATOM 2898 N N . ILE A 1 366 ? 18.718 21.572 0.946 1.00 81.81 366 ILE A N 1
ATOM 2899 C CA . ILE A 1 366 ? 18.210 20.496 0.086 1.00 81.81 366 ILE A CA 1
ATOM 2900 C C . ILE A 1 366 ? 17.550 21.110 -1.149 1.00 81.81 366 ILE A C 1
ATOM 2902 O O . ILE A 1 366 ? 16.504 21.752 -1.050 1.00 81.81 366 ILE A O 1
ATOM 2906 N N . GLY A 1 367 ? 18.133 20.861 -2.319 1.00 80.81 367 GLY A N 1
ATOM 2907 C CA . GLY A 1 367 ? 17.599 21.282 -3.610 1.00 80.81 367 GLY A CA 1
ATOM 2908 C C . GLY A 1 367 ? 17.231 20.103 -4.516 1.00 80.81 367 GLY A C 1
ATOM 2909 O O . GLY A 1 367 ? 17.480 18.944 -4.177 1.00 80.81 367 GLY A O 1
ATOM 2910 N N . PRO A 1 368 ? 16.671 20.385 -5.704 1.00 82.69 368 PRO A N 1
ATOM 2911 C CA . PRO A 1 368 ? 16.227 19.358 -6.646 1.00 82.69 368 PRO A CA 1
ATOM 2912 C C . PRO A 1 368 ? 17.368 18.477 -7.179 1.00 82.69 368 PRO A C 1
ATOM 2914 O O . PRO A 1 368 ? 17.102 17.372 -7.625 1.00 82.69 368 PRO A O 1
ATOM 2917 N N . HIS A 1 369 ? 18.628 18.904 -7.080 1.00 81.31 369 HIS A N 1
ATOM 2918 C CA . HIS A 1 369 ? 19.794 18.128 -7.527 1.00 81.31 369 HIS A CA 1
ATOM 2919 C C . HIS A 1 369 ? 20.662 17.622 -6.364 1.00 81.31 369 HIS A C 1
ATOM 2921 O O . HIS A 1 369 ? 21.846 17.363 -6.536 1.00 81.31 369 HIS A O 1
ATOM 2927 N N . THR A 1 370 ? 20.119 17.521 -5.146 1.00 79.19 370 THR A N 1
ATOM 2928 C CA . THR A 1 370 ? 20.879 16.984 -4.008 1.00 79.19 370 THR A CA 1
ATOM 2929 C C . THR A 1 370 ? 21.056 15.471 -4.153 1.00 79.19 370 THR A C 1
ATOM 2931 O O . THR A 1 370 ? 20.109 14.711 -3.949 1.00 79.19 370 THR A O 1
ATOM 2934 N N . GLU A 1 371 ? 22.271 15.040 -4.488 1.00 71.44 371 GLU A N 1
ATOM 2935 C CA . GLU A 1 371 ? 22.600 13.629 -4.725 1.00 71.44 371 GLU A CA 1
ATOM 2936 C C . GLU A 1 371 ? 22.915 12.877 -3.424 1.00 71.44 371 GLU A C 1
ATOM 2938 O O . GLU A 1 371 ? 22.427 11.768 -3.216 1.00 71.44 371 GLU A O 1
ATOM 2943 N N . GLN A 1 372 ? 23.727 13.472 -2.535 1.00 67.88 372 GLN A N 1
ATOM 2944 C CA . GLN A 1 372 ? 24.259 12.822 -1.329 1.00 67.88 372 GLN A CA 1
ATOM 2945 C C . GLN A 1 372 ? 24.575 13.843 -0.221 1.00 67.88 372 GLN A C 1
ATOM 2947 O O . GLN A 1 372 ? 24.844 15.016 -0.487 1.00 67.88 372 GLN A O 1
ATOM 2952 N N . TRP A 1 373 ? 24.614 13.401 1.039 1.00 53.22 373 TRP A N 1
ATOM 2953 C CA . TRP A 1 373 ? 25.206 14.190 2.129 1.00 53.22 373 TRP A CA 1
ATOM 2954 C C . TRP A 1 373 ? 26.737 13.989 2.110 1.00 53.22 373 TRP A C 1
ATOM 2956 O O . TRP A 1 373 ? 27.146 12.833 2.220 1.00 53.22 373 TRP A O 1
ATOM 2966 N N . PRO A 1 374 ? 27.596 15.030 1.960 1.00 54.00 374 PRO A N 1
ATOM 2967 C CA . PRO A 1 374 ? 27.390 16.442 2.288 1.00 54.00 374 PRO A CA 1
ATOM 2968 C C . PRO A 1 374 ? 27.504 17.389 1.070 1.00 54.00 374 PRO A C 1
ATOM 2970 O O . PRO A 1 374 ? 28.104 18.458 1.182 1.00 54.00 374 PRO A O 1
ATOM 2973 N N . ALA A 1 375 ? 26.943 17.041 -0.093 1.00 50.72 375 ALA A N 1
ATOM 2974 C CA . ALA A 1 375 ? 26.855 17.960 -1.235 1.00 50.72 375 ALA A CA 1
ATOM 2975 C C . ALA A 1 375 ? 25.731 18.993 -1.006 1.00 50.72 375 ALA A C 1
ATOM 2977 O O . ALA A 1 375 ? 24.742 19.056 -1.738 1.00 50.72 375 ALA A O 1
ATOM 2978 N N . LEU A 1 376 ? 25.843 19.772 0.076 1.00 53.50 376 LEU A N 1
ATOM 2979 C CA . LEU A 1 376 ? 24.943 20.885 0.349 1.00 53.50 376 LEU A CA 1
ATOM 2980 C C . LEU A 1 376 ? 25.232 21.978 -0.680 1.00 53.50 376 LEU A C 1
ATOM 2982 O O . LEU A 1 376 ? 26.316 22.562 -0.702 1.00 53.50 376 LEU A O 1
ATOM 2986 N N . ILE A 1 377 ? 24.255 22.215 -1.551 1.00 54.84 377 ILE A N 1
ATOM 2987 C CA . ILE A 1 377 ? 24.251 23.284 -2.555 1.00 54.84 377 ILE A CA 1
ATOM 2988 C C . ILE A 1 377 ? 24.528 24.630 -1.844 1.00 54.84 377 ILE A C 1
ATOM 2990 O O . ILE A 1 377 ? 24.152 24.782 -0.675 1.00 54.84 377 ILE A O 1
ATOM 2994 N N . PRO A 1 378 ? 25.172 25.623 -2.496 1.00 53.97 378 PRO A N 1
ATOM 2995 C CA . PRO A 1 378 ? 25.273 26.977 -1.952 1.00 53.97 378 PRO A CA 1
ATOM 2996 C C . PRO A 1 378 ? 23.915 27.474 -1.429 1.00 53.97 378 PRO A C 1
ATOM 2998 O O . PRO A 1 378 ? 22.890 27.341 -2.098 1.00 53.97 378 PRO A O 1
ATOM 3001 N N . GLN A 1 379 ? 23.934 28.005 -0.204 1.00 57.94 379 GLN A N 1
ATOM 3002 C CA . GLN A 1 379 ? 22.752 28.308 0.607 1.00 57.94 379 GLN A CA 1
ATOM 3003 C C . GLN A 1 379 ? 21.725 29.142 -0.168 1.00 57.94 379 GLN A C 1
ATOM 3005 O O . GLN A 1 379 ? 22.011 30.261 -0.599 1.00 57.94 379 GLN A O 1
ATOM 3010 N N . GLN A 1 380 ? 20.507 28.620 -0.310 1.00 60.25 380 GLN A N 1
ATOM 3011 C CA . GLN A 1 380 ? 19.406 29.385 -0.891 1.00 60.25 380 GLN A CA 1
ATOM 3012 C C . GLN A 1 380 ? 18.793 30.293 0.186 1.00 60.25 380 GLN A C 1
ATOM 3014 O O . GLN A 1 380 ? 18.397 29.823 1.249 1.00 60.25 380 GLN A O 1
ATOM 3019 N N . ALA A 1 381 ? 18.705 31.602 -0.075 1.00 64.00 381 ALA A N 1
ATOM 3020 C CA . ALA A 1 381 ? 18.258 32.590 0.917 1.00 64.00 381 ALA A CA 1
ATOM 3021 C C . ALA A 1 381 ? 16.727 32.648 1.111 1.00 64.00 381 ALA A C 1
ATOM 3023 O O . ALA A 1 381 ? 16.243 33.093 2.152 1.00 64.00 381 ALA A O 1
ATOM 3024 N N . TRP A 1 382 ? 15.945 32.198 0.125 1.00 64.75 382 TRP A N 1
ATOM 3025 C CA . TRP A 1 382 ? 14.485 32.345 0.126 1.00 64.75 382 TRP A CA 1
ATOM 3026 C C . TRP A 1 382 ? 13.745 31.541 1.222 1.00 64.75 382 TRP A C 1
ATOM 3028 O O . TRP A 1 382 ? 12.782 32.085 1.770 1.00 64.75 382 TRP A O 1
ATOM 3038 N N . PRO A 1 383 ? 14.166 30.323 1.636 1.00 63.94 383 PRO A N 1
ATOM 3039 C CA . PRO A 1 383 ? 13.498 29.604 2.722 1.00 63.94 383 PRO A CA 1
ATOM 3040 C C . PRO A 1 383 ? 13.738 30.272 4.081 1.00 63.94 383 PRO A C 1
ATOM 3042 O O . PRO A 1 383 ? 12.851 30.294 4.929 1.00 63.94 383 PRO A O 1
ATOM 3045 N N . ILE A 1 384 ? 14.916 30.879 4.265 1.00 64.56 384 ILE A N 1
ATOM 3046 C CA . ILE A 1 384 ? 15.280 31.632 5.474 1.00 64.56 384 ILE A CA 1
ATOM 3047 C C . ILE A 1 384 ? 14.430 32.905 5.574 1.00 64.56 384 ILE A C 1
ATOM 3049 O O . ILE A 1 384 ? 13.923 33.223 6.648 1.00 64.56 384 ILE A O 1
ATOM 3053 N N . ALA A 1 385 ? 14.216 33.597 4.450 1.00 61.16 385 ALA A N 1
ATOM 3054 C CA . ALA A 1 385 ? 13.355 34.773 4.399 1.00 61.16 385 ALA A CA 1
ATOM 3055 C C . ALA A 1 385 ? 11.903 34.441 4.789 1.00 61.16 385 ALA A C 1
ATOM 3057 O O . ALA A 1 385 ? 11.325 35.148 5.606 1.00 61.16 385 ALA A O 1
ATOM 3058 N N . LEU A 1 386 ? 11.331 33.344 4.273 1.00 63.16 386 LEU A N 1
ATOM 3059 C CA . LEU A 1 386 ? 9.965 32.914 4.613 1.00 63.16 386 LEU A CA 1
ATOM 3060 C C . LEU A 1 386 ? 9.808 32.507 6.083 1.00 63.16 386 LEU A C 1
ATOM 3062 O O . LE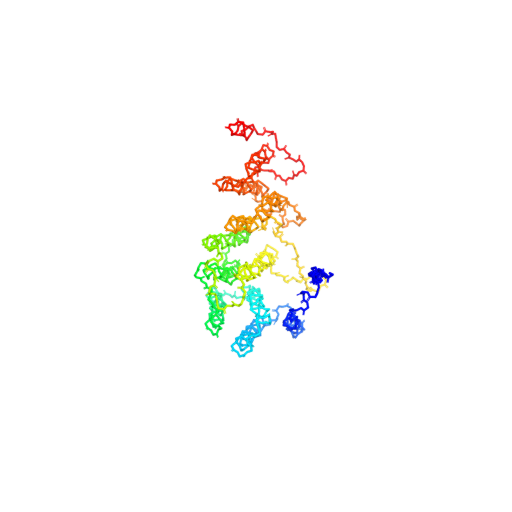U A 1 386 ? 8.785 32.818 6.686 1.00 63.16 386 LEU A O 1
ATOM 3066 N N . VAL A 1 387 ? 10.815 31.858 6.673 1.00 68.62 387 VAL A N 1
ATOM 3067 C CA . VAL A 1 387 ? 10.824 31.537 8.112 1.00 68.62 387 VAL A CA 1
ATOM 3068 C C . VAL A 1 387 ? 10.890 32.804 8.966 1.00 68.62 387 VAL A C 1
ATOM 3070 O O . VAL A 1 387 ? 10.310 32.826 10.042 1.00 68.62 387 VAL A O 1
ATOM 3073 N N . GLY A 1 388 ? 11.538 33.870 8.487 1.00 52.88 388 GLY A N 1
ATOM 3074 C CA . GLY A 1 388 ? 11.560 35.169 9.165 1.00 52.88 388 GLY A CA 1
ATOM 3075 C C . GLY A 1 388 ? 10.236 35.947 9.130 1.00 52.88 388 GLY A C 1
ATOM 3076 O O . GLY A 1 388 ? 10.089 36.897 9.894 1.00 52.88 388 GLY A O 1
ATOM 3077 N N . PHE A 1 389 ? 9.283 35.571 8.266 1.00 59.38 389 PHE A N 1
ATOM 3078 C CA . PHE A 1 389 ? 7.965 36.218 8.153 1.00 59.38 389 PHE A CA 1
ATOM 3079 C C . PHE A 1 389 ? 6.861 35.566 9.007 1.00 59.38 389 PHE A C 1
ATOM 3081 O O . PHE A 1 389 ? 5.804 36.176 9.174 1.00 59.38 389 PHE A O 1
ATOM 3088 N N . VAL A 1 390 ? 7.078 34.343 9.504 1.00 56.28 390 VAL A N 1
ATOM 3089 C CA . VAL A 1 390 ? 6.125 33.552 10.313 1.00 56.28 390 VAL A CA 1
ATOM 3090 C C . VAL A 1 390 ? 6.480 33.660 11.787 1.00 56.28 390 VAL A C 1
ATOM 3092 O O . VAL A 1 390 ? 5.537 33.804 12.598 1.00 56.28 390 VAL A O 1
#

Sequence (390 aa):
MSTEASPSLAAPVKSTPWWLTLYNHNPFYVISTVLMLISVRAAYGEMPIGEINCWVVMGVLAGYTTLLALIGICIIRFGKIWEDARSILLLLLLLFLGISVSMDDLFVKLETPAEGALLAATGVGFSFLITEGVLFLTGIRLRIRYRIPYYLFLMLFFFTPWWMSPELNPRSSAETEWLLLLFPIAAAGNLLALLPAVWGGPKYVRNNGTPWKWPLFPWSMFFMLIVATMIRSYALCLTFGPTGPIWHKLSSGGVGIVFSTIWGTWFLVPILWAILLLLLEGGIVAHCSKQRKWSLALAPALIFLAFPFGNSTVFTDFWDCMLTTVGSPIWIATILVILFYGWATLRHVSRAIYGFLGSFLLLAWIGPHTEQWPALIPQQAWPIALVGFV

Secondary structure (DSSP, 8-state):
---PPPPPPPPP-----HHHHHHTS-THHHHHHHHHHHHHHHHHHTS-TTTS-HHHHHHHHHHHHHHHHHHHHHIIIII--HHHHHHHHHHHHHHHHHHHHHHHHHHHH---HHHHHHHHHHHHHHHHHHHHHHHHHHT----HHHHHHHHHHHHHHHHHHHHH-TTTS---HHHHHHHHHHHHHHHHHHHHTTHHHHHHHHHHHTTSSSSPPTTHHHHHHHHHHHHHHHHHHHHHHHHSSTT-SSEEE-TTS-EEE----S--GGGGHHHHHHHHHHHHHHHHHTT-HHHHHHHHHHTTHHHHHTS----SHHHHHHHHHHHHHT--HHHHHHHHHHHHHHHHHHTT-TTHHHHHHHHHHHTTT--TT--STT--PSPPSHHHHHHHH-

Radius of gyration: 24.61 Å; chains: 1; bounding box: 50×67×97 Å

Foldseek 3Di:
DDDDDDDDDDDDPPDDPVVVVVVVADCVVVVVVVVLVVVLCVVQVVDPVVPRPLVVVLVSLLVVLLVLLVVLLCCCPPVVPQRHSVVSVLVSLVSLLVSLLSCLSVLLVDQELVVLVVQLVVSLVSSVCSVCCSCVSNVFDDDPLRVVLVSLLSSLSSVLSSVLHCNHPPDDLLVSLVSLLVSLLSNLVSLLSSLVVLLCAQVSCVPRSHPDGPPVPPVVNVVSSLVSSVVSSQSSQQDSHPVHHQWDQDPVRDIHGDSQGLDALLSCLSSVLSVLLSQCSNCVNVVPLVSNVVSLVCLVVSLVSQAPPDDHPSNVVVQVVQLPPPFRSSLVSLVSQLVSLVVCVVVVPPPSVVSNLVSLLVCQQDDRNDRDPPPRDHGDCVSVVVSVVD

pLDDT: mean 82.96, std 15.11, range [34.62, 97.69]